Protein AF-A0A1H5W4A1-F1 (afdb_monomer)

Mean predicted aligned error: 7.15 Å

Organism: NCBI:txid310779

Secondary structure (DSSP, 8-state):
---------HHHHHHHHHHHTT---------S-------B--TTTT-HHHHHHHHHHHTT--HHHHHHHHHHTT-HHHHHHHHHHHHHHHTTSSHHHHHHHH-TT-HHHHHHHHHHHHHHHHHHHHHT-TTHHHHHHHHHHHHHHHHHH-TT-SHHHHHHHHHHTT-TT--SGGGSBPPSSTTSPPB-HHHHHHHHHH-TT-HHHHHHHHHHHHHSTT--HHHHHHHHHHHHHHS-TTS--GGGGHHHHHHHHHHHHHHHTT---SS-GGGGGSTTHHHHHHHIIIIIITTS-GGGS-HHHHHHHHHHHHHTT-HHHHHHHHHHHTTB--STTHHHHSSSTT-HHHHHHHHHHHHHHHHHHS-SPP--

Structure (mmCIF, N/CA/C/O backbone):
data_AF-A0A1H5W4A1-F1
#
_entry.id   AF-A0A1H5W4A1-F1
#
loop_
_atom_site.group_PDB
_atom_site.id
_atom_site.type_symbol
_atom_site.label_atom_id
_atom_site.label_alt_id
_atom_site.label_comp_id
_atom_site.label_asym_id
_atom_site.label_entity_id
_atom_site.label_seq_id
_atom_site.pdbx_PDB_ins_code
_atom_site.Cartn_x
_atom_site.Cartn_y
_atom_site.Cartn_z
_atom_site.occupancy
_atom_site.B_iso_or_equiv
_atom_site.auth_seq_id
_atom_site.auth_comp_id
_atom_site.auth_asym_id
_atom_site.auth_atom_id
_atom_site.pdbx_PDB_model_num
ATOM 1 N N . MET A 1 1 ? 12.496 32.555 -2.048 1.00 23.67 1 MET A N 1
ATOM 2 C CA . MET A 1 1 ? 11.156 32.497 -2.670 1.00 23.67 1 MET A CA 1
ATOM 3 C C . MET A 1 1 ? 11.082 31.214 -3.484 1.00 23.67 1 MET A C 1
ATOM 5 O O . MET A 1 1 ? 11.590 31.177 -4.594 1.00 23.67 1 MET A O 1
ATOM 9 N N . SER A 1 2 ? 10.577 30.138 -2.881 1.00 21.20 2 SER A N 1
ATOM 10 C CA . SER A 1 2 ? 10.557 28.799 -3.486 1.00 21.20 2 SER A CA 1
ATOM 11 C C . SER A 1 2 ? 9.220 28.561 -4.199 1.00 21.20 2 SER A C 1
ATOM 13 O O . SER A 1 2 ? 8.180 28.845 -3.599 1.00 21.20 2 SER A O 1
ATOM 15 N N . PRO A 1 3 ? 9.196 28.048 -5.442 1.00 22.11 3 PRO A N 1
ATOM 16 C CA . PRO A 1 3 ? 7.947 27.741 -6.119 1.00 22.11 3 PRO A CA 1
ATOM 17 C C . PRO A 1 3 ? 7.337 26.459 -5.538 1.00 22.11 3 PRO A C 1
ATOM 19 O O . PRO A 1 3 ? 7.984 25.417 -5.466 1.00 22.11 3 PRO A O 1
ATOM 22 N N . CYS A 1 4 ? 6.073 26.552 -5.122 1.00 22.69 4 CYS A N 1
ATOM 23 C CA . CYS A 1 4 ? 5.239 25.429 -4.705 1.00 22.69 4 CYS A CA 1
ATOM 24 C C . CYS A 1 4 ? 5.163 24.360 -5.808 1.00 22.69 4 CYS A C 1
ATOM 26 O O . CYS A 1 4 ? 4.532 24.574 -6.844 1.00 22.69 4 CYS A O 1
ATOM 28 N N . LEU A 1 5 ? 5.745 23.186 -5.558 1.00 26.06 5 LEU A N 1
ATOM 29 C CA . LEU A 1 5 ? 5.538 21.982 -6.360 1.00 26.06 5 LEU A CA 1
ATOM 30 C C . LEU A 1 5 ? 4.095 21.492 -6.160 1.00 26.06 5 LEU A C 1
ATOM 32 O O . LEU A 1 5 ? 3.759 20.842 -5.168 1.00 26.06 5 LEU A O 1
ATOM 36 N N . ARG A 1 6 ? 3.213 21.825 -7.110 1.00 25.06 6 ARG A N 1
ATOM 37 C CA . ARG A 1 6 ? 1.898 21.188 -7.246 1.00 25.06 6 ARG A CA 1
ATOM 38 C C . ARG A 1 6 ? 2.107 19.738 -7.675 1.00 25.06 6 ARG A C 1
ATOM 40 O O . ARG A 1 6 ? 2.226 19.446 -8.858 1.00 25.06 6 ARG A O 1
ATOM 47 N N . THR A 1 7 ? 2.098 18.830 -6.711 1.00 35.22 7 THR A N 1
ATOM 48 C CA . THR A 1 7 ? 1.952 17.398 -6.977 1.00 35.22 7 THR A CA 1
ATOM 49 C C . THR A 1 7 ? 0.559 17.145 -7.570 1.00 35.22 7 THR A C 1
ATOM 51 O O . THR A 1 7 ? -0.472 17.434 -6.953 1.00 35.22 7 THR A O 1
ATOM 54 N N . GLY A 1 8 ? 0.510 16.658 -8.812 1.00 31.34 8 GLY A N 1
ATOM 55 C CA . GLY A 1 8 ? -0.729 16.236 -9.464 1.00 31.34 8 GLY A CA 1
ATOM 56 C C . GLY A 1 8 ? -1.408 15.144 -8.635 1.00 31.34 8 GLY A C 1
ATOM 57 O O . GLY A 1 8 ? -0.805 14.122 -8.328 1.00 31.34 8 GLY A O 1
ATOM 58 N N . ARG A 1 9 ? -2.653 15.386 -8.206 1.00 38.03 9 ARG A N 1
ATOM 59 C CA . ARG A 1 9 ? -3.398 14.532 -7.262 1.00 38.03 9 ARG A CA 1
ATOM 60 C C . ARG A 1 9 ? -3.899 13.240 -7.943 1.00 38.03 9 ARG A C 1
ATOM 62 O O . ARG A 1 9 ? -4.857 13.330 -8.713 1.00 38.03 9 ARG A O 1
ATOM 69 N N . PRO A 1 10 ? -3.392 12.040 -7.598 1.00 37.59 10 PRO A N 1
ATOM 70 C CA . PRO A 1 10 ? -3.826 10.784 -8.224 1.00 37.59 10 PRO A CA 1
ATOM 71 C C . PRO A 1 10 ? -5.292 10.399 -7.927 1.00 37.59 10 PRO A C 1
ATOM 73 O O . PRO A 1 10 ? -5.950 9.788 -8.766 1.00 37.59 10 PRO A O 1
ATOM 76 N N . ASP A 1 11 ? -5.864 10.828 -6.796 1.00 38.34 11 ASP A N 1
ATOM 77 C CA . ASP A 1 11 ? -7.246 10.477 -6.405 1.00 38.34 11 ASP A CA 1
ATOM 78 C C . ASP A 1 11 ? -8.330 11.134 -7.288 1.00 38.34 11 ASP A C 1
ATOM 80 O O . ASP A 1 11 ? -9.428 10.589 -7.460 1.00 38.34 11 ASP A O 1
ATOM 84 N N . ARG A 1 12 ? -8.037 12.307 -7.877 1.00 39.53 12 ARG A N 1
ATOM 85 C CA . ARG A 1 12 ? -8.949 12.964 -8.834 1.00 39.53 12 ARG A CA 1
ATOM 86 C C . ARG A 1 12 ? -8.966 12.234 -10.181 1.00 39.53 12 ARG A C 1
ATOM 88 O O . ARG A 1 12 ? -10.027 12.152 -10.794 1.00 39.53 12 ARG A O 1
ATOM 95 N N . LEU A 1 13 ? -7.838 11.645 -10.581 1.00 42.72 13 LEU A N 1
ATOM 96 C CA . LEU A 1 13 ? -7.677 10.919 -11.846 1.00 42.72 13 LEU A CA 1
ATOM 97 C C . LEU A 1 13 ? -8.474 9.602 -11.842 1.00 42.72 13 LEU A C 1
ATOM 99 O O . LEU A 1 13 ? -9.199 9.320 -12.791 1.00 42.72 13 LEU A O 1
ATOM 103 N N . VAL A 1 14 ? -8.452 8.849 -10.732 1.00 43.31 14 VAL A N 1
ATOM 104 C CA . VAL A 1 14 ? -9.257 7.615 -10.573 1.00 43.31 14 VAL A CA 1
ATOM 105 C C . VAL A 1 14 ? -10.764 7.911 -10.610 1.00 43.31 14 VAL A C 1
ATOM 107 O O . VAL A 1 14 ? -11.542 7.155 -11.191 1.00 43.31 14 VAL A O 1
ATOM 110 N N . SER A 1 15 ? -11.188 9.036 -10.024 1.00 45.75 15 SER A N 1
ATOM 111 C CA . SER A 1 15 ? -12.594 9.465 -10.047 1.00 45.75 15 SER A CA 1
ATOM 112 C C . SER A 1 15 ? -13.051 9.912 -11.443 1.00 45.75 15 SER A C 1
ATOM 114 O O . SER A 1 15 ? -14.209 9.695 -11.797 1.00 45.75 15 SER A O 1
ATOM 116 N N . ALA A 1 16 ? -12.161 10.517 -12.236 1.00 41.53 16 ALA A N 1
ATOM 117 C CA . ALA A 1 16 ? -12.431 10.910 -13.619 1.00 41.53 16 ALA A CA 1
ATOM 118 C C . ALA A 1 16 ? -12.540 9.688 -14.551 1.00 41.53 16 ALA A C 1
ATOM 120 O O . ALA A 1 16 ? -13.496 9.597 -15.319 1.00 41.53 16 ALA A O 1
ATOM 121 N N . LEU A 1 17 ? -11.647 8.702 -14.4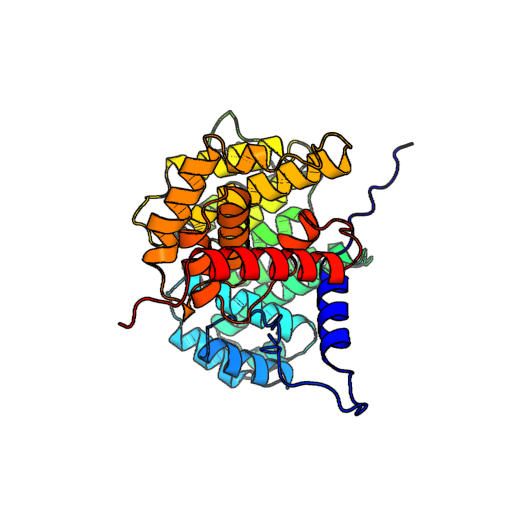04 1.00 46.88 17 LEU A N 1
ATOM 122 C CA . LEU A 1 17 ? -11.671 7.449 -15.175 1.00 46.88 17 LEU A CA 1
ATOM 123 C C . LEU A 1 17 ? -12.940 6.622 -14.916 1.00 46.88 17 LEU A C 1
ATOM 125 O O . LEU A 1 17 ? -13.553 6.117 -15.853 1.00 46.88 17 LEU A O 1
ATOM 129 N N . ARG A 1 18 ? -13.405 6.560 -13.659 1.00 48.72 18 ARG A N 1
ATOM 130 C CA . ARG A 1 18 ? -14.684 5.912 -13.310 1.00 48.72 18 ARG A CA 1
ATOM 131 C C . ARG A 1 18 ? -15.902 6.585 -13.949 1.00 48.72 18 ARG A C 1
ATOM 133 O O . ARG A 1 18 ? -16.877 5.902 -14.236 1.00 48.72 18 ARG A O 1
ATOM 140 N N . LYS A 1 19 ? -15.866 7.907 -14.156 1.00 40.50 19 LYS A N 1
ATOM 141 C CA . LYS A 1 19 ? -16.961 8.652 -14.799 1.00 40.50 19 LYS A CA 1
ATOM 142 C C . LYS A 1 19 ? -16.936 8.524 -16.326 1.00 40.50 19 LYS A C 1
ATOM 144 O O . LYS A 1 19 ? -18.002 8.412 -16.918 1.00 40.50 19 LYS A O 1
ATOM 149 N N . GLY A 1 20 ? -15.753 8.481 -16.946 1.00 34.88 20 GLY A N 1
ATOM 150 C CA . GLY A 1 20 ? -15.600 8.311 -18.398 1.00 34.88 20 GLY A CA 1
ATOM 151 C C . GLY A 1 20 ? -16.057 6.941 -18.916 1.00 34.88 20 GLY A C 1
ATOM 152 O O . GLY A 1 20 ? -16.648 6.860 -19.987 1.00 34.88 20 GLY A O 1
ATOM 153 N N . ALA A 1 21 ? -15.884 5.878 -18.122 1.00 41.06 21 ALA A N 1
ATOM 154 C CA . ALA A 1 21 ? -16.375 4.535 -18.458 1.00 41.06 21 ALA A CA 1
ATOM 155 C C . ALA A 1 21 ? -17.913 4.386 -18.361 1.00 41.06 21 ALA A C 1
ATOM 157 O O . ALA A 1 21 ? -18.463 3.385 -18.812 1.00 41.06 21 ALA A O 1
ATOM 158 N N . GLY A 1 22 ? -18.615 5.365 -17.771 1.00 32.16 22 GLY A N 1
ATOM 159 C CA . GLY A 1 22 ? -20.055 5.311 -17.495 1.00 32.16 22 GLY A CA 1
ATOM 160 C C . GLY A 1 22 ? -20.961 6.039 -18.494 1.00 32.16 22 GLY A C 1
ATOM 161 O O . GLY A 1 22 ? -22.175 6.020 -18.306 1.00 32.16 22 GLY A O 1
ATOM 162 N N . SER A 1 23 ? -20.433 6.687 -19.540 1.00 35.53 23 SER A N 1
ATOM 163 C CA . SER A 1 23 ? -21.274 7.376 -20.532 1.00 35.53 23 SER A CA 1
ATOM 164 C C . SER A 1 23 ? -20.811 7.147 -21.971 1.00 35.53 23 SER A C 1
ATOM 166 O O . SER A 1 23 ? -20.042 7.929 -22.525 1.00 35.53 23 SER A O 1
ATOM 168 N N . SER A 1 24 ? -21.339 6.113 -22.622 1.00 35.78 24 SER A N 1
ATOM 169 C CA . SER A 1 24 ? -21.442 6.104 -24.084 1.00 35.78 24 SER A CA 1
ATOM 170 C C . SER A 1 24 ? -22.645 5.276 -24.520 1.00 35.78 24 SER A C 1
ATOM 172 O O . SER A 1 24 ? -22.573 4.068 -24.719 1.00 35.78 24 SER A O 1
ATOM 174 N N . GLY A 1 25 ? -23.789 5.949 -24.623 1.00 33.72 25 GLY A N 1
ATOM 175 C CA . GLY A 1 25 ? -24.982 5.439 -25.280 1.00 33.72 25 GLY A CA 1
ATOM 176 C C . GLY A 1 25 ? -25.325 6.325 -26.470 1.00 33.72 25 GLY A C 1
ATOM 177 O O . GLY A 1 25 ? -26.084 7.279 -26.322 1.00 33.72 25 GLY A O 1
ATOM 178 N N . ARG A 1 26 ? -24.789 6.015 -27.657 1.00 31.95 26 ARG A N 1
ATOM 179 C CA . ARG A 1 26 ? -25.416 6.383 -28.937 1.00 31.95 26 ARG A CA 1
ATOM 180 C C . ARG A 1 26 ? -24.947 5.451 -30.056 1.00 31.95 26 ARG A C 1
ATOM 182 O O . ARG A 1 26 ? -23.760 5.346 -30.337 1.00 31.95 26 ARG A O 1
ATOM 189 N N . LYS A 1 27 ? -25.919 4.753 -30.653 1.00 38.06 27 LYS A N 1
ATOM 190 C CA . LYS A 1 27 ? -25.767 3.767 -31.730 1.00 38.06 27 LYS A CA 1
ATOM 191 C C . LYS A 1 27 ? -25.250 4.419 -33.018 1.00 38.06 27 LYS A C 1
ATOM 193 O O . LYS A 1 27 ? -25.854 5.370 -33.503 1.00 38.06 27 LYS A O 1
ATOM 198 N N . GLY A 1 28 ? -24.220 3.817 -33.607 1.00 28.62 28 GLY A N 1
ATOM 199 C CA . GLY A 1 28 ? -23.833 3.957 -35.009 1.00 28.62 28 GLY A CA 1
ATOM 200 C C . GLY A 1 28 ? -23.289 2.611 -35.484 1.00 28.62 28 GLY A C 1
ATOM 201 O O . GLY A 1 28 ? -22.392 2.059 -34.856 1.00 28.62 28 GLY A O 1
ATOM 202 N N . ALA A 1 29 ? -23.899 2.035 -36.519 1.00 37.78 29 ALA A N 1
ATOM 203 C CA . ALA A 1 29 ? -23.545 0.726 -37.058 1.00 37.78 29 ALA A CA 1
ATOM 204 C C . ALA A 1 29 ? -22.232 0.791 -37.861 1.00 37.78 29 ALA A C 1
ATOM 206 O O . ALA A 1 29 ? -22.101 1.638 -38.742 1.00 37.78 29 ALA A O 1
ATOM 207 N N . GLY A 1 30 ? -21.292 -0.122 -37.588 1.00 26.77 30 GLY A N 1
ATOM 208 C CA . GLY A 1 30 ? -20.063 -0.283 -38.371 1.00 26.77 30 GLY A CA 1
ATOM 209 C C . GLY A 1 30 ? -19.088 -1.326 -37.803 1.00 26.77 30 GLY A C 1
ATOM 210 O O . GLY A 1 30 ? -18.452 -1.070 -36.792 1.00 26.77 30 GLY A O 1
ATOM 211 N N . GLN A 1 31 ? -18.966 -2.450 -38.524 1.00 30.00 31 GLN A N 1
ATOM 212 C CA . GLN A 1 31 ? -17.912 -3.492 -38.531 1.00 30.00 31 GLN A CA 1
ATOM 213 C C . GLN A 1 31 ? -17.650 -4.357 -37.267 1.00 30.00 31 GLN A C 1
ATOM 215 O O . GLN A 1 31 ? -17.352 -3.837 -36.196 1.00 30.00 31 GLN A O 1
ATOM 220 N N . PRO A 1 32 ? -17.656 -5.707 -37.391 1.00 39.81 32 PRO A N 1
ATOM 221 C CA . PRO A 1 32 ? -17.271 -6.614 -36.313 1.00 39.81 32 PRO A CA 1
ATOM 222 C C . PRO A 1 32 ? -15.743 -6.789 -36.301 1.00 39.81 32 PRO A C 1
ATOM 224 O O . PRO A 1 32 ? -15.173 -7.352 -37.233 1.00 39.81 32 PRO A O 1
ATOM 227 N N . GLY A 1 33 ? -15.062 -6.298 -35.260 1.00 41.28 33 GLY A N 1
ATOM 228 C CA . GLY A 1 33 ? -13.603 -6.426 -35.179 1.00 41.28 33 GLY A CA 1
ATOM 229 C C . GLY A 1 33 ? -12.916 -5.616 -34.081 1.00 41.28 33 GLY A C 1
ATOM 230 O O . GLY A 1 33 ? -11.974 -4.882 -34.361 1.00 41.28 33 GLY A O 1
ATOM 231 N N . ARG A 1 34 ? -13.354 -5.740 -32.828 1.00 44.56 34 ARG A N 1
ATOM 232 C CA . ARG A 1 34 ? -12.576 -5.355 -31.642 1.00 44.56 34 ARG A CA 1
ATOM 233 C C . ARG A 1 34 ? -13.109 -6.177 -30.475 1.00 44.56 34 ARG A C 1
ATOM 235 O O . ARG A 1 34 ? -14.275 -6.066 -30.126 1.00 44.56 34 ARG A O 1
ATOM 242 N N . ASN A 1 35 ? -12.278 -7.041 -29.897 1.00 51.91 35 ASN A N 1
ATOM 243 C CA . ASN A 1 35 ? -12.549 -7.540 -28.552 1.00 51.91 35 ASN A CA 1
ATOM 244 C C . ASN A 1 35 ? -12.514 -6.304 -27.643 1.00 51.91 35 ASN A C 1
ATOM 246 O O . ASN A 1 35 ? -11.425 -5.822 -27.322 1.00 51.91 35 ASN A O 1
ATOM 250 N N . ASP A 1 36 ? -13.677 -5.738 -27.324 1.00 69.00 36 ASP A N 1
ATOM 251 C CA . ASP A 1 36 ? -13.787 -4.532 -26.507 1.00 69.00 36 ASP A CA 1
ATOM 252 C C . ASP A 1 36 ? -13.330 -4.860 -25.083 1.00 69.00 36 ASP A C 1
ATOM 254 O O . ASP A 1 36 ? -14.071 -5.359 -24.238 1.00 69.00 36 ASP A O 1
ATOM 258 N N . PHE A 1 37 ? -12.043 -4.635 -24.827 1.00 86.00 37 PHE A N 1
ATOM 259 C CA . PHE A 1 37 ? -11.474 -4.729 -23.495 1.00 86.00 37 PHE A CA 1
ATOM 260 C C . PHE A 1 37 ? -12.082 -3.628 -22.620 1.00 86.00 37 PHE A C 1
ATOM 262 O O . PHE A 1 37 ? -11.869 -2.445 -22.882 1.00 86.00 37 PHE A O 1
ATOM 269 N N . ASN A 1 38 ? -12.808 -4.020 -21.569 1.00 91.62 38 ASN A N 1
ATOM 270 C CA . ASN A 1 38 ? -13.410 -3.091 -20.616 1.00 91.62 38 ASN A CA 1
ATOM 271 C C . ASN A 1 38 ? -12.553 -2.986 -19.333 1.00 91.62 38 ASN A C 1
ATOM 273 O O . ASN A 1 38 ? -12.591 -3.911 -18.514 1.00 91.62 38 ASN A O 1
ATOM 277 N N . PRO A 1 39 ? -11.755 -1.915 -19.149 1.00 92.81 39 PRO A N 1
ATOM 278 C CA . PRO A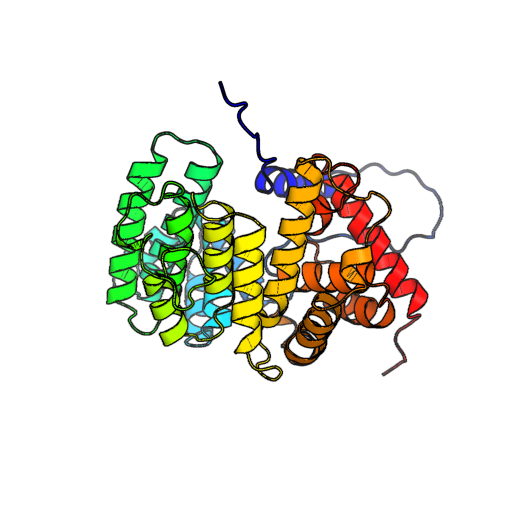 1 39 ? -10.903 -1.746 -17.973 1.00 92.81 39 PRO A CA 1
ATOM 279 C C . PRO A 1 39 ? -11.713 -1.567 -16.681 1.00 92.81 39 PRO A C 1
ATOM 281 O O . PRO A 1 39 ? -12.613 -0.735 -16.599 1.00 92.81 39 PRO A O 1
ATOM 284 N N . SER A 1 40 ? -11.323 -2.284 -15.626 1.00 94.31 40 SER A N 1
ATOM 285 C CA . SER A 1 40 ? -11.884 -2.162 -14.278 1.00 94.31 40 SER A CA 1
ATOM 286 C C . SER A 1 40 ? -10.890 -1.492 -13.328 1.00 94.31 40 SER A C 1
ATOM 288 O O . SER A 1 40 ? -9.797 -2.002 -13.102 1.00 94.31 40 SER A O 1
ATOM 290 N N . PHE A 1 41 ? -11.288 -0.374 -12.715 1.00 92.75 41 PHE A N 1
ATOM 291 C CA . PHE A 1 41 ? -10.526 0.328 -11.666 1.00 92.75 41 PHE A CA 1
ATOM 292 C C . PHE A 1 41 ? -11.019 -0.038 -10.253 1.00 92.75 41 PHE A C 1
ATOM 294 O O . PHE A 1 41 ? -11.080 0.809 -9.347 1.00 92.75 41 PHE A O 1
ATOM 301 N N . ASP A 1 42 ? -11.485 -1.274 -10.074 1.00 91.50 42 ASP A N 1
ATOM 302 C CA . ASP A 1 42 ? -11.957 -1.768 -8.783 1.00 91.50 42 ASP A CA 1
ATOM 303 C C . ASP A 1 42 ? -10.770 -2.173 -7.886 1.00 91.50 42 ASP A C 1
ATOM 305 O O . ASP A 1 42 ? -9.997 -3.058 -8.263 1.00 91.50 42 ASP A O 1
ATOM 309 N N . PRO A 1 43 ? -10.587 -1.549 -6.702 1.00 91.31 43 PRO A N 1
ATOM 310 C CA . PRO A 1 43 ? -9.473 -1.864 -5.809 1.00 91.31 43 PRO A CA 1
ATOM 311 C C . PRO A 1 43 ? -9.489 -3.288 -5.234 1.00 91.31 43 PRO A C 1
ATOM 313 O O . PRO A 1 43 ? -8.473 -3.693 -4.678 1.00 91.31 43 PRO A O 1
ATOM 316 N N . VAL A 1 44 ? -10.596 -4.035 -5.336 1.00 93.56 44 VAL A N 1
ATOM 317 C CA . VAL A 1 44 ? -10.691 -5.407 -4.790 1.00 93.56 44 VAL A CA 1
ATOM 318 C C . VAL A 1 44 ? -9.953 -6.451 -5.625 1.00 93.56 44 VAL A C 1
ATOM 320 O O . VAL A 1 44 ? -9.675 -7.539 -5.131 1.00 93.56 44 VAL A O 1
ATOM 323 N N . GLY A 1 45 ? -9.627 -6.142 -6.885 1.00 92.44 45 GLY A N 1
ATOM 324 C CA . GLY A 1 45 ? -8.952 -7.088 -7.770 1.00 92.44 45 GLY A CA 1
ATOM 325 C C . GLY A 1 45 ? -9.703 -8.409 -7.905 1.00 92.44 45 GLY A C 1
ATOM 326 O O . GLY A 1 45 ? -10.890 -8.435 -8.219 1.00 92.44 45 GLY A O 1
ATOM 327 N N . LEU A 1 46 ? -9.010 -9.518 -7.653 1.00 93.12 46 LEU A N 1
ATOM 328 C CA . LEU A 1 46 ? -9.566 -10.868 -7.761 1.00 93.12 46 LEU A CA 1
ATOM 329 C C . LEU A 1 46 ? -10.200 -11.383 -6.453 1.00 93.12 46 LEU A C 1
ATOM 331 O O . LEU A 1 46 ? -10.721 -12.496 -6.442 1.00 93.12 46 LEU A O 1
ATOM 335 N N . ASP A 1 47 ? -10.213 -10.590 -5.375 1.00 96.50 47 ASP A N 1
ATOM 336 C CA . ASP A 1 47 ? -10.793 -10.980 -4.084 1.00 96.50 47 ASP A CA 1
ATOM 337 C C . ASP A 1 47 ? -12.328 -10.853 -4.109 1.00 96.50 47 ASP A C 1
ATOM 339 O O . ASP A 1 47 ? -12.906 -9.770 -3.965 1.00 96.50 47 ASP A O 1
ATOM 343 N N . SER A 1 48 ? -13.005 -11.979 -4.339 1.00 95.56 48 SER A N 1
ATOM 344 C CA . SER A 1 48 ? -14.466 -12.050 -4.430 1.00 95.56 48 SER 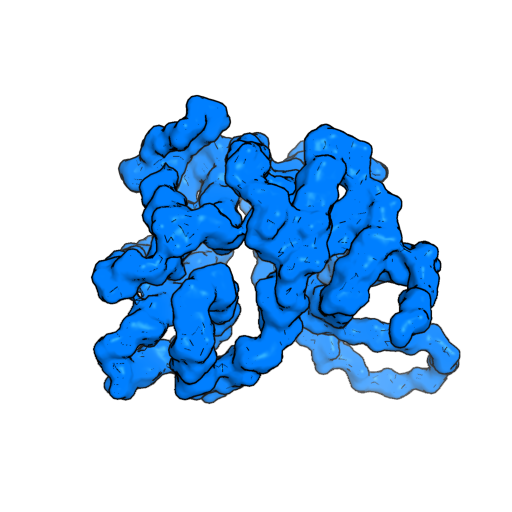A CA 1
ATOM 345 C C . SER A 1 48 ? -15.166 -11.815 -3.093 1.00 95.56 48 SER A C 1
ATOM 347 O O . SER A 1 48 ? -16.196 -11.142 -3.070 1.00 95.56 48 SER A O 1
ATOM 349 N N . GLU A 1 49 ? -14.604 -12.291 -1.979 1.00 96.75 49 GLU A N 1
ATOM 350 C CA . GLU A 1 49 ? -15.178 -12.035 -0.655 1.00 96.75 49 GLU A CA 1
ATOM 351 C C . GLU A 1 49 ? -15.067 -10.553 -0.275 1.00 96.75 49 GLU A C 1
ATOM 353 O O . GLU A 1 49 ? -16.021 -9.968 0.246 1.00 96.75 49 GLU A O 1
ATOM 358 N N . LEU A 1 50 ? -13.921 -9.922 -0.568 1.00 97.81 50 LEU A N 1
ATOM 359 C CA . LEU A 1 50 ? -13.738 -8.487 -0.355 1.00 97.81 50 LEU A CA 1
ATOM 360 C C . LEU A 1 50 ? -14.694 -7.663 -1.215 1.00 97.81 50 LEU A C 1
ATOM 362 O O . LEU A 1 50 ? -15.207 -6.657 -0.730 1.00 97.81 50 LEU A O 1
ATOM 366 N N . ARG A 1 51 ? -14.967 -8.082 -2.459 1.00 97.19 51 ARG A N 1
ATOM 367 C CA . ARG A 1 51 ? -15.952 -7.418 -3.326 1.00 97.19 51 ARG A CA 1
ATOM 368 C C . ARG A 1 51 ? -17.329 -7.350 -2.670 1.00 97.19 51 ARG A C 1
ATOM 370 O O . ARG A 1 51 ? -17.880 -6.257 -2.568 1.00 97.19 51 ARG A O 1
ATOM 377 N N . ILE A 1 52 ? -17.824 -8.479 -2.161 1.00 97.44 52 ILE A N 1
ATOM 378 C CA . ILE A 1 52 ? -19.131 -8.564 -1.489 1.00 97.44 52 ILE A CA 1
ATOM 379 C C . ILE A 1 52 ? -19.171 -7.630 -0.272 1.00 97.44 52 ILE A C 1
ATOM 381 O O . ILE A 1 52 ? -20.071 -6.802 -0.143 1.00 97.44 52 ILE A O 1
ATOM 385 N N . ALA A 1 53 ? -18.165 -7.699 0.605 1.00 98.06 53 ALA A N 1
ATOM 386 C CA . ALA A 1 53 ? -18.116 -6.830 1.781 1.00 98.06 53 ALA A CA 1
ATOM 387 C C . ALA A 1 53 ? -18.008 -5.341 1.411 1.00 98.06 53 ALA A C 1
ATOM 389 O O . ALA A 1 53 ? -18.597 -4.489 2.075 1.00 98.06 53 ALA A O 1
ATOM 390 N N . LEU A 1 54 ? -17.269 -5.010 0.347 1.00 97.44 54 LEU A N 1
ATOM 391 C CA . LEU A 1 54 ? -17.107 -3.636 -0.115 1.00 97.44 54 LEU A CA 1
ATOM 392 C C . LEU A 1 54 ? -18.417 -3.045 -0.651 1.00 97.44 54 LEU A C 1
ATOM 394 O O . LEU A 1 54 ? -18.668 -1.855 -0.450 1.00 97.44 54 LEU A O 1
ATOM 398 N N . GLU A 1 55 ? -19.233 -3.846 -1.335 1.00 96.94 55 GLU A N 1
ATOM 399 C CA . GLU A 1 55 ? -20.561 -3.450 -1.815 1.00 96.94 55 GLU A CA 1
ATOM 400 C C . GLU A 1 55 ? -21.507 -3.147 -0.648 1.00 96.94 55 GLU A C 1
ATOM 402 O O . GLU A 1 55 ? -22.078 -2.055 -0.603 1.00 96.94 55 GLU A O 1
ATOM 407 N N . GLU A 1 56 ? -21.571 -4.028 0.352 1.00 97.62 56 GLU A N 1
ATOM 408 C CA . GLU A 1 56 ? -22.390 -3.820 1.555 1.00 97.62 56 GLU A CA 1
ATOM 409 C C . GLU A 1 56 ? -21.933 -2.584 2.356 1.00 97.62 56 GLU A C 1
ATOM 411 O O . GLU A 1 56 ? -22.753 -1.756 2.761 1.00 97.62 56 GLU A O 1
ATOM 416 N N . VAL A 1 57 ? -20.619 -2.374 2.506 1.00 97.50 57 VAL A N 1
ATOM 417 C CA . VAL A 1 57 ? -20.071 -1.176 3.171 1.00 97.50 57 VAL A CA 1
ATOM 418 C C . VAL A 1 57 ? -20.454 0.109 2.433 1.00 97.50 57 VAL A C 1
ATOM 420 O O . VAL A 1 57 ? -20.743 1.120 3.076 1.00 97.50 57 VAL A O 1
ATOM 423 N N . ARG A 1 58 ? -20.484 0.102 1.092 1.00 95.12 58 ARG A N 1
ATOM 424 C CA . ARG A 1 58 ? -20.875 1.278 0.288 1.00 95.12 58 ARG A CA 1
ATOM 425 C C . ARG A 1 58 ? -22.334 1.678 0.495 1.00 95.12 58 ARG A C 1
ATOM 427 O O . ARG A 1 58 ? -22.637 2.860 0.347 1.00 95.12 58 ARG A O 1
ATOM 434 N N . ILE A 1 59 ? -23.200 0.733 0.855 1.00 95.56 59 ILE A N 1
ATOM 435 C CA . ILE A 1 59 ? -24.608 0.986 1.190 1.00 95.56 59 ILE A CA 1
ATOM 436 C C . ILE A 1 59 ? -24.858 1.087 2.705 1.00 95.56 59 ILE A C 1
ATOM 438 O O . ILE A 1 59 ? -26.007 1.106 3.134 1.00 95.56 59 ILE A O 1
ATOM 442 N N . GLY A 1 60 ? -23.797 1.186 3.517 1.00 94.69 60 GLY A N 1
ATOM 443 C CA . GLY A 1 60 ? -23.888 1.448 4.956 1.00 94.69 60 GLY A CA 1
ATOM 444 C C . GLY A 1 60 ? -24.064 0.213 5.841 1.00 94.69 60 GLY A C 1
ATOM 445 O O . GLY A 1 60 ? -24.381 0.360 7.013 1.00 94.69 60 GLY A O 1
ATOM 446 N N . ARG A 1 61 ? -23.843 -1.003 5.331 1.00 96.62 61 ARG A N 1
ATOM 447 C CA . ARG A 1 61 ? -23.984 -2.242 6.110 1.00 96.62 61 ARG A CA 1
ATOM 448 C C . ARG A 1 61 ? -22.628 -2.771 6.567 1.00 96.62 61 ARG A C 1
ATOM 450 O O . ARG A 1 61 ? -21.716 -2.960 5.765 1.00 96.62 61 ARG A O 1
ATOM 457 N N . TRP A 1 62 ? -22.490 -3.030 7.867 1.00 97.88 62 TRP A N 1
ATOM 458 C CA . TRP A 1 62 ? -21.220 -3.443 8.477 1.00 97.88 62 TRP A CA 1
ATOM 459 C C . TRP A 1 62 ? -21.064 -4.961 8.668 1.00 97.88 62 TRP A C 1
ATOM 461 O O . TRP A 1 62 ? -19.932 -5.429 8.775 1.00 97.88 62 TRP A O 1
ATOM 471 N N . LEU A 1 63 ? -22.153 -5.742 8.666 1.00 98.19 63 LEU A N 1
ATOM 472 C CA . LEU A 1 63 ? -22.124 -7.187 8.959 1.00 98.19 63 LEU A CA 1
ATOM 473 C C . LEU A 1 63 ? -21.179 -7.971 8.035 1.00 98.19 63 LEU A C 1
ATOM 475 O O . LEU A 1 63 ? -20.326 -8.712 8.513 1.00 98.19 63 LEU A O 1
ATOM 479 N N . ALA A 1 64 ? -21.252 -7.745 6.719 1.00 98.06 64 ALA A N 1
ATOM 480 C CA . ALA A 1 64 ? -20.377 -8.428 5.763 1.00 98.06 64 ALA A CA 1
ATOM 481 C C . ALA A 1 64 ? -18.891 -8.084 5.969 1.00 98.06 64 ALA A C 1
ATOM 483 O O . ALA A 1 64 ? -18.024 -8.938 5.788 1.00 98.06 64 ALA A O 1
ATOM 484 N N . MET A 1 65 ? -18.589 -6.850 6.388 1.00 98.44 65 MET A N 1
ATOM 485 C CA . MET A 1 65 ? -17.234 -6.435 6.753 1.00 98.44 65 MET A CA 1
ATOM 486 C C . MET A 1 65 ? -16.756 -7.123 8.036 1.00 98.44 65 MET A C 1
ATOM 488 O O . MET A 1 65 ? -15.624 -7.605 8.051 1.00 98.44 65 MET A O 1
ATOM 492 N N . ARG A 1 66 ? -17.596 -7.211 9.078 1.00 98.50 66 ARG A N 1
ATOM 493 C CA . ARG A 1 66 ? -17.285 -7.974 10.300 1.00 98.50 66 ARG A CA 1
ATOM 494 C C . ARG A 1 66 ? -16.958 -9.421 9.954 1.00 98.50 66 ARG A C 1
ATOM 496 O O . ARG A 1 66 ? -15.883 -9.904 10.294 1.00 98.50 66 ARG A O 1
ATOM 503 N N . ASP A 1 67 ? -17.866 -10.095 9.255 1.00 98.56 67 ASP A N 1
ATOM 504 C CA . ASP A 1 67 ? -17.743 -11.526 8.984 1.00 98.56 67 ASP A CA 1
ATOM 505 C C . ASP A 1 67 ? -16.521 -11.824 8.102 1.00 98.56 67 ASP A C 1
ATOM 507 O O . ASP A 1 67 ? -15.830 -12.824 8.304 1.00 98.56 67 ASP A O 1
ATOM 511 N N . LEU A 1 68 ? -16.209 -10.935 7.150 1.00 98.56 68 LEU A N 1
ATOM 512 C CA . LEU A 1 68 ? -15.000 -11.028 6.337 1.00 98.56 68 LEU A CA 1
ATOM 513 C C . LEU A 1 68 ? -13.724 -10.900 7.177 1.00 98.56 68 LEU A C 1
ATOM 515 O O . LEU A 1 68 ? -12.790 -11.680 6.987 1.00 98.56 68 LEU A O 1
ATOM 519 N N . LEU A 1 69 ? -13.653 -9.915 8.077 1.00 98.31 69 LEU A N 1
ATOM 520 C CA . LEU A 1 69 ? -12.475 -9.699 8.923 1.00 98.31 69 LEU A CA 1
ATOM 521 C C . LEU A 1 69 ? -12.281 -10.855 9.910 1.00 98.31 69 LEU A C 1
ATOM 523 O O . LEU A 1 69 ? -11.160 -11.355 10.024 1.00 98.31 69 LEU A O 1
ATOM 527 N N . ALA A 1 70 ? -13.370 -11.369 10.487 1.00 97.88 70 ALA A N 1
ATOM 528 C CA . ALA A 1 70 ? -13.354 -12.548 11.346 1.00 97.88 70 ALA A CA 1
ATOM 529 C C . ALA A 1 70 ? -12.839 -13.800 10.607 1.00 97.88 70 ALA A C 1
ATOM 531 O O . ALA A 1 70 ? -11.948 -14.483 11.106 1.00 97.88 70 ALA A O 1
ATOM 532 N N . ARG A 1 71 ? -13.317 -14.074 9.379 1.00 97.75 71 ARG A N 1
ATOM 533 C CA . ARG A 1 71 ? -12.803 -15.181 8.537 1.00 97.75 71 ARG A CA 1
ATOM 534 C C . ARG A 1 71 ? -11.377 -14.958 8.028 1.00 97.75 71 ARG A C 1
ATOM 536 O O . ARG A 1 71 ? -10.679 -15.907 7.664 1.00 97.75 71 ARG A O 1
ATOM 543 N N . THR A 1 72 ? -10.942 -13.705 7.924 1.00 97.31 72 THR A N 1
ATOM 544 C CA . THR A 1 72 ? -9.560 -13.389 7.546 1.00 97.31 72 THR A CA 1
ATOM 545 C C . THR A 1 72 ? -8.610 -13.747 8.686 1.00 97.31 72 THR A C 1
ATOM 547 O O . THR A 1 72 ? -7.561 -14.337 8.418 1.00 97.31 72 THR A O 1
ATOM 550 N N . GLY A 1 73 ? -9.013 -13.456 9.929 1.00 96.06 73 GLY A N 1
ATOM 551 C CA . GLY A 1 73 ? -8.271 -13.791 11.142 1.00 96.06 73 GLY A CA 1
ATOM 552 C C . GLY A 1 73 ? -6.849 -13.238 11.111 1.00 96.06 73 GLY A C 1
ATOM 553 O O . GLY A 1 73 ? -6.617 -12.109 10.668 1.00 96.06 73 GLY A O 1
ATOM 554 N N . ASP A 1 74 ? -5.897 -14.078 11.506 1.00 96.25 74 ASP A N 1
ATOM 555 C CA . ASP A 1 74 ? -4.483 -13.722 11.661 1.00 96.25 74 ASP A CA 1
ATOM 556 C C . ASP A 1 74 ? -3.674 -13.841 10.359 1.00 96.25 74 ASP A C 1
ATOM 558 O O . ASP A 1 74 ? -2.443 -13.809 10.371 1.00 96.25 74 ASP A O 1
ATOM 562 N N . ARG A 1 75 ? -4.337 -13.955 9.198 1.00 96.38 75 ARG A N 1
ATOM 563 C CA . ARG A 1 75 ? -3.677 -13.816 7.889 1.00 96.38 75 ARG A CA 1
ATOM 564 C C . ARG A 1 75 ? -3.284 -12.355 7.684 1.00 96.38 75 ARG A C 1
ATOM 566 O O . ARG A 1 75 ? -3.932 -11.630 6.932 1.00 96.38 75 ARG A O 1
ATOM 573 N N . TRP A 1 76 ? -2.246 -11.904 8.386 1.00 97.38 76 TRP A N 1
ATOM 574 C CA . TRP A 1 76 ? -1.928 -10.489 8.587 1.00 97.38 76 TRP A CA 1
ATOM 575 C C . TRP A 1 76 ? -1.754 -9.692 7.297 1.00 97.38 76 TRP A C 1
ATOM 577 O O . TRP A 1 76 ? -2.280 -8.580 7.201 1.00 97.38 76 TRP A O 1
ATOM 587 N N . GLY A 1 77 ? -1.104 -10.270 6.284 1.00 95.19 77 GLY A N 1
ATOM 588 C CA . GLY A 1 77 ? -0.985 -9.654 4.962 1.00 95.19 77 GLY A CA 1
ATOM 589 C C . GLY A 1 77 ? -2.353 -9.401 4.319 1.00 95.19 77 GLY A C 1
ATOM 590 O O . GLY A 1 77 ? -2.652 -8.278 3.905 1.00 95.19 77 GLY A O 1
ATOM 591 N N . LEU A 1 78 ? -3.228 -10.412 4.327 1.00 96.25 78 LEU A N 1
ATOM 592 C CA . LEU A 1 78 ? -4.582 -10.316 3.780 1.00 96.25 78 LEU A CA 1
ATOM 593 C C . LEU A 1 78 ? -5.482 -9.395 4.619 1.00 96.25 78 LEU A C 1
ATOM 595 O O . LEU A 1 78 ? -6.209 -8.573 4.064 1.00 96.25 78 LEU A O 1
ATOM 599 N N . ARG A 1 79 ? -5.397 -9.458 5.953 1.00 98.00 79 ARG A N 1
ATOM 600 C CA . ARG A 1 79 ? -6.113 -8.561 6.877 1.00 98.00 79 ARG A CA 1
ATOM 601 C C . ARG A 1 79 ? -5.719 -7.104 6.656 1.00 98.00 79 ARG A C 1
ATOM 603 O O . ARG A 1 79 ? -6.582 -6.226 6.588 1.00 98.00 79 ARG A O 1
ATOM 610 N N . THR A 1 80 ? -4.424 -6.842 6.494 1.00 98.19 80 THR A N 1
ATOM 611 C CA . THR A 1 80 ? -3.887 -5.513 6.175 1.00 98.19 80 THR A CA 1
ATOM 612 C C . THR A 1 80 ? -4.462 -5.013 4.849 1.00 98.19 80 THR A C 1
ATOM 614 O O . THR A 1 80 ? -5.021 -3.917 4.813 1.00 98.19 80 THR A O 1
ATOM 617 N N . ALA A 1 81 ? -4.419 -5.833 3.793 1.00 96.88 81 ALA A N 1
ATOM 618 C CA . ALA A 1 81 ? -4.926 -5.472 2.468 1.00 96.88 81 ALA A CA 1
ATOM 619 C C . ALA A 1 81 ? -6.450 -5.236 2.447 1.00 96.88 81 ALA A C 1
ATOM 621 O O . ALA A 1 81 ? -6.912 -4.189 1.986 1.00 96.88 81 ALA A O 1
ATOM 622 N N . ARG A 1 82 ? -7.243 -6.166 2.999 1.00 98.06 82 ARG A N 1
ATOM 623 C CA . ARG A 1 82 ? -8.712 -6.063 3.057 1.00 98.06 82 ARG A CA 1
ATOM 624 C C . ARG A 1 82 ? -9.156 -4.848 3.872 1.00 98.06 82 ARG A C 1
ATOM 626 O O . ARG A 1 82 ? -9.959 -4.049 3.388 1.00 98.06 82 ARG A O 1
ATOM 633 N N . SER A 1 83 ? -8.594 -4.652 5.071 1.00 98.56 83 SER A N 1
ATOM 634 C CA . SER A 1 83 ? -8.941 -3.506 5.931 1.00 98.56 83 SER A CA 1
ATOM 635 C C . SER A 1 83 ? -8.600 -2.159 5.286 1.00 98.56 83 SER A C 1
ATOM 637 O O . SER A 1 83 ? -9.359 -1.202 5.441 1.00 98.56 83 SER A O 1
ATOM 639 N N . GLN A 1 84 ? -7.517 -2.073 4.502 1.00 98.00 84 GLN A N 1
ATOM 640 C CA . GLN A 1 84 ? -7.162 -0.864 3.756 1.00 98.00 84 GLN A CA 1
ATOM 641 C C . GLN A 1 84 ? -8.242 -0.485 2.724 1.00 98.00 84 GLN A C 1
ATOM 643 O O . GLN A 1 84 ? -8.657 0.677 2.654 1.00 98.00 84 GLN A O 1
ATOM 648 N N . VAL A 1 85 ? -8.724 -1.453 1.936 1.00 97.75 85 VAL A N 1
ATOM 649 C CA . VAL A 1 85 ? -9.761 -1.220 0.914 1.00 97.75 85 VAL A CA 1
ATOM 650 C C . VAL A 1 85 ? -11.103 -0.866 1.560 1.00 97.75 85 VAL A C 1
ATOM 652 O O . VAL A 1 85 ? -11.740 0.115 1.163 1.00 97.75 85 VAL A O 1
ATOM 655 N N . LEU A 1 86 ? -11.499 -1.605 2.599 1.00 98.50 86 LEU A N 1
ATOM 656 C CA . LEU A 1 86 ? -12.734 -1.360 3.349 1.00 98.50 86 LEU A CA 1
ATOM 657 C C . LEU A 1 86 ? -12.733 0.027 4.001 1.00 98.50 86 LEU A C 1
ATOM 659 O O . LEU A 1 86 ? -13.717 0.760 3.900 1.00 98.50 86 LEU A O 1
ATOM 663 N N . ALA A 1 87 ? -11.612 0.444 4.596 1.00 98.31 87 ALA A N 1
ATOM 664 C CA . ALA A 1 87 ? -11.491 1.755 5.228 1.00 98.31 87 ALA A CA 1
ATOM 665 C C . ALA A 1 87 ? -11.631 2.902 4.222 1.00 98.31 87 ALA A C 1
ATOM 667 O O . ALA A 1 87 ? -12.268 3.915 4.517 1.00 98.31 87 ALA A O 1
ATOM 668 N N . SER A 1 88 ? -11.105 2.726 3.006 1.00 96.38 88 SER A N 1
ATOM 669 C CA . SER A 1 88 ? -11.268 3.689 1.915 1.00 96.38 88 SER A CA 1
ATOM 670 C C . SER A 1 88 ? -12.737 3.918 1.541 1.00 96.38 88 SER A C 1
ATOM 672 O O . SER A 1 88 ? -13.148 5.070 1.345 1.00 96.38 88 SER A O 1
ATOM 674 N N . ALA A 1 89 ? -13.549 2.858 1.492 1.00 96.38 89 ALA A N 1
ATOM 675 C CA . ALA A 1 89 ? -14.988 2.978 1.259 1.00 96.38 89 ALA A CA 1
ATOM 676 C C . ALA A 1 89 ? -15.728 3.549 2.477 1.00 96.38 89 ALA A C 1
ATOM 678 O O . ALA A 1 89 ? -16.513 4.488 2.337 1.00 96.38 89 ALA A O 1
ATOM 679 N N . ALA A 1 90 ? -15.417 3.060 3.678 1.00 97.69 90 ALA A N 1
ATOM 680 C CA . ALA A 1 90 ? -16.072 3.474 4.914 1.00 97.69 90 ALA A CA 1
ATOM 681 C C . ALA A 1 90 ? -15.759 4.928 5.320 1.00 97.69 90 ALA A C 1
ATOM 683 O O . ALA A 1 90 ? -16.547 5.549 6.036 1.00 97.69 90 ALA A O 1
ATOM 684 N N . ALA A 1 91 ? -14.659 5.517 4.833 1.00 95.56 91 ALA A N 1
ATOM 685 C CA . ALA A 1 91 ? -14.185 6.840 5.240 1.00 95.56 91 ALA A CA 1
ATOM 686 C C . ALA A 1 91 ? -15.191 7.989 5.064 1.00 95.56 91 ALA A C 1
ATOM 688 O O . ALA A 1 91 ? -15.071 8.990 5.770 1.00 95.56 91 ALA A O 1
ATOM 689 N N . ARG A 1 92 ? -16.199 7.861 4.192 1.00 91.62 92 ARG A N 1
ATOM 690 C CA . ARG A 1 92 ? -17.257 8.876 4.004 1.00 91.62 92 ARG A CA 1
ATOM 691 C C . ARG A 1 92 ? -18.597 8.528 4.663 1.00 91.62 92 ARG A C 1
ATOM 693 O O . ARG A 1 92 ? -19.580 9.207 4.407 1.00 91.62 92 ARG A O 1
ATOM 700 N N . SER A 1 93 ? -18.642 7.489 5.491 1.00 94.88 93 SER A N 1
ATOM 701 C CA . SER A 1 93 ? -19.879 6.976 6.093 1.00 94.88 93 SER A CA 1
ATOM 702 C C . SER A 1 93 ? -19.782 6.868 7.619 1.00 94.88 93 SER A C 1
ATOM 704 O O . SER A 1 93 ? -18.758 7.200 8.230 1.00 94.88 93 SER A O 1
ATOM 706 N N . HIS A 1 94 ? -20.857 6.400 8.248 1.00 95.69 94 HIS A N 1
ATOM 707 C CA . HIS A 1 94 ? -20.922 6.126 9.684 1.00 95.69 94 HIS A CA 1
ATOM 708 C C . HIS A 1 94 ? -20.920 4.631 10.022 1.00 95.69 94 HIS A C 1
ATOM 710 O O . HIS A 1 94 ? -20.927 4.295 11.199 1.00 95.69 94 HIS A O 1
ATOM 716 N N . VAL A 1 95 ? -20.751 3.764 9.019 1.00 98.06 95 VAL A N 1
ATOM 717 C CA . VAL A 1 95 ? -20.855 2.297 9.117 1.00 98.06 95 VAL A CA 1
ATOM 718 C C . VAL A 1 95 ? -20.013 1.671 10.239 1.00 98.06 95 VAL A C 1
ATOM 720 O O . VAL A 1 95 ? -20.471 0.783 10.943 1.00 98.06 95 VAL A O 1
ATOM 723 N N . VAL A 1 96 ? -18.791 2.166 10.478 1.00 98.25 96 VAL A N 1
ATOM 724 C CA . VAL A 1 96 ? -17.930 1.668 11.573 1.00 98.25 96 VAL A CA 1
ATOM 725 C C . VAL A 1 96 ? -18.376 2.189 12.944 1.00 98.25 96 VAL A C 1
ATOM 727 O O . VAL A 1 96 ? -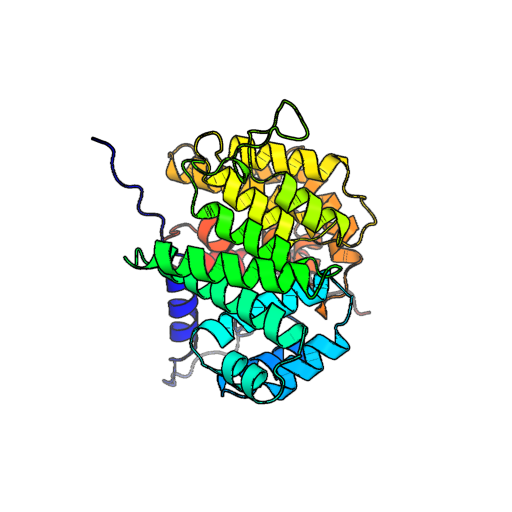18.177 1.516 13.949 1.00 98.25 96 VAL A O 1
ATOM 730 N N . ARG A 1 97 ? -18.980 3.384 13.008 1.00 97.31 97 ARG A N 1
ATOM 731 C CA . ARG A 1 97 ? -19.558 3.896 14.262 1.00 97.31 97 ARG A CA 1
ATOM 732 C C . ARG A 1 97 ? -20.800 3.103 14.649 1.00 97.31 97 ARG A C 1
ATOM 734 O O . ARG A 1 97 ? -20.943 2.793 15.819 1.00 97.31 97 ARG A O 1
ATOM 741 N N . GLU A 1 98 ? -21.636 2.766 13.671 1.00 98.06 98 GLU A N 1
ATOM 742 C CA . GLU A 1 98 ? -22.807 1.900 13.858 1.00 98.06 98 GLU A CA 1
ATOM 743 C C . GLU A 1 98 ? -22.390 0.492 14.292 1.00 98.06 98 GLU A C 1
ATOM 745 O O . GLU A 1 98 ? -22.947 -0.054 15.236 1.00 98.06 98 GLU A O 1
ATOM 750 N N . TRP A 1 99 ? -21.338 -0.071 13.692 1.00 98.44 99 TRP A N 1
ATOM 751 C CA . TRP A 1 99 ? -20.785 -1.335 14.179 1.00 98.44 99 TRP A CA 1
ATOM 752 C C . TRP A 1 99 ? -20.344 -1.236 15.647 1.00 98.44 99 TRP A C 1
ATOM 754 O O . TRP A 1 99 ? -20.703 -2.083 16.454 1.00 98.44 99 TRP A O 1
ATOM 764 N N . LEU A 1 100 ? -19.626 -0.177 16.031 1.00 98.25 100 LEU A N 1
ATOM 765 C CA . LEU A 1 100 ? -19.201 0.017 17.421 1.00 98.25 100 LEU A CA 1
ATOM 766 C C . LEU A 1 100 ? -20.349 0.306 18.399 1.00 98.25 100 LEU A C 1
ATOM 768 O O . LEU A 1 100 ? -20.169 0.060 19.588 1.00 98.25 100 LEU A O 1
ATOM 772 N N . SER A 1 101 ? -21.490 0.845 17.958 1.00 98.12 101 SER A N 1
ATOM 773 C CA . SER A 1 101 ? -22.647 1.013 18.848 1.00 98.12 101 SER A CA 1
ATOM 774 C C . SER A 1 101 ? -23.330 -0.317 19.152 1.00 98.12 101 SER A C 1
ATOM 776 O O . SER A 1 101 ? -23.777 -0.514 20.276 1.00 98.12 101 SER A O 1
ATOM 778 N N . GLU A 1 102 ? -23.367 -1.224 18.174 1.00 98.31 102 GLU A N 1
ATOM 779 C CA . GLU A 1 102 ? -23.942 -2.567 18.323 1.00 98.31 102 GLU A CA 1
ATOM 780 C C . GLU A 1 102 ? -22.966 -3.540 19.009 1.00 98.31 102 GLU A C 1
ATOM 782 O O . GLU A 1 102 ? -23.365 -4.359 19.833 1.00 98.31 102 GLU A O 1
ATOM 787 N N . GLU A 1 103 ? -21.663 -3.424 18.727 1.00 98.06 103 GLU A N 1
ATOM 788 C CA . GLU A 1 103 ? -20.605 -4.274 19.287 1.00 98.06 103 GLU A CA 1
ATOM 789 C C . GLU A 1 103 ? -19.451 -3.440 19.903 1.00 98.06 103 GLU A C 1
ATOM 791 O O . GLU A 1 103 ? -18.340 -3.409 19.357 1.00 98.06 103 GLU A O 1
ATOM 796 N N . PRO A 1 104 ? -19.642 -2.787 21.072 1.00 96.31 104 PRO A N 1
ATOM 797 C CA . PRO A 1 104 ? -18.644 -1.869 21.646 1.00 96.31 104 PRO A CA 1
ATOM 798 C C . PRO A 1 104 ? -17.292 -2.502 21.999 1.00 96.31 104 PRO A C 1
ATOM 800 O O . PRO A 1 104 ? -16.268 -1.819 22.007 1.00 96.31 104 PRO A O 1
ATOM 803 N N . GLY A 1 105 ? -17.278 -3.805 22.296 1.00 95.12 105 GLY A N 1
ATOM 804 C CA . GLY A 1 105 ? -16.070 -4.569 22.625 1.00 95.12 105 GLY A CA 1
ATOM 805 C C . GLY A 1 105 ? -15.350 -5.170 21.413 1.00 95.12 105 GLY A C 1
ATOM 806 O O . GLY A 1 105 ? -14.365 -5.886 21.591 1.00 95.12 105 GLY A O 1
ATOM 807 N N . SER A 1 106 ? -15.835 -4.931 20.190 1.00 97.81 106 SER A N 1
ATOM 808 C CA . SER A 1 106 ? -15.276 -5.551 18.988 1.00 97.81 106 SER A CA 1
ATOM 809 C C . SER A 1 106 ? -13.884 -5.004 18.662 1.00 97.81 106 SER A C 1
ATOM 811 O O . SER A 1 106 ? -13.699 -3.833 18.312 1.00 97.81 106 SER A O 1
ATOM 813 N N . VAL A 1 107 ? -12.888 -5.890 18.741 1.00 97.69 107 VAL A N 1
ATOM 814 C CA . VAL A 1 107 ? -11.489 -5.597 18.396 1.00 97.69 107 VAL A CA 1
ATOM 815 C C . VAL A 1 107 ? -11.363 -5.203 16.921 1.00 97.69 107 VAL A C 1
ATOM 817 O O . VAL A 1 107 ? -10.671 -4.236 16.593 1.00 97.69 107 VAL A O 1
ATOM 820 N N . ASP A 1 108 ? -12.083 -5.896 16.036 1.00 98.31 108 ASP A N 1
ATOM 821 C CA . ASP A 1 108 ? -12.095 -5.602 14.602 1.00 98.31 108 ASP A CA 1
ATOM 822 C C . ASP A 1 108 ? -12.750 -4.251 14.302 1.00 98.31 108 ASP A C 1
ATOM 824 O O . ASP A 1 108 ? -12.235 -3.488 13.479 1.00 98.31 108 ASP A O 1
ATOM 828 N N . ALA A 1 109 ? -13.832 -3.904 15.005 1.00 98.44 109 ALA A N 1
ATOM 829 C CA . ALA A 1 109 ? -14.480 -2.607 14.849 1.00 98.44 109 ALA A CA 1
ATOM 830 C C . ALA A 1 109 ? -13.568 -1.459 15.316 1.00 98.44 109 ALA A C 1
ATOM 832 O O . ALA A 1 109 ? -13.476 -0.424 14.649 1.00 98.44 109 ALA A O 1
ATOM 833 N N . MET A 1 110 ? -12.831 -1.652 16.417 1.00 98.50 110 MET A N 1
ATOM 834 C CA . MET A 1 110 ? -11.842 -0.682 16.899 1.00 98.50 110 MET A CA 1
ATOM 835 C C . MET A 1 110 ? -10.669 -0.520 15.918 1.00 98.50 110 MET A C 1
ATOM 837 O O . MET A 1 110 ? -10.279 0.607 15.597 1.00 98.50 110 MET A O 1
ATOM 841 N N . MET A 1 111 ? -10.147 -1.623 15.371 1.00 98.50 111 MET A N 1
ATOM 842 C CA . MET A 1 111 ? -9.131 -1.595 14.312 1.00 98.50 111 MET A CA 1
ATOM 843 C C . MET A 1 111 ? -9.644 -0.845 13.073 1.00 98.50 111 MET A C 1
ATOM 845 O O . MET A 1 111 ? -8.957 0.037 12.546 1.00 98.50 111 MET A O 1
ATOM 849 N N . MET A 1 112 ? -10.881 -1.114 12.643 1.00 98.75 112 MET A N 1
ATOM 850 C CA . MET A 1 112 ? -11.491 -0.419 11.510 1.00 98.75 112 MET A CA 1
ATOM 851 C C . MET A 1 112 ? -11.738 1.063 11.792 1.00 98.75 112 MET A C 1
ATOM 853 O O . MET A 1 112 ? -11.584 1.886 10.887 1.00 98.75 112 MET A O 1
ATOM 857 N N . ARG A 1 113 ? -12.054 1.447 13.036 1.00 98.62 113 ARG A N 1
ATOM 858 C CA . ARG A 1 113 ? -12.171 2.857 13.443 1.00 98.62 113 ARG A CA 1
ATOM 859 C C . ARG A 1 113 ? -10.831 3.570 13.301 1.00 98.62 113 ARG A C 1
ATOM 861 O O . ARG A 1 113 ? -10.792 4.659 12.724 1.00 98.62 113 ARG A O 1
ATOM 868 N N . ALA A 1 114 ? -9.747 2.946 13.761 1.00 98.50 114 ALA A N 1
ATOM 869 C CA . ALA A 1 114 ? -8.389 3.452 13.584 1.00 98.50 114 ALA A CA 1
ATOM 870 C C . ALA A 1 114 ? -8.040 3.608 12.090 1.00 98.50 114 ALA A C 1
ATOM 872 O O . ALA A 1 114 ? -7.666 4.697 11.655 1.00 98.50 114 ALA A O 1
ATOM 873 N N . ARG A 1 115 ? -8.263 2.567 11.276 1.00 98.25 115 ARG A N 1
ATOM 874 C CA . ARG A 1 115 ? -8.051 2.581 9.815 1.00 98.25 115 ARG A CA 1
ATOM 875 C C . ARG A 1 115 ? -8.831 3.682 9.093 1.00 98.25 115 ARG A C 1
ATOM 877 O O . ARG A 1 115 ? -8.265 4.408 8.276 1.00 98.25 115 ARG A O 1
ATOM 884 N N . VAL A 1 116 ? -10.124 3.820 9.389 1.00 98.56 116 VAL A N 1
ATOM 885 C CA . VAL A 1 116 ? -10.993 4.850 8.798 1.00 98.56 116 VAL A CA 1
ATOM 886 C C . VAL A 1 116 ? -10.556 6.251 9.220 1.00 98.56 116 VAL A C 1
ATOM 888 O O . VAL A 1 116 ? -10.519 7.153 8.381 1.00 98.56 116 VAL A O 1
ATOM 891 N N . GLY A 1 117 ? -10.199 6.440 10.493 1.00 98.31 117 GLY A N 1
ATOM 892 C CA . GLY A 1 117 ? -9.643 7.695 10.997 1.00 98.31 117 GLY A CA 1
ATOM 893 C C . GLY A 1 117 ? -8.372 8.090 10.248 1.00 98.31 117 GLY A C 1
ATOM 894 O O . GLY A 1 117 ? -8.288 9.200 9.723 1.00 98.31 117 GLY A O 1
ATOM 895 N N . THR A 1 118 ? -7.429 7.157 10.097 1.00 98.50 118 THR A N 1
ATOM 896 C CA . THR A 1 118 ? -6.205 7.365 9.314 1.00 98.50 118 THR A CA 1
ATOM 897 C C . THR A 1 118 ? -6.508 7.748 7.866 1.00 98.50 118 THR A C 1
ATOM 899 O O . THR A 1 118 ? -5.958 8.729 7.370 1.00 98.50 118 THR A O 1
ATOM 902 N N . GLU A 1 119 ? -7.419 7.052 7.182 1.00 98.00 119 GLU A N 1
ATOM 903 C CA . GLU A 1 119 ? -7.778 7.393 5.799 1.00 98.00 119 GLU A CA 1
ATOM 904 C C . GLU A 1 119 ? -8.404 8.793 5.680 1.00 98.00 119 GLU A C 1
ATOM 906 O O . GLU A 1 119 ? -8.087 9.540 4.750 1.00 98.00 119 GLU A O 1
ATOM 911 N N . ARG A 1 120 ? -9.258 9.190 6.633 1.00 97.25 120 ARG A N 1
ATOM 912 C CA . ARG A 1 120 ? -9.829 10.546 6.682 1.00 97.25 120 ARG A CA 1
ATOM 913 C C . ARG A 1 120 ? -8.747 11.608 6.828 1.00 97.25 120 ARG A C 1
ATOM 915 O O . ARG A 1 120 ? -8.759 12.577 6.072 1.00 97.25 120 ARG A O 1
ATOM 922 N N . VAL A 1 121 ? -7.793 11.396 7.732 1.00 97.88 121 VAL A N 1
ATOM 923 C CA . VAL A 1 121 ? -6.653 12.300 7.939 1.00 97.88 121 VAL A CA 1
ATOM 924 C C . VAL A 1 121 ? -5.812 12.419 6.673 1.00 97.88 121 VAL A C 1
ATOM 926 O O . VAL A 1 121 ? -5.512 13.525 6.228 1.00 97.88 121 VAL A O 1
ATOM 929 N N . LEU A 1 122 ? -5.481 11.294 6.036 1.00 95.81 122 LEU A N 1
ATOM 930 C CA . LEU A 1 122 ? -4.689 11.296 4.809 1.00 95.81 122 LEU A CA 1
ATOM 931 C C . LEU A 1 122 ? -5.401 12.021 3.660 1.00 95.81 122 LEU A C 1
ATOM 933 O O . LEU A 1 122 ? -4.749 12.728 2.889 1.00 95.81 122 LEU A O 1
ATOM 937 N N . ARG A 1 123 ? -6.728 11.882 3.540 1.00 94.69 123 ARG A N 1
ATOM 938 C CA . ARG A 1 123 ? -7.532 12.639 2.567 1.00 94.69 123 ARG A CA 1
ATOM 939 C C . ARG A 1 123 ? -7.538 14.132 2.878 1.00 94.69 123 ARG A C 1
ATOM 941 O O . ARG A 1 123 ? -7.258 14.915 1.973 1.00 94.69 123 ARG A O 1
ATOM 948 N N . ALA A 1 124 ? -7.801 14.504 4.132 1.00 94.75 124 ALA A N 1
ATOM 949 C CA . ALA A 1 124 ? -7.819 15.891 4.595 1.00 94.75 124 ALA A CA 1
ATOM 950 C C . ALA A 1 124 ? -6.473 16.586 4.329 1.00 94.75 124 ALA A C 1
ATOM 952 O O . ALA A 1 124 ? -6.433 17.664 3.729 1.00 94.75 124 ALA A O 1
ATOM 953 N N . HIS A 1 125 ? -5.368 15.911 4.659 1.00 92.75 125 HIS A N 1
ATOM 954 C CA . HIS A 1 125 ? -4.013 16.384 4.397 1.00 92.75 125 HIS A CA 1
ATOM 955 C C . HIS A 1 125 ? -3.743 16.560 2.892 1.00 92.75 125 HIS A C 1
ATOM 957 O O . HIS A 1 125 ? -3.291 17.622 2.471 1.00 92.75 125 HIS A O 1
ATOM 963 N N . ARG A 1 126 ? -4.102 15.582 2.039 1.00 90.88 126 ARG A N 1
ATOM 964 C CA . ARG A 1 126 ? -3.962 15.716 0.570 1.00 90.88 126 ARG A CA 1
ATOM 965 C C . ARG A 1 126 ? -4.799 16.860 -0.012 1.00 90.88 126 ARG A C 1
ATOM 967 O O . ARG A 1 126 ? -4.409 17.452 -1.023 1.00 90.88 126 ARG A O 1
ATOM 974 N N . SER A 1 127 ? -5.957 17.159 0.580 1.00 91.62 127 SER A N 1
ATOM 975 C CA . SER A 1 127 ? -6.799 18.278 0.150 1.00 91.62 127 SER A CA 1
ATOM 976 C C . SER A 1 127 ? -6.323 19.645 0.641 1.00 91.62 127 SER A C 1
ATOM 978 O O . SER A 1 127 ? -6.728 20.629 0.026 1.00 91.62 127 SER A O 1
ATOM 980 N N . GLY A 1 128 ? -5.445 19.704 1.650 1.00 89.19 128 GLY A N 1
ATOM 981 C CA . GLY A 1 128 ? -5.038 20.947 2.313 1.00 89.19 128 GLY A CA 1
ATOM 982 C C . GLY A 1 128 ? -6.100 21.482 3.277 1.00 89.19 128 GLY A C 1
ATOM 983 O O . GLY A 1 128 ? -6.286 22.687 3.360 1.00 89.19 128 GLY A O 1
ATOM 984 N N . HIS A 1 129 ? -6.851 20.593 3.933 1.00 89.38 129 HIS A N 1
ATOM 985 C CA . HIS A 1 129 ? -7.897 20.981 4.880 1.00 89.38 129 HIS A CA 1
ATOM 986 C C . HIS A 1 129 ? -7.276 21.521 6.177 1.00 89.38 129 HIS A C 1
ATOM 988 O O . HIS A 1 129 ? -6.340 20.911 6.693 1.00 89.38 129 HIS A O 1
ATOM 994 N N . GLU A 1 130 ? -7.819 22.611 6.718 1.00 83.31 130 GLU A N 1
ATOM 995 C CA . GLU A 1 130 ? -7.266 23.316 7.888 1.00 83.31 130 GLU A CA 1
ATOM 996 C C . GLU A 1 130 ? -7.223 22.415 9.137 1.00 83.31 130 GLU A C 1
ATOM 998 O O . GLU A 1 130 ? -6.182 22.276 9.775 1.00 83.31 130 GLU A O 1
ATOM 1003 N N . ASP A 1 131 ? -8.299 21.665 9.391 1.00 86.38 131 ASP A N 1
ATOM 1004 C CA . ASP A 1 131 ? -8.402 20.747 10.540 1.00 86.38 131 ASP A CA 1
ATOM 1005 C C . ASP A 1 131 ? -7.561 19.458 10.441 1.00 86.38 131 ASP A C 1
ATOM 1007 O O . ASP A 1 131 ? -7.651 18.583 11.307 1.00 86.38 131 ASP A O 1
ATOM 1011 N N . ALA A 1 132 ? -6.746 19.279 9.393 1.00 88.06 132 ALA A N 1
ATOM 1012 C CA . ALA A 1 132 ? -6.006 18.032 9.183 1.00 88.06 132 ALA A CA 1
ATOM 1013 C C . ALA A 1 132 ? -5.090 17.673 10.369 1.00 88.06 132 ALA A C 1
ATOM 1015 O O . ALA A 1 132 ? -4.928 16.491 10.673 1.00 88.06 132 ALA A O 1
ATOM 1016 N N . ALA A 1 133 ? -4.524 18.672 11.055 1.00 87.56 133 ALA A N 1
ATOM 1017 C CA . ALA A 1 133 ? -3.674 18.466 12.226 1.00 87.56 133 ALA A CA 1
ATOM 1018 C C . ALA A 1 133 ? -4.462 17.941 13.440 1.00 87.56 133 ALA A C 1
ATOM 1020 O O . ALA A 1 133 ? -4.057 16.950 14.050 1.00 87.56 133 ALA A O 1
ATOM 1021 N N . GLN A 1 134 ? -5.615 18.545 13.744 1.00 90.56 134 GLN A N 1
ATOM 1022 C CA . GLN A 1 134 ? -6.473 18.118 14.853 1.00 90.56 134 GLN A CA 1
ATOM 1023 C C . GLN A 1 134 ? -7.039 16.712 14.609 1.00 90.56 134 GLN A C 1
ATOM 1025 O O . GLN A 1 134 ? -7.010 15.853 15.494 1.00 90.56 134 GLN A O 1
ATOM 1030 N N . LEU A 1 135 ? -7.491 16.439 13.380 1.00 93.31 135 LEU A N 1
ATOM 1031 C CA . LEU A 1 135 ? -7.934 15.103 12.980 1.00 93.31 135 LEU A CA 1
ATOM 1032 C C . LEU A 1 135 ? -6.808 14.070 13.129 1.00 93.31 135 LEU A C 1
ATOM 1034 O O . LEU A 1 135 ? -7.066 12.932 13.524 1.00 93.31 135 LEU A O 1
ATOM 1038 N N . ALA A 1 136 ? -5.560 14.452 12.830 1.00 95.06 136 ALA A N 1
ATOM 1039 C CA . ALA A 1 136 ? -4.407 13.568 12.966 1.00 95.06 136 ALA A CA 1
ATOM 1040 C C . ALA A 1 136 ? -4.138 13.184 14.423 1.00 95.06 136 ALA A C 1
ATOM 1042 O O . ALA A 1 136 ? -3.849 12.020 14.690 1.00 95.06 136 ALA A O 1
ATOM 1043 N N . GLU A 1 137 ? -4.252 14.118 15.366 1.00 94.69 137 GLU A N 1
ATOM 1044 C CA . GLU A 1 137 ? -4.083 13.834 16.796 1.00 94.69 137 GLU A CA 1
ATOM 1045 C C . GLU A 1 137 ? -5.142 12.847 17.315 1.00 94.69 137 GLU A C 1
ATOM 1047 O O . GLU A 1 137 ? -4.800 11.816 17.901 1.00 94.69 137 GLU A O 1
ATOM 1052 N N . GLN A 1 138 ? -6.417 13.087 16.998 1.00 96.00 138 GLN A N 1
ATOM 1053 C CA . GLN A 1 138 ? -7.520 12.189 17.367 1.00 96.00 138 GLN A CA 1
ATOM 1054 C C . GLN A 1 138 ? -7.361 10.791 16.748 1.00 96.00 138 GLN A C 1
ATOM 1056 O O . GLN A 1 138 ? -7.592 9.770 17.407 1.00 96.00 138 GLN A O 1
ATOM 1061 N N . ALA A 1 139 ? -6.936 10.730 15.481 1.00 97.81 139 ALA A N 1
ATOM 1062 C CA . ALA A 1 139 ? -6.660 9.468 14.810 1.00 97.81 139 ALA A CA 1
ATOM 1063 C C . ALA A 1 139 ? -5.491 8.729 15.473 1.00 97.81 139 ALA A C 1
ATOM 1065 O O . ALA A 1 139 ? -5.626 7.539 15.736 1.00 97.81 139 ALA A O 1
ATOM 1066 N N . ARG A 1 140 ? -4.382 9.408 15.809 1.00 98.06 140 ARG A N 1
ATOM 1067 C CA . ARG A 1 140 ? -3.249 8.786 16.522 1.00 98.06 140 ARG A CA 1
ATOM 1068 C C . ARG A 1 140 ? -3.682 8.191 17.858 1.00 98.06 140 ARG A C 1
ATOM 1070 O O . ARG A 1 140 ? -3.333 7.049 18.134 1.00 98.06 140 ARG A O 1
ATOM 1077 N N . SER A 1 141 ? -4.470 8.918 18.650 1.00 98.00 141 SER A N 1
ATOM 1078 C CA . SER A 1 141 ? -5.014 8.410 19.918 1.00 98.00 141 SER A CA 1
ATOM 1079 C C . SER A 1 141 ? -5.827 7.125 19.709 1.00 98.00 141 SER A C 1
ATOM 1081 O O . SER A 1 141 ? -5.522 6.103 20.321 1.00 98.00 141 SER A O 1
ATOM 1083 N N . THR A 1 142 ? -6.755 7.133 18.745 1.00 98.38 142 THR A N 1
ATOM 1084 C CA . THR A 1 142 ? -7.568 5.952 18.398 1.00 98.38 142 THR A CA 1
ATOM 1085 C C . THR A 1 142 ? -6.707 4.777 17.919 1.00 98.38 142 THR A C 1
ATOM 1087 O O . THR A 1 142 ? -6.967 3.622 18.249 1.00 98.38 142 THR A O 1
ATOM 1090 N N . VAL A 1 143 ? -5.671 5.051 17.125 1.00 98.69 143 VAL A N 1
ATOM 1091 C CA . VAL A 1 143 ? -4.753 4.022 16.626 1.00 98.69 143 VAL A CA 1
ATOM 1092 C C . VAL A 1 143 ? -3.946 3.409 17.774 1.00 98.69 143 VAL A C 1
ATOM 1094 O O . VAL A 1 143 ? -3.771 2.193 17.810 1.00 98.69 143 VAL A O 1
ATOM 1097 N N . TRP A 1 144 ? -3.505 4.212 18.745 1.00 98.44 144 TRP A N 1
ATOM 1098 C CA . TRP A 1 144 ? -2.838 3.709 19.945 1.00 98.44 144 TRP A CA 1
ATOM 1099 C C . TRP A 1 144 ? -3.761 2.858 20.826 1.00 98.44 144 TRP A C 1
ATOM 1101 O O . TRP A 1 144 ? -3.312 1.838 21.351 1.00 98.44 144 TRP A O 1
ATOM 1111 N N . ASP A 1 145 ? -5.038 3.226 20.959 1.00 98.06 145 ASP A N 1
ATOM 1112 C CA . ASP A 1 145 ? -6.038 2.390 21.637 1.00 98.06 145 ASP A CA 1
ATOM 1113 C C . ASP A 1 145 ? -6.200 1.038 20.934 1.00 98.06 145 ASP A C 1
ATOM 1115 O O . ASP A 1 145 ? -6.120 -0.011 21.576 1.00 98.06 145 ASP A O 1
ATOM 1119 N N . ALA A 1 146 ? -6.329 1.047 19.603 1.00 98.19 146 ALA A N 1
ATOM 1120 C CA . ALA A 1 146 ? -6.404 -0.176 18.810 1.00 98.19 146 ALA A CA 1
ATOM 1121 C C . ALA A 1 146 ? -5.138 -1.043 18.954 1.00 98.19 146 ALA A C 1
ATOM 1123 O O . ALA A 1 146 ? -5.247 -2.259 19.092 1.00 98.19 146 ALA A O 1
ATOM 1124 N N . ALA A 1 147 ? -3.945 -0.438 18.988 1.00 98.06 147 ALA A N 1
ATOM 1125 C CA . ALA A 1 147 ? -2.678 -1.153 19.180 1.00 98.06 147 ALA A CA 1
ATOM 1126 C C . ALA A 1 147 ? -2.570 -1.821 20.563 1.00 98.06 147 ALA A C 1
ATOM 1128 O O . ALA A 1 147 ? -1.985 -2.900 20.688 1.00 98.06 147 ALA A O 1
ATOM 1129 N N . ARG A 1 148 ? -3.128 -1.189 21.607 1.00 97.75 148 ARG A N 1
ATOM 1130 C CA . ARG A 1 148 ? -3.201 -1.763 22.961 1.00 97.75 148 ARG A CA 1
ATOM 1131 C C . ARG A 1 148 ? -4.192 -2.919 23.038 1.00 97.75 148 ARG A C 1
ATOM 1133 O O . ARG A 1 148 ? -3.889 -3.918 23.685 1.00 97.75 148 ARG A O 1
ATOM 1140 N N . LEU A 1 149 ? -5.340 -2.781 22.377 1.00 97.06 149 LEU A N 1
ATOM 1141 C CA . LEU A 1 149 ? -6.398 -3.789 22.371 1.00 97.06 149 LEU A CA 1
ATOM 1142 C C . LEU A 1 149 ? -6.003 -5.030 21.552 1.00 97.06 149 LEU A C 1
ATOM 1144 O O . LEU A 1 149 ? -6.149 -6.155 22.018 1.00 97.06 149 LEU A O 1
ATOM 1148 N N . ALA A 1 150 ? -5.452 -4.827 20.354 1.00 95.25 150 ALA A N 1
ATOM 1149 C CA . ALA A 1 150 ? -5.090 -5.879 19.407 1.00 95.25 150 ALA A CA 1
ATOM 1150 C C . ALA A 1 150 ? -3.565 -6.039 19.314 1.00 95.25 150 ALA A C 1
ATOM 1152 O O . ALA A 1 150 ? -2.949 -5.741 18.292 1.00 95.25 150 ALA A O 1
ATOM 1153 N N . ARG A 1 151 ? -2.922 -6.502 20.394 1.00 97.19 151 ARG A N 1
ATOM 1154 C CA . ARG A 1 151 ? -1.447 -6.499 20.495 1.00 97.19 151 ARG A CA 1
ATOM 1155 C C . ARG A 1 151 ? -0.731 -7.291 19.403 1.00 97.19 151 ARG A C 1
ATOM 1157 O O . ARG A 1 151 ? 0.416 -6.952 19.125 1.00 97.19 151 ARG A O 1
ATOM 1164 N N . ALA A 1 152 ? -1.358 -8.316 18.828 1.00 97.56 152 ALA A N 1
ATOM 1165 C CA . ALA A 1 152 ? -0.797 -9.122 17.742 1.00 97.56 152 ALA A CA 1
ATOM 1166 C C . ALA A 1 152 ? -1.053 -8.527 16.344 1.00 97.56 152 ALA A C 1
ATOM 1168 O O . ALA A 1 152 ? -0.326 -8.848 15.411 1.00 97.56 152 ALA A O 1
ATOM 1169 N N . ASP A 1 153 ? -2.031 -7.628 16.203 1.00 98.25 153 ASP A N 1
ATOM 1170 C CA . ASP A 1 153 ? -2.439 -7.077 14.912 1.00 98.25 153 ASP A CA 1
ATOM 1171 C C . ASP A 1 153 ? -1.427 -6.013 14.431 1.00 98.25 153 ASP A C 1
ATOM 1173 O O . ASP A 1 153 ? -1.158 -5.044 15.155 1.00 98.25 153 ASP A O 1
ATOM 1177 N N . PRO A 1 154 ? -0.822 -6.150 13.234 1.00 98.56 154 PRO A N 1
ATOM 1178 C CA . PRO A 1 154 ? 0.086 -5.141 12.693 1.00 98.56 154 PRO A CA 1
ATOM 1179 C C . PRO A 1 154 ? -0.637 -3.879 12.214 1.00 98.56 154 PRO A C 1
ATOM 1181 O O . PRO A 1 154 ? 0.001 -2.831 12.093 1.00 98.56 154 PRO A O 1
ATOM 1184 N N . VAL A 1 155 ? -1.944 -3.936 11.939 1.00 98.75 155 VAL A N 1
ATOM 1185 C CA . VAL A 1 155 ? -2.692 -2.848 11.297 1.00 98.75 155 VAL A CA 1
ATOM 1186 C C . VAL A 1 155 ? -2.571 -1.506 12.036 1.00 98.75 155 VAL A C 1
ATOM 1188 O O . VAL A 1 155 ? -2.285 -0.506 11.370 1.00 98.75 155 VAL A O 1
ATOM 1191 N N . PRO A 1 156 ? -2.720 -1.420 13.372 1.00 98.75 156 PRO A N 1
ATOM 1192 C CA . PRO A 1 156 ? -2.519 -0.158 14.080 1.00 98.75 156 PRO A CA 1
ATOM 1193 C C . PRO A 1 156 ? -1.129 0.459 13.845 1.00 98.75 156 PRO A C 1
ATOM 1195 O O . PRO A 1 156 ? -1.012 1.662 13.625 1.00 98.75 156 PRO A O 1
ATOM 1198 N N . TRP A 1 157 ? -0.072 -0.351 13.779 1.00 98.75 157 TRP A N 1
ATOM 1199 C CA . TRP A 1 157 ? 1.287 0.127 13.493 1.00 98.75 157 TRP A CA 1
ATOM 1200 C C . TRP A 1 157 ? 1.444 0.612 12.051 1.00 98.75 157 TRP A C 1
ATOM 1202 O O . TRP A 1 157 ? 2.078 1.640 11.807 1.00 98.75 157 TRP A O 1
ATOM 1212 N N . VAL A 1 158 ? 0.795 -0.065 11.098 1.00 98.81 158 VAL A N 1
ATOM 1213 C CA . VAL A 1 158 ? 0.693 0.405 9.709 1.00 98.81 158 VAL A CA 1
ATOM 1214 C C . VAL A 1 158 ? -0.023 1.758 9.635 1.00 98.81 158 VAL A C 1
ATOM 1216 O O . VAL A 1 158 ? 0.402 2.637 8.884 1.00 98.81 158 VAL A O 1
ATOM 1219 N N . CYS A 1 159 ? -1.075 1.966 10.432 1.00 98.81 159 CYS A N 1
ATOM 1220 C CA . CYS A 1 159 ? -1.772 3.248 10.526 1.00 98.81 159 CYS A CA 1
ATOM 1221 C C . CYS A 1 159 ? -0.875 4.359 11.091 1.00 98.81 159 CYS A C 1
ATOM 1223 O O . CYS A 1 159 ? -0.869 5.456 10.532 1.00 98.81 159 CYS A O 1
ATOM 1225 N N . LEU A 1 160 ? -0.087 4.091 12.141 1.00 98.62 160 LEU A N 1
ATOM 1226 C CA . LEU A 1 160 ? 0.882 5.062 12.675 1.00 98.62 160 LEU A CA 1
ATOM 1227 C C . LEU A 1 160 ? 1.944 5.424 11.626 1.00 98.62 160 LEU A C 1
ATOM 1229 O O . LEU A 1 160 ? 2.186 6.606 11.391 1.00 98.62 160 LEU A O 1
ATOM 1233 N N . LEU A 1 161 ? 2.506 4.433 10.921 1.00 98.25 161 LEU A N 1
ATOM 1234 C CA . LEU A 1 161 ? 3.431 4.671 9.804 1.00 98.25 161 LEU A CA 1
ATOM 1235 C C . LEU A 1 161 ? 2.795 5.507 8.691 1.00 98.25 161 LEU A C 1
ATOM 1237 O O . LEU A 1 161 ? 3.433 6.399 8.137 1.00 98.25 161 LEU A O 1
ATOM 1241 N N . ALA A 1 162 ? 1.533 5.240 8.352 1.00 98.31 162 ALA A N 1
ATOM 1242 C CA . ALA A 1 162 ? 0.823 6.021 7.349 1.00 98.31 162 ALA A CA 1
ATOM 1243 C C . ALA A 1 162 ? 0.652 7.487 7.788 1.00 98.31 162 ALA A C 1
ATOM 1245 O O . ALA A 1 162 ? 0.784 8.389 6.961 1.00 98.31 162 ALA A O 1
ATOM 1246 N N . LEU A 1 163 ? 0.407 7.731 9.080 1.00 98.06 163 LEU A N 1
ATOM 1247 C CA . LEU A 1 163 ? 0.306 9.074 9.658 1.00 98.06 163 LEU A CA 1
ATOM 1248 C C . LEU A 1 163 ? 1.664 9.784 9.805 1.00 98.06 163 LEU A C 1
ATOM 1250 O O . LEU A 1 163 ? 1.691 11.013 9.883 1.00 98.06 163 LEU A O 1
ATOM 1254 N N . ALA A 1 164 ? 2.788 9.062 9.800 1.00 97.00 164 ALA A N 1
ATOM 1255 C CA . ALA A 1 164 ? 4.121 9.662 9.898 1.00 97.00 164 ALA A CA 1
ATOM 1256 C C . ALA A 1 164 ? 4.430 10.611 8.725 1.00 97.00 164 ALA A C 1
ATOM 1258 O O . ALA A 1 164 ? 5.137 11.598 8.893 1.00 97.00 164 ALA A O 1
ATOM 1259 N N . VAL A 1 165 ? 3.832 10.378 7.548 1.00 93.88 165 VAL A N 1
ATOM 1260 C CA . VAL A 1 165 ? 3.956 11.252 6.363 1.00 93.88 165 VAL A CA 1
ATOM 1261 C C . VAL A 1 165 ? 3.514 12.699 6.623 1.00 93.88 165 VAL A C 1
ATOM 1263 O O . VAL A 1 165 ? 3.945 13.595 5.901 1.00 93.88 165 VAL A O 1
ATOM 1266 N N . LEU A 1 166 ? 2.660 12.942 7.622 1.00 94.38 166 LEU A N 1
ATOM 1267 C CA . LEU A 1 166 ? 2.228 14.296 7.977 1.00 94.38 166 LEU A CA 1
ATOM 1268 C C . LEU A 1 166 ? 3.336 15.110 8.662 1.00 94.38 166 LEU A C 1
ATOM 1270 O O . LEU A 1 166 ? 3.240 16.331 8.710 1.00 94.38 166 LEU A O 1
ATOM 1274 N N . ASP A 1 167 ? 4.373 14.452 9.178 1.00 94.12 167 ASP A N 1
ATOM 1275 C CA . ASP A 1 167 ? 5.514 15.074 9.847 1.00 94.12 167 ASP A CA 1
ATOM 1276 C C . ASP A 1 167 ? 6.745 15.082 8.926 1.00 94.12 167 ASP A C 1
ATOM 1278 O O . ASP A 1 167 ? 7.801 14.537 9.245 1.00 94.12 167 ASP A O 1
ATOM 1282 N N . ALA A 1 168 ? 6.592 15.669 7.735 1.00 88.81 168 ALA A N 1
ATOM 1283 C CA . ALA A 1 168 ? 7.654 15.723 6.724 1.00 88.81 168 ALA A CA 1
ATOM 1284 C C . ALA A 1 168 ? 8.916 16.453 7.225 1.00 88.81 168 ALA A C 1
ATOM 1286 O O . ALA A 1 168 ? 10.034 16.058 6.896 1.00 88.81 168 ALA A O 1
ATOM 1287 N N . GLU A 1 169 ? 8.738 17.464 8.081 1.00 93.06 169 GLU A N 1
ATOM 1288 C CA . GLU A 1 169 ? 9.826 18.202 8.737 1.00 93.06 169 GLU A CA 1
ATOM 1289 C C . GLU A 1 169 ? 10.483 17.427 9.891 1.00 93.06 169 GLU A C 1
ATOM 1291 O O . GLU A 1 169 ? 11.481 17.885 10.450 1.00 93.06 169 GLU A O 1
ATOM 1296 N N . GLN A 1 170 ? 9.950 16.247 10.227 1.00 93.19 170 GLN A N 1
ATOM 1297 C CA . GLN A 1 170 ? 10.435 15.359 11.282 1.00 93.19 170 GLN A CA 1
ATOM 1298 C C . GLN A 1 170 ? 10.540 16.069 12.638 1.00 93.19 170 GLN A C 1
ATOM 1300 O O . GLN A 1 170 ? 11.549 15.978 13.336 1.00 93.19 170 GLN A O 1
ATOM 1305 N N . LEU A 1 171 ? 9.505 16.809 13.027 1.00 94.19 171 LEU A N 1
ATOM 1306 C CA . LEU A 1 171 ? 9.471 17.515 14.305 1.00 94.19 171 LEU A CA 1
ATOM 1307 C C . LEU A 1 171 ? 9.282 16.537 15.473 1.00 94.19 171 LEU A C 1
ATOM 1309 O O . LEU A 1 171 ? 9.807 16.763 16.569 1.00 94.19 171 LEU A O 1
ATOM 1313 N N . MET A 1 172 ? 8.602 15.410 15.249 1.00 94.19 172 MET A N 1
ATOM 1314 C CA . MET A 1 172 ? 8.357 14.414 16.290 1.00 94.19 172 MET A CA 1
ATOM 1315 C C . MET A 1 172 ? 9.622 13.581 16.569 1.00 94.19 172 MET A C 1
ATOM 1317 O O . MET A 1 172 ? 10.244 13.069 15.634 1.00 94.19 172 MET A O 1
ATOM 1321 N N . PRO A 1 173 ? 10.031 13.398 17.843 1.00 94.62 173 PRO A N 1
ATOM 1322 C CA . PRO A 1 173 ? 11.193 12.570 18.186 1.00 94.62 173 PRO A CA 1
ATOM 1323 C C . PRO A 1 173 ? 11.085 11.125 17.676 1.00 94.62 173 PRO A C 1
ATOM 1325 O O . PRO A 1 173 ? 12.062 10.561 17.192 1.00 94.62 173 PRO A O 1
ATOM 1328 N N . GLU A 1 174 ? 9.882 10.547 17.708 1.00 94.00 174 GLU A N 1
ATOM 1329 C CA . GLU A 1 174 ? 9.606 9.193 17.212 1.00 94.00 174 GLU A CA 1
ATOM 1330 C C . GLU A 1 174 ? 9.817 9.026 15.698 1.00 94.00 174 GLU A C 1
ATOM 1332 O O . GLU A 1 174 ? 10.022 7.906 15.237 1.00 94.00 174 GLU A O 1
ATOM 1337 N N . HIS A 1 175 ? 9.843 10.121 14.930 1.00 96.38 175 HIS A N 1
ATOM 1338 C CA . HIS A 1 175 ? 10.131 10.130 13.491 1.00 96.38 175 HIS A CA 1
ATOM 1339 C C . HIS A 1 175 ? 11.579 10.525 13.162 1.00 96.38 175 HIS A C 1
ATOM 1341 O O . HIS A 1 175 ? 11.921 10.698 11.992 1.00 96.38 175 HIS A O 1
ATOM 1347 N N . ARG A 1 176 ? 12.435 10.674 14.179 1.00 95.62 176 ARG A N 1
ATOM 1348 C CA . ARG A 1 176 ? 13.868 10.995 14.057 1.00 95.62 176 ARG A CA 1
ATOM 1349 C C . ARG A 1 176 ? 14.766 9.915 14.649 1.00 95.62 176 ARG A C 1
ATOM 1351 O O . ARG A 1 176 ? 15.923 10.175 14.969 1.00 95.62 176 ARG A O 1
ATOM 1358 N N . MET A 1 177 ? 14.240 8.708 14.828 1.00 96.69 177 MET A N 1
ATOM 1359 C CA . MET A 1 177 ? 15.039 7.615 15.365 1.00 96.69 177 MET A CA 1
ATOM 1360 C C . MET A 1 177 ? 16.189 7.283 14.418 1.00 96.69 177 MET A C 1
ATOM 1362 O O . MET A 1 177 ? 16.036 7.394 13.200 1.00 96.69 177 MET A O 1
ATOM 1366 N N . ALA A 1 178 ? 17.319 6.858 14.983 1.00 96.25 178 ALA A N 1
ATOM 1367 C CA . ALA A 1 178 ? 18.418 6.311 14.202 1.00 96.25 178 ALA A CA 1
ATOM 1368 C C . ALA A 1 178 ? 17.929 5.110 13.381 1.00 96.25 178 ALA A C 1
ATOM 1370 O O . ALA A 1 178 ? 17.100 4.319 13.847 1.00 96.25 178 ALA A O 1
ATOM 1371 N N . ALA A 1 179 ? 18.411 5.021 12.146 1.00 96.00 179 ALA A N 1
ATOM 1372 C CA . ALA A 1 179 ? 18.096 3.918 11.260 1.00 96.00 179 ALA A CA 1
ATOM 1373 C C . ALA A 1 179 ? 18.817 2.632 11.693 1.00 96.00 179 ALA A C 1
ATOM 1375 O O . ALA A 1 179 ? 19.828 2.706 12.389 1.00 96.00 179 ALA A O 1
ATOM 1376 N N . PRO A 1 180 ? 18.317 1.450 11.289 1.00 93.94 180 PRO A N 1
ATOM 1377 C CA . PRO A 1 180 ? 19.009 0.187 11.533 1.00 93.94 180 PRO A CA 1
ATOM 1378 C C . PRO A 1 180 ? 20.311 0.038 10.728 1.00 93.94 180 PRO A C 1
ATOM 1380 O O . PRO A 1 180 ? 21.094 -0.845 11.045 1.00 93.94 180 PRO A O 1
ATOM 1383 N N . GLU A 1 181 ? 20.532 0.876 9.711 1.00 93.81 181 GLU A N 1
ATOM 1384 C CA . GLU A 1 181 ? 21.740 0.901 8.880 1.00 93.81 181 GLU A CA 1
ATOM 1385 C C . GLU A 1 181 ? 22.211 2.338 8.672 1.00 93.81 181 GLU A C 1
ATOM 1387 O O . GLU A 1 181 ? 21.389 3.224 8.426 1.00 93.81 181 GLU A O 1
ATOM 1392 N N . ASP A 1 182 ? 23.527 2.546 8.648 1.00 90.00 182 ASP A N 1
ATOM 1393 C CA . ASP A 1 182 ? 24.141 3.877 8.537 1.00 90.00 182 ASP A CA 1
ATOM 1394 C C . ASP A 1 182 ? 23.784 4.617 7.236 1.00 90.00 182 ASP A C 1
ATOM 1396 O O . ASP A 1 182 ? 23.715 5.845 7.204 1.00 90.00 182 ASP A O 1
ATOM 1400 N N . MET A 1 183 ? 23.531 3.884 6.148 1.00 90.19 183 MET A N 1
ATOM 1401 C CA . MET A 1 183 ? 23.187 4.468 4.844 1.00 90.19 183 MET A CA 1
ATOM 1402 C C . MET A 1 183 ? 21.736 4.967 4.740 1.00 90.19 183 MET A C 1
ATOM 1404 O O . MET A 1 183 ? 21.371 5.570 3.729 1.00 90.19 183 MET A O 1
ATOM 1408 N N . LEU A 1 184 ? 20.892 4.681 5.736 1.00 96.31 184 LEU A N 1
ATOM 1409 C CA . LEU A 1 184 ? 19.476 5.038 5.741 1.00 96.31 184 LEU A CA 1
ATOM 1410 C C . LEU A 1 184 ? 19.239 6.274 6.625 1.00 96.31 184 LEU A C 1
ATOM 1412 O O . LEU A 1 184 ? 19.828 6.396 7.698 1.00 96.31 184 LEU A O 1
ATOM 1416 N N . PRO A 1 185 ? 18.359 7.207 6.221 1.00 95.69 185 PRO A N 1
ATOM 1417 C CA . PRO A 1 185 ? 18.110 8.413 7.004 1.00 95.69 185 PRO A CA 1
ATOM 1418 C C . PRO A 1 185 ? 17.285 8.107 8.269 1.00 95.69 185 PRO A C 1
ATOM 1420 O O . PRO A 1 185 ? 16.577 7.095 8.336 1.00 95.69 185 PRO A O 1
ATOM 1423 N N . PRO A 1 186 ? 17.306 8.997 9.277 1.00 96.25 186 PRO A N 1
ATOM 1424 C CA . PRO A 1 186 ? 16.461 8.850 10.454 1.00 96.25 186 PRO A CA 1
ATOM 1425 C C . PRO A 1 186 ? 14.972 8.889 10.085 1.00 96.25 186 PRO A C 1
ATOM 1427 O O . PRO A 1 186 ? 14.565 9.543 9.122 1.00 96.25 186 PRO A O 1
ATOM 1430 N N . GLY A 1 187 ? 14.144 8.197 10.863 1.00 97.38 187 GLY A N 1
ATOM 1431 C CA . GLY A 1 187 ? 12.739 7.982 10.517 1.00 97.38 187 GLY A CA 1
ATOM 1432 C C . GLY A 1 187 ? 11.931 7.281 11.611 1.00 97.38 187 GLY A C 1
ATOM 1433 O O . GLY A 1 187 ? 12.439 7.072 12.715 1.00 97.38 187 GLY A O 1
ATOM 1434 N N . PRO A 1 188 ? 10.677 6.885 11.321 1.00 97.81 188 PRO A N 1
ATOM 1435 C CA . PRO A 1 188 ? 9.787 6.170 12.236 1.00 97.81 188 PRO A CA 1
ATOM 1436 C C . PRO A 1 188 ? 10.169 4.686 12.402 1.00 97.81 188 PRO A C 1
ATOM 1438 O O . PRO A 1 188 ? 9.323 3.792 12.329 1.00 97.81 188 PRO A O 1
ATOM 1441 N N . TRP A 1 189 ? 11.453 4.392 12.613 1.00 98.12 189 TRP A N 1
ATOM 1442 C CA . TRP A 1 189 ? 11.990 3.028 12.575 1.00 98.12 189 TRP A CA 1
ATOM 1443 C C . TRP A 1 189 ? 11.372 2.101 13.621 1.00 98.12 189 TRP A C 1
ATOM 1445 O O . TRP A 1 189 ? 11.118 0.939 13.312 1.00 98.12 189 TRP A O 1
ATOM 1455 N N . ARG A 1 190 ? 11.030 2.607 14.815 1.00 97.88 190 ARG A N 1
ATOM 1456 C CA . ARG A 1 190 ? 10.307 1.817 15.829 1.00 97.88 190 ARG A CA 1
ATOM 1457 C C . ARG A 1 190 ? 8.908 1.418 15.369 1.00 97.88 190 ARG A C 1
ATOM 1459 O O . ARG A 1 190 ? 8.484 0.306 15.658 1.00 97.88 190 ARG A O 1
ATOM 1466 N N . LEU A 1 191 ? 8.202 2.276 14.630 1.00 98.19 191 LEU A N 1
ATOM 1467 C CA . LEU A 1 191 ? 6.877 1.932 14.105 1.00 98.19 191 LEU A CA 1
ATOM 1468 C C . LEU A 1 191 ? 6.978 0.802 13.069 1.00 98.19 191 LEU A C 1
ATOM 1470 O O . LEU A 1 191 ? 6.190 -0.142 13.103 1.00 98.19 191 LEU A O 1
ATOM 1474 N N . LEU A 1 192 ? 7.991 0.853 12.192 1.00 98.56 192 LEU A N 1
ATOM 1475 C CA . LEU A 1 192 ? 8.274 -0.239 11.257 1.00 98.56 192 LEU A CA 1
ATOM 1476 C C . LEU A 1 192 ? 8.713 -1.516 11.980 1.00 98.56 192 LEU A C 1
ATOM 1478 O O . LEU A 1 192 ? 8.264 -2.598 11.614 1.00 98.56 192 LEU A O 1
ATOM 1482 N N . GLN A 1 193 ? 9.545 -1.405 13.014 1.00 98.19 193 GLN A N 1
ATOM 1483 C CA . GLN A 1 193 ? 9.974 -2.543 13.826 1.00 98.19 193 GLN A CA 1
ATOM 1484 C C . GLN A 1 193 ? 8.783 -3.246 14.489 1.00 98.19 193 GLN A C 1
ATOM 1486 O O . GLN A 1 193 ? 8.701 -4.471 14.453 1.00 98.19 193 GLN A O 1
ATOM 1491 N N . GLU A 1 194 ? 7.837 -2.492 15.047 1.00 98.31 194 GLU A N 1
ATOM 1492 C CA . GLU A 1 194 ? 6.645 -3.058 15.679 1.00 98.31 194 GLU A CA 1
ATOM 1493 C C . GLU A 1 194 ? 5.703 -3.722 14.664 1.00 98.31 194 GLU A C 1
ATOM 1495 O O . GLU A 1 194 ? 5.159 -4.791 14.952 1.00 98.31 194 GLU A O 1
ATOM 1500 N N . ALA A 1 195 ? 5.558 -3.161 13.458 1.00 98.25 195 ALA A N 1
ATOM 1501 C CA . ALA A 1 195 ? 4.838 -3.827 12.373 1.00 98.25 195 ALA A CA 1
ATOM 1502 C C . ALA A 1 195 ? 5.537 -5.135 11.955 1.00 98.25 195 ALA A C 1
ATOM 1504 O O . ALA A 1 195 ? 4.897 -6.184 11.910 1.00 98.25 195 ALA A O 1
ATOM 1505 N N . ARG A 1 196 ? 6.862 -5.102 11.741 1.00 97.56 196 ARG A N 1
ATOM 1506 C CA . ARG A 1 196 ? 7.672 -6.276 11.356 1.00 97.56 196 ARG A CA 1
ATOM 1507 C C . ARG A 1 196 ? 7.687 -7.370 12.418 1.00 97.56 196 ARG A C 1
ATOM 1509 O O . ARG A 1 196 ? 7.734 -8.543 12.078 1.00 97.56 196 ARG A O 1
ATOM 1516 N N . ARG A 1 197 ? 7.624 -7.013 13.702 1.00 97.94 197 ARG A N 1
ATOM 1517 C CA . ARG A 1 197 ? 7.543 -7.990 14.798 1.00 97.94 197 ARG A CA 1
ATOM 1518 C C . ARG A 1 197 ? 6.280 -8.858 14.716 1.00 97.94 197 ARG A C 1
ATOM 1520 O O . ARG A 1 197 ? 6.288 -9.975 15.219 1.00 97.94 197 ARG A O 1
ATOM 1527 N N . ARG A 1 198 ? 5.204 -8.330 14.128 1.00 98.06 198 ARG A N 1
ATOM 1528 C CA . ARG A 1 198 ? 3.898 -8.997 13.997 1.00 98.06 198 ARG A CA 1
ATOM 1529 C C . ARG A 1 198 ? 3.726 -9.661 12.637 1.00 98.06 198 ARG A C 1
ATOM 1531 O O . ARG A 1 198 ? 3.219 -10.770 12.554 1.00 98.06 198 ARG A O 1
ATOM 1538 N N . ASP A 1 199 ? 4.177 -8.979 11.591 1.00 97.56 199 ASP A N 1
ATOM 1539 C CA . ASP A 1 199 ? 4.150 -9.443 10.208 1.00 97.56 199 ASP A CA 1
ATOM 1540 C C . ASP A 1 199 ? 5.448 -8.985 9.506 1.00 97.56 199 ASP A C 1
ATOM 1542 O O . ASP A 1 199 ? 5.526 -7.850 9.014 1.00 97.56 199 ASP A O 1
ATOM 1546 N N . PRO A 1 200 ? 6.503 -9.829 9.497 1.00 96.50 200 PRO A N 1
ATOM 1547 C CA . PRO A 1 200 ? 7.836 -9.461 9.009 1.00 96.50 200 PRO A CA 1
ATOM 1548 C C . PRO A 1 200 ? 7.860 -8.939 7.575 1.00 96.50 200 PRO A C 1
ATOM 1550 O O . PRO A 1 200 ? 8.670 -8.065 7.254 1.00 96.50 200 PRO A O 1
ATOM 1553 N N . TYR A 1 201 ? 6.953 -9.437 6.731 1.00 96.94 201 TYR A N 1
ATOM 1554 C CA . TYR A 1 201 ? 6.848 -9.066 5.325 1.00 96.94 201 TYR A CA 1
ATOM 1555 C C . TYR A 1 201 ? 5.620 -8.198 5.029 1.00 96.94 201 TYR A C 1
ATOM 1557 O O . TYR A 1 201 ? 5.172 -8.153 3.881 1.00 96.94 201 TYR A O 1
ATOM 1565 N N . ASN A 1 202 ? 5.097 -7.471 6.030 1.00 97.88 202 ASN A N 1
ATOM 1566 C CA . ASN A 1 202 ? 3.918 -6.623 5.863 1.00 97.88 202 ASN A CA 1
ATOM 1567 C C . ASN A 1 202 ? 4.118 -5.600 4.738 1.00 97.88 202 ASN A C 1
ATOM 1569 O O . ASN A 1 202 ? 4.833 -4.601 4.880 1.00 97.88 202 ASN A O 1
ATOM 1573 N N . ARG A 1 203 ? 3.462 -5.839 3.604 1.00 96.75 203 ARG A N 1
ATOM 1574 C CA . ARG A 1 203 ? 3.637 -5.034 2.395 1.00 96.75 203 ARG A CA 1
ATOM 1575 C C . ARG A 1 203 ? 3.191 -3.589 2.587 1.00 96.75 203 ARG A C 1
ATOM 1577 O O . ARG A 1 203 ? 3.851 -2.678 2.098 1.00 96.75 203 ARG A O 1
ATOM 1584 N N . GLU A 1 204 ? 2.098 -3.323 3.299 1.00 98.38 204 GLU A N 1
ATOM 1585 C CA . GLU A 1 204 ? 1.668 -1.935 3.495 1.00 98.38 204 GLU A CA 1
ATOM 1586 C C . GLU A 1 204 ? 2.659 -1.162 4.379 1.00 98.38 204 GLU A C 1
ATOM 1588 O O . GLU A 1 204 ? 3.042 -0.057 3.999 1.00 98.38 204 GLU A O 1
ATOM 1593 N N . ALA A 1 205 ? 3.145 -1.744 5.483 1.00 98.69 205 ALA A N 1
ATOM 1594 C CA . ALA A 1 205 ? 4.101 -1.107 6.396 1.00 98.69 205 ALA A CA 1
ATOM 1595 C C . ALA A 1 205 ? 5.347 -0.585 5.665 1.00 98.69 205 ALA A C 1
ATOM 1597 O O . ALA A 1 205 ? 5.700 0.591 5.779 1.00 98.69 205 ALA A O 1
ATOM 1598 N N . HIS A 1 206 ? 5.978 -1.437 4.854 1.00 98.62 206 HIS A N 1
ATOM 1599 C CA . HIS A 1 206 ? 7.181 -1.070 4.109 1.00 98.62 206 HIS A CA 1
ATOM 1600 C C . HIS A 1 206 ? 6.894 -0.005 3.048 1.00 98.62 206 HIS A C 1
ATOM 1602 O O . HIS A 1 206 ? 7.685 0.917 2.866 1.00 98.62 206 HIS A O 1
ATOM 1608 N N . HIS A 1 207 ? 5.727 -0.049 2.403 1.00 98.44 207 HIS A N 1
ATOM 1609 C CA . HIS A 1 207 ? 5.322 1.016 1.487 1.00 98.44 207 HIS A CA 1
ATOM 1610 C C . HIS A 1 207 ? 5.005 2.337 2.198 1.00 98.44 207 HIS A C 1
ATOM 1612 O O . HIS A 1 207 ? 5.248 3.397 1.623 1.00 98.44 207 HIS A O 1
ATOM 1618 N N . ARG A 1 208 ? 4.482 2.315 3.432 1.00 98.44 208 ARG A N 1
ATOM 1619 C CA . ARG A 1 208 ? 4.313 3.536 4.237 1.00 98.44 208 ARG A CA 1
ATOM 1620 C C . ARG A 1 208 ? 5.660 4.120 4.641 1.00 98.44 208 ARG A C 1
ATOM 1622 O O . ARG A 1 208 ? 5.829 5.330 4.529 1.00 98.44 208 ARG A O 1
ATOM 1629 N N . MET A 1 209 ? 6.628 3.277 5.000 1.00 98.62 209 MET A N 1
ATOM 1630 C CA . MET A 1 209 ? 7.998 3.729 5.241 1.00 98.62 209 MET A CA 1
ATOM 1631 C C . MET A 1 209 ? 8.621 4.337 3.978 1.00 98.62 209 MET A C 1
ATOM 1633 O O . MET A 1 209 ? 9.145 5.445 4.032 1.00 98.62 209 MET A O 1
ATOM 1637 N N . LEU A 1 210 ? 8.478 3.684 2.819 1.00 98.44 210 LEU A N 1
ATOM 1638 C CA . LEU A 1 210 ? 8.921 4.233 1.534 1.00 98.44 210 LEU A CA 1
ATOM 1639 C C . LEU A 1 210 ? 8.290 5.613 1.264 1.00 98.44 210 LEU A C 1
ATOM 1641 O O . LEU A 1 210 ? 8.988 6.552 0.897 1.00 98.44 210 LEU A O 1
ATOM 1645 N N . GLN A 1 211 ? 6.977 5.762 1.484 1.00 97.50 211 GLN A N 1
ATOM 1646 C CA . GLN A 1 211 ? 6.261 7.037 1.319 1.00 97.50 211 GLN A CA 1
ATOM 1647 C C . GLN A 1 211 ? 6.741 8.126 2.283 1.00 97.50 211 GLN A C 1
ATOM 1649 O O . GLN A 1 211 ? 6.807 9.289 1.885 1.00 97.50 211 GLN A O 1
ATOM 1654 N N . PHE A 1 212 ? 7.059 7.765 3.528 1.00 97.88 212 PHE A N 1
ATOM 1655 C CA . PHE A 1 212 ? 7.666 8.677 4.491 1.00 97.88 212 PHE A CA 1
ATOM 1656 C C . PHE A 1 212 ? 9.038 9.139 3.993 1.00 97.88 212 PHE A C 1
ATOM 1658 O O . PHE A 1 212 ? 9.263 10.337 3.856 1.00 97.88 212 PHE A O 1
ATOM 1665 N N . LEU A 1 213 ? 9.916 8.204 3.624 1.00 97.56 213 LEU A N 1
ATOM 1666 C CA . LEU A 1 213 ? 11.268 8.504 3.151 1.00 97.56 213 LEU A CA 1
ATOM 1667 C C . LEU A 1 213 ? 11.285 9.340 1.871 1.00 97.56 213 LEU A C 1
ATOM 16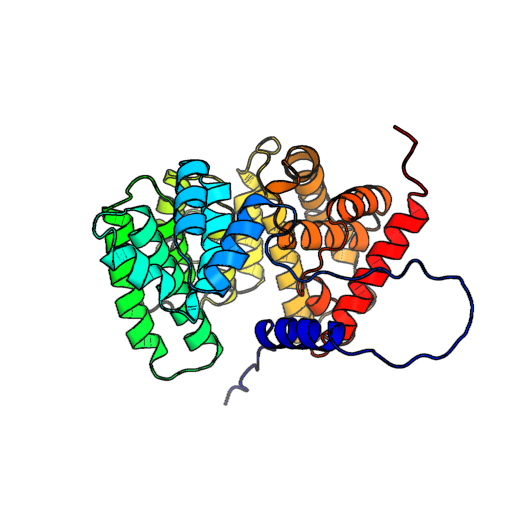69 O O . LEU A 1 213 ? 12.172 10.164 1.703 1.00 97.56 213 LEU A O 1
ATOM 1673 N N . LEU A 1 214 ? 10.300 9.189 0.985 1.00 96.44 214 LEU A N 1
ATOM 1674 C CA . LEU A 1 214 ? 10.170 10.042 -0.202 1.00 96.44 214 LEU A CA 1
ATOM 1675 C C . LEU A 1 214 ? 9.896 11.517 0.136 1.00 96.44 214 LEU A C 1
ATOM 1677 O O . LEU A 1 214 ? 10.193 12.380 -0.685 1.00 96.44 214 LEU A O 1
ATOM 1681 N N . LYS A 1 215 ? 9.309 11.803 1.304 1.00 94.81 215 LYS A N 1
ATOM 1682 C CA . LYS A 1 215 ? 8.831 13.139 1.701 1.00 94.81 215 LYS A CA 1
ATOM 1683 C C . LYS A 1 215 ? 9.602 13.768 2.855 1.00 94.81 215 LYS A C 1
ATOM 1685 O O . LYS A 1 215 ? 9.515 14.977 3.034 1.00 94.81 215 LYS A O 1
ATOM 1690 N N . ALA A 1 216 ? 10.282 12.957 3.657 1.00 94.62 216 ALA A N 1
ATOM 1691 C CA . ALA A 1 216 ? 11.012 13.403 4.830 1.00 94.62 216 ALA A CA 1
ATOM 1692 C C . ALA A 1 216 ? 12.107 14.411 4.456 1.00 94.62 216 ALA A C 1
ATOM 1694 O O . ALA A 1 216 ? 12.732 14.300 3.400 1.00 94.62 216 ALA A O 1
ATOM 1695 N N . ARG A 1 217 ? 12.379 15.355 5.359 1.00 92.12 217 ARG A N 1
ATOM 1696 C CA . ARG A 1 217 ? 13.383 16.415 5.194 1.00 92.12 217 ARG A CA 1
ATOM 1697 C C . ARG A 1 217 ? 14.769 15.905 4.786 1.00 92.12 217 ARG A C 1
ATOM 1699 O O . ARG A 1 217 ? 15.421 16.529 3.955 1.00 92.12 217 ARG A O 1
ATOM 1706 N N . LEU A 1 218 ? 15.227 14.798 5.374 1.00 90.06 218 LEU A N 1
ATOM 1707 C CA . LEU A 1 218 ? 16.512 14.157 5.041 1.00 90.06 218 LEU A CA 1
ATOM 1708 C C . LEU A 1 218 ? 16.362 12.985 4.054 1.00 90.06 218 LEU A C 1
ATOM 1710 O O . LEU A 1 218 ? 17.279 12.185 3.880 1.00 90.06 218 LEU A O 1
ATOM 1714 N N . GLY A 1 219 ? 15.186 12.853 3.448 1.00 93.00 219 GLY A N 1
ATOM 1715 C CA . GLY A 1 219 ? 14.829 11.777 2.542 1.00 93.00 219 GLY A CA 1
ATOM 1716 C C . GLY A 1 219 ? 14.981 12.145 1.066 1.00 93.00 219 GLY A C 1
ATOM 1717 O O . GLY A 1 219 ? 15.865 12.894 0.656 1.00 93.00 219 GLY A O 1
ATOM 1718 N N . GLY A 1 220 ? 14.105 11.567 0.249 1.00 94.50 220 GLY A N 1
ATOM 1719 C CA . GLY A 1 220 ? 14.025 11.759 -1.193 1.00 94.50 220 GLY A CA 1
ATOM 1720 C C . GLY A 1 220 ? 14.126 10.446 -1.978 1.00 94.50 220 GLY A C 1
ATOM 1721 O O . GLY A 1 220 ? 14.328 9.377 -1.396 1.00 94.50 220 GLY A O 1
ATOM 1722 N N . PRO A 1 221 ? 14.006 10.502 -3.317 1.00 93.81 221 PRO A N 1
ATOM 1723 C CA . PRO A 1 221 ? 13.969 9.312 -4.172 1.00 93.81 221 PRO A CA 1
ATOM 1724 C C . PRO A 1 221 ? 15.182 8.387 -4.026 1.00 93.81 221 PRO A C 1
ATOM 1726 O O . PRO A 1 221 ? 15.018 7.172 -4.005 1.00 93.81 221 PRO A O 1
ATOM 1729 N N . ALA A 1 222 ? 16.385 8.946 -3.856 1.00 93.25 222 ALA A N 1
ATOM 1730 C CA . ALA A 1 222 ? 17.597 8.156 -3.640 1.00 93.25 222 ALA A CA 1
ATOM 1731 C C . ALA A 1 222 ? 17.561 7.389 -2.307 1.00 93.25 222 ALA A C 1
ATOM 1733 O O . ALA A 1 222 ? 17.869 6.203 -2.276 1.00 93.25 222 ALA A O 1
ATOM 1734 N N . GLN A 1 223 ? 17.116 8.030 -1.221 1.00 95.81 223 GLN A N 1
ATOM 1735 C CA . GLN A 1 223 ? 17.012 7.377 0.089 1.00 95.81 223 GLN A CA 1
ATOM 1736 C C . GLN A 1 223 ? 15.893 6.334 0.129 1.00 95.81 223 GLN A C 1
ATOM 1738 O O . GLN A 1 223 ? 16.045 5.267 0.719 1.00 95.81 223 GLN A O 1
ATOM 1743 N N . ALA A 1 224 ? 14.780 6.611 -0.549 1.00 96.69 224 ALA A N 1
ATOM 1744 C CA . ALA A 1 224 ? 13.709 5.644 -0.745 1.00 96.69 224 ALA A CA 1
ATOM 1745 C C . ALA A 1 224 ? 14.188 4.408 -1.533 1.00 96.69 224 ALA A C 1
ATOM 1747 O O . ALA A 1 224 ? 13.802 3.285 -1.208 1.00 96.69 224 ALA A O 1
ATOM 1748 N N . LEU A 1 225 ? 15.061 4.600 -2.529 1.00 95.69 225 LEU A N 1
ATOM 1749 C CA . LEU A 1 225 ? 15.686 3.507 -3.271 1.00 95.69 225 LEU A CA 1
ATOM 1750 C C . LEU A 1 225 ? 16.660 2.699 -2.401 1.00 95.69 225 LEU A C 1
ATOM 1752 O O . LEU A 1 225 ? 16.533 1.478 -2.362 1.00 95.69 225 LEU A O 1
ATOM 1756 N N . ASN A 1 226 ? 17.536 3.360 -1.634 1.00 96.44 226 ASN A N 1
ATOM 1757 C CA . ASN A 1 226 ? 18.431 2.694 -0.676 1.00 96.44 226 ASN A CA 1
ATOM 1758 C C . ASN A 1 226 ? 17.646 1.839 0.331 1.00 96.44 226 ASN A C 1
ATOM 1760 O O . ASN A 1 226 ? 18.021 0.704 0.613 1.00 96.44 226 ASN A O 1
ATOM 1764 N N . PHE A 1 227 ? 16.520 2.354 0.837 1.00 98.25 227 PHE A N 1
ATOM 1765 C CA . PHE A 1 227 ? 15.626 1.596 1.712 1.00 98.25 227 PHE A CA 1
ATOM 1766 C C . PHE A 1 227 ? 15.056 0.354 1.025 1.00 98.25 227 PHE A C 1
ATOM 1768 O O . PHE A 1 227 ? 15.056 -0.720 1.622 1.00 98.25 227 PHE A O 1
ATOM 1775 N N . ALA A 1 228 ? 14.591 0.467 -0.220 1.00 97.94 228 ALA A N 1
ATOM 1776 C CA . ALA A 1 228 ? 14.060 -0.682 -0.945 1.00 97.94 228 ALA A CA 1
ATOM 1777 C C . ALA A 1 228 ? 15.138 -1.742 -1.233 1.00 97.94 228 ALA A C 1
ATOM 1779 O O . ALA A 1 228 ? 14.860 -2.933 -1.101 1.00 97.94 228 ALA A O 1
ATOM 1780 N N . HIS A 1 229 ? 16.368 -1.325 -1.554 1.00 95.81 229 HIS A N 1
ATOM 1781 C CA . HIS A 1 229 ? 17.507 -2.236 -1.701 1.00 95.81 229 HIS A CA 1
ATOM 1782 C C . HIS A 1 229 ? 17.855 -2.927 -0.388 1.00 95.81 229 HIS A C 1
ATOM 1784 O O . HIS A 1 229 ? 18.011 -4.144 -0.381 1.00 95.81 229 HIS A O 1
ATOM 1790 N N . TRP A 1 230 ? 17.895 -2.187 0.724 1.00 97.19 230 TRP A N 1
ATOM 1791 C CA . TRP A 1 230 ? 18.093 -2.768 2.050 1.00 97.19 230 TRP A CA 1
ATOM 1792 C C . TRP A 1 230 ? 17.011 -3.791 2.397 1.00 97.19 230 TRP A C 1
ATOM 1794 O O . TRP A 1 230 ? 17.334 -4.878 2.852 1.00 97.19 230 TRP A O 1
ATOM 1804 N N . VAL A 1 231 ? 15.732 -3.501 2.135 1.00 97.31 231 VAL A N 1
ATOM 1805 C CA . VAL A 1 231 ? 14.656 -4.495 2.296 1.00 97.31 231 VAL A CA 1
ATOM 1806 C C . VAL A 1 231 ? 14.934 -5.738 1.443 1.00 97.31 231 VAL A C 1
ATOM 1808 O O . VAL A 1 231 ? 14.812 -6.867 1.915 1.00 97.31 231 VAL A O 1
ATOM 1811 N N . GLY A 1 232 ? 15.377 -5.545 0.201 1.00 94.69 232 GLY A N 1
ATOM 1812 C CA . GLY A 1 232 ? 15.735 -6.628 -0.709 1.00 94.69 232 GLY A CA 1
ATOM 1813 C C . GLY A 1 232 ? 16.874 -7.533 -0.220 1.00 94.69 232 GLY A C 1
ATOM 1814 O O . GLY A 1 232 ? 16.929 -8.686 -0.649 1.00 94.69 232 GLY A O 1
ATOM 1815 N N . THR A 1 233 ? 17.764 -7.090 0.674 1.00 94.44 233 THR A N 1
ATOM 1816 C CA . THR A 1 233 ? 18.882 -7.937 1.139 1.00 94.44 233 THR A CA 1
ATOM 1817 C C . THR A 1 233 ? 18.442 -9.057 2.077 1.00 94.44 233 THR A C 1
ATOM 1819 O O . THR A 1 233 ? 19.115 -10.082 2.139 1.00 94.44 233 THR A O 1
ATOM 1822 N N . TRP A 1 234 ? 17.313 -8.897 2.773 1.00 95.25 234 TRP A N 1
ATOM 1823 C CA . TRP A 1 234 ? 16.859 -9.845 3.796 1.00 95.25 234 TRP A CA 1
ATOM 1824 C C . TRP A 1 234 ? 15.472 -10.447 3.538 1.00 95.25 234 TRP A C 1
ATOM 1826 O 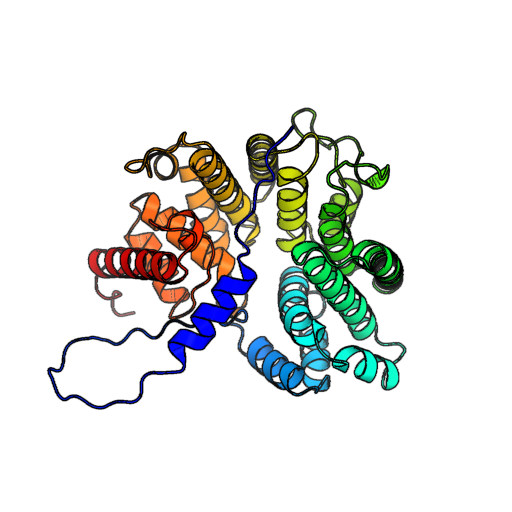O . TRP A 1 234 ? 15.093 -11.399 4.217 1.00 95.25 234 TRP A O 1
ATOM 1836 N N . VAL A 1 235 ? 14.691 -9.936 2.579 1.00 96.19 235 VAL A N 1
ATOM 1837 C CA . VAL A 1 235 ? 13.441 -10.604 2.175 1.00 96.19 235 VAL A CA 1
ATOM 1838 C C . VAL A 1 235 ? 13.771 -11.882 1.409 1.00 96.19 235 VAL A C 1
ATOM 1840 O O . VAL A 1 235 ? 14.401 -11.843 0.351 1.00 96.19 235 VAL A O 1
ATOM 1843 N N . GLU A 1 236 ? 13.309 -13.019 1.917 1.00 95.44 236 GLU A N 1
ATOM 1844 C CA . GLU A 1 236 ? 13.563 -14.319 1.305 1.00 95.44 236 GLU A CA 1
ATOM 1845 C C . GLU A 1 236 ? 12.919 -14.422 -0.080 1.00 95.44 236 GLU A C 1
ATOM 1847 O O . GLU A 1 236 ? 11.771 -14.012 -0.294 1.00 95.44 236 GLU A O 1
ATOM 1852 N N . LEU A 1 237 ? 13.658 -15.006 -1.028 1.00 92.69 237 LEU A N 1
ATOM 1853 C CA . LEU A 1 237 ? 13.169 -15.216 -2.388 1.00 92.69 237 LEU A CA 1
ATOM 1854 C C . LEU A 1 237 ? 11.903 -16.074 -2.394 1.00 92.69 237 LEU A C 1
ATOM 1856 O O . LEU A 1 237 ? 10.989 -15.790 -3.147 1.00 92.69 237 LEU A O 1
ATOM 1860 N N . GLU A 1 238 ? 11.818 -17.099 -1.553 1.00 92.25 238 GLU A N 1
ATOM 1861 C CA . GLU A 1 238 ? 10.693 -18.040 -1.556 1.00 92.25 238 GLU A CA 1
ATOM 1862 C C . GLU A 1 238 ? 9.531 -17.627 -0.641 1.00 92.25 238 GLU A C 1
ATOM 1864 O O . GLU A 1 238 ? 8.613 -18.413 -0.427 1.00 92.25 238 GLU A O 1
ATOM 1869 N N . SER A 1 239 ? 9.536 -16.386 -0.143 1.00 92.00 239 SER A N 1
ATOM 1870 C CA . SER A 1 239 ? 8.554 -15.887 0.829 1.00 92.00 239 SER A CA 1
ATOM 1871 C C . SER A 1 239 ? 7.111 -15.829 0.318 1.00 92.00 239 SER A C 1
ATOM 1873 O O . SER A 1 239 ? 6.191 -15.699 1.123 1.00 92.00 239 SER A O 1
ATOM 1875 N N . GLY A 1 240 ? 6.888 -15.834 -1.003 1.00 94.38 240 GLY A N 1
ATOM 1876 C CA . GLY A 1 240 ? 5.560 -15.610 -1.576 1.00 94.38 240 GLY A CA 1
ATOM 1877 C C . GLY A 1 240 ? 5.009 -14.209 -1.292 1.00 94.38 240 GLY A C 1
ATOM 1878 O O . GLY A 1 240 ? 3.822 -13.974 -1.503 1.00 94.38 240 GLY A O 1
ATOM 1879 N N . SER A 1 241 ? 5.831 -13.272 -0.799 1.00 95.38 241 SER A N 1
ATOM 1880 C CA . SER A 1 241 ? 5.364 -11.965 -0.336 1.00 95.38 241 SER A CA 1
ATOM 1881 C C . SER A 1 241 ? 5.434 -10.891 -1.427 1.00 95.38 241 SER A C 1
ATOM 1883 O O . SER A 1 241 ? 6.500 -10.694 -2.020 1.00 95.38 241 SER A O 1
ATOM 1885 N N . PRO A 1 242 ? 4.372 -10.077 -1.618 1.00 96.44 242 PRO A N 1
ATOM 1886 C CA . PRO A 1 242 ? 4.401 -8.927 -2.527 1.00 96.44 242 PRO A CA 1
ATOM 1887 C C . PRO A 1 242 ? 5.424 -7.858 -2.123 1.00 96.44 242 PRO A C 1
ATOM 1889 O O . PRO A 1 242 ? 5.688 -6.939 -2.897 1.00 96.44 242 PRO A O 1
ATOM 1892 N N . LEU A 1 243 ? 6.040 -7.968 -0.940 1.00 97.00 243 LEU A N 1
ATOM 1893 C CA . LEU A 1 243 ? 7.146 -7.103 -0.539 1.00 97.00 243 LEU A CA 1
ATOM 1894 C C . LEU A 1 243 ? 8.339 -7.177 -1.508 1.00 97.00 243 LEU A C 1
ATOM 1896 O O . LEU A 1 243 ? 9.049 -6.185 -1.661 1.00 97.00 243 LEU A O 1
ATOM 1900 N N . LEU A 1 244 ? 8.513 -8.290 -2.232 1.00 97.69 244 LEU A N 1
ATOM 1901 C CA . LEU A 1 244 ? 9.524 -8.421 -3.291 1.00 97.69 244 LEU A CA 1
ATOM 1902 C C . LEU A 1 244 ? 9.332 -7.422 -4.448 1.00 97.69 244 LEU A C 1
ATOM 1904 O O . LEU A 1 244 ? 10.267 -7.177 -5.203 1.00 97.69 244 LEU A O 1
ATOM 1908 N N . VAL A 1 245 ? 8.155 -6.799 -4.581 1.00 97.50 245 VAL A N 1
ATOM 1909 C CA . VAL A 1 245 ? 7.890 -5.752 -5.585 1.00 97.50 245 VAL A CA 1
ATOM 1910 C C . VAL A 1 245 ? 8.380 -4.375 -5.119 1.00 97.50 245 VAL A C 1
ATOM 1912 O O . VAL A 1 245 ? 8.475 -3.456 -5.928 1.00 97.50 245 VAL A O 1
ATOM 1915 N N . LEU A 1 246 ? 8.717 -4.182 -3.839 1.00 98.31 246 LEU A N 1
ATOM 1916 C CA . LEU A 1 246 ? 9.070 -2.865 -3.290 1.00 98.31 246 LEU A CA 1
ATOM 1917 C C . LEU A 1 246 ? 10.173 -2.122 -4.079 1.00 98.31 246 LEU A C 1
ATOM 1919 O O . LEU A 1 246 ? 9.984 -0.925 -4.329 1.00 98.31 246 LEU A O 1
ATOM 1923 N N . PRO A 1 247 ? 11.266 -2.768 -4.547 1.00 97.12 247 PRO A N 1
ATOM 1924 C CA . PRO A 1 247 ? 12.258 -2.093 -5.386 1.00 97.12 247 PRO A CA 1
ATOM 1925 C C . PRO A 1 247 ? 11.660 -1.524 -6.676 1.00 97.12 247 PRO A C 1
ATOM 1927 O O . PRO A 1 247 ? 11.949 -0.383 -7.034 1.00 97.12 247 PRO A O 1
ATOM 1930 N N . VAL A 1 248 ? 10.739 -2.245 -7.326 1.00 96.38 248 VAL A N 1
ATOM 1931 C CA . VAL A 1 248 ? 10.043 -1.783 -8.542 1.00 96.38 248 VAL A CA 1
ATOM 1932 C C . VAL A 1 248 ? 9.304 -0.466 -8.291 1.00 96.38 248 VAL A C 1
ATOM 1934 O O . VAL A 1 248 ? 9.356 0.441 -9.124 1.00 96.38 248 VAL A O 1
ATOM 1937 N N . TYR A 1 249 ? 8.667 -0.315 -7.126 1.00 97.06 249 TYR A N 1
ATOM 1938 C CA . TYR A 1 249 ? 8.027 0.944 -6.736 1.00 97.06 249 TYR A CA 1
ATOM 1939 C C . TYR A 1 249 ? 9.042 2.065 -6.531 1.00 97.06 249 TYR A C 1
ATOM 1941 O O . TYR A 1 249 ? 8.825 3.175 -7.017 1.00 97.06 249 TYR A O 1
ATOM 1949 N N . ALA A 1 250 ? 10.146 1.794 -5.833 1.00 96.00 250 ALA A N 1
ATOM 1950 C CA . ALA A 1 250 ? 11.184 2.792 -5.599 1.00 96.00 250 ALA A CA 1
ATOM 1951 C C . ALA A 1 250 ? 11.809 3.282 -6.918 1.00 96.00 250 ALA A C 1
ATOM 1953 O O . ALA A 1 250 ? 11.982 4.486 -7.106 1.00 96.00 250 ALA A O 1
ATOM 1954 N N . TYR A 1 251 ? 12.043 2.384 -7.879 1.00 93.94 251 TYR A N 1
ATOM 1955 C CA . TYR A 1 251 ? 12.515 2.744 -9.218 1.00 93.94 251 TYR A CA 1
ATOM 1956 C C . TYR A 1 251 ? 11.500 3.550 -10.032 1.00 93.94 251 TYR A C 1
ATOM 1958 O O . TYR A 1 251 ? 11.900 4.465 -10.758 1.00 93.94 251 TYR A O 1
ATOM 1966 N N . ALA A 1 252 ? 10.201 3.260 -9.910 1.00 92.50 252 ALA A N 1
ATOM 1967 C CA . ALA A 1 252 ? 9.151 4.074 -10.525 1.00 92.50 252 ALA A CA 1
ATOM 1968 C C . ALA A 1 252 ? 9.145 5.506 -9.957 1.00 92.50 252 ALA A C 1
ATOM 1970 O O . ALA A 1 252 ? 9.089 6.470 -10.719 1.00 92.50 252 ALA A O 1
ATOM 1971 N N . GLN A 1 253 ? 9.286 5.657 -8.637 1.00 92.44 253 GLN A N 1
ATOM 1972 C CA . GLN A 1 253 ? 9.365 6.966 -7.975 1.00 92.44 253 GLN A CA 1
ATOM 1973 C C . GLN A 1 253 ? 10.649 7.723 -8.337 1.00 92.44 253 GLN A C 1
ATOM 1975 O O . GLN A 1 253 ? 10.617 8.926 -8.587 1.00 92.44 253 GLN A O 1
ATOM 1980 N N . HIS A 1 254 ? 11.780 7.020 -8.426 1.00 90.69 254 HIS A N 1
ATOM 1981 C CA . HIS A 1 254 ? 13.052 7.601 -8.862 1.00 90.69 254 HIS A CA 1
ATOM 1982 C C . HIS A 1 254 ? 13.000 8.090 -10.310 1.00 90.69 254 HIS A C 1
ATOM 1984 O O . HIS A 1 254 ? 13.480 9.180 -10.622 1.00 90.69 254 HIS A O 1
ATOM 1990 N N . TYR A 1 255 ? 12.371 7.312 -11.193 1.00 87.88 255 TYR A N 1
ATOM 1991 C CA . TYR A 1 255 ? 12.093 7.729 -12.566 1.00 87.88 255 TYR A CA 1
ATOM 1992 C C . TYR A 1 255 ? 11.190 8.965 -12.608 1.00 87.88 255 TYR A C 1
ATOM 1994 O O . TYR A 1 255 ? 11.513 9.934 -13.295 1.00 87.88 255 TYR A O 1
ATOM 2002 N N . TRP A 1 256 ? 10.099 8.956 -11.838 1.00 88.62 256 TRP A N 1
ATOM 2003 C CA . TRP A 1 256 ? 9.166 10.076 -11.759 1.00 88.62 256 TRP A CA 1
ATOM 2004 C C . TRP A 1 256 ? 9.861 11.373 -11.326 1.00 88.62 256 TRP A C 1
ATOM 2006 O O . TRP A 1 256 ? 9.738 12.394 -11.998 1.00 88.62 256 TRP A O 1
ATOM 2016 N N . ALA A 1 257 ? 10.690 11.319 -10.282 1.00 89.00 257 ALA A N 1
ATOM 2017 C CA . ALA A 1 257 ? 11.436 12.483 -9.813 1.00 89.00 257 ALA A CA 1
ATOM 2018 C C . ALA A 1 257 ? 12.439 13.016 -10.853 1.00 89.00 257 ALA A C 1
ATOM 2020 O O . ALA A 1 257 ? 12.578 14.228 -11.028 1.00 89.00 257 ALA A O 1
ATOM 2021 N N . LYS A 1 258 ? 13.125 12.130 -11.593 1.00 86.62 258 LYS A N 1
ATOM 2022 C CA . LYS A 1 258 ? 13.992 12.543 -12.712 1.00 86.62 258 LYS A CA 1
ATOM 2023 C C . LYS A 1 258 ? 13.202 13.238 -13.814 1.00 86.62 258 LYS A C 1
ATOM 2025 O O . LYS A 1 258 ? 13.692 14.208 -14.393 1.00 86.62 258 LYS A O 1
ATOM 2030 N N . ARG A 1 259 ? 11.994 12.748 -14.093 1.00 85.88 259 ARG A N 1
ATOM 2031 C CA . ARG A 1 259 ? 11.091 13.320 -15.088 1.00 85.88 259 ARG A CA 1
ATOM 2032 C C . ARG A 1 259 ? 10.616 14.713 -14.699 1.00 85.88 259 ARG A C 1
ATOM 2034 O O . ARG A 1 259 ? 10.744 15.624 -15.511 1.00 85.88 259 ARG A O 1
ATOM 2041 N N . GLU A 1 260 ? 10.157 14.896 -13.464 1.00 84.88 260 GLU A N 1
ATOM 2042 C CA . GLU A 1 260 ? 9.784 16.216 -12.936 1.00 84.88 260 GLU A CA 1
ATOM 2043 C C . GLU A 1 260 ? 10.969 17.194 -12.940 1.00 84.88 260 GLU A C 1
ATOM 2045 O O . GLU A 1 260 ? 10.797 18.378 -13.214 1.00 84.88 260 GLU A O 1
ATOM 2050 N N . GLY A 1 261 ? 12.188 16.696 -12.711 1.00 82.69 261 GLY A N 1
ATOM 2051 C CA . GLY A 1 261 ? 13.419 17.485 -12.780 1.00 82.69 261 GLY A CA 1
ATOM 2052 C C . GLY A 1 261 ? 13.971 17.735 -14.191 1.00 82.69 261 GLY A C 1
ATOM 2053 O O . GLY A 1 261 ? 15.076 18.263 -14.303 1.00 82.69 261 GLY A O 1
ATOM 2054 N N . GLY A 1 262 ? 13.278 17.317 -15.259 1.00 79.19 262 GLY A N 1
ATOM 2055 C CA . GLY A 1 262 ? 13.724 17.490 -16.651 1.00 79.19 262 GLY A CA 1
ATOM 2056 C C . GLY A 1 262 ? 14.939 16.641 -17.058 1.00 79.19 262 GLY A C 1
ATOM 2057 O O . GLY A 1 262 ? 15.527 16.866 -18.110 1.00 79.19 262 GLY A O 1
ATOM 2058 N N . ARG A 1 263 ? 15.330 15.659 -16.236 1.00 68.75 263 ARG A N 1
ATOM 2059 C CA . ARG A 1 263 ? 16.498 14.778 -16.427 1.00 68.75 263 ARG A CA 1
ATOM 2060 C C . ARG A 1 263 ? 16.070 13.351 -16.769 1.00 68.75 263 ARG A C 1
ATOM 2062 O O . ARG A 1 263 ? 16.623 12.388 -16.232 1.00 68.75 263 ARG A O 1
ATOM 2069 N N . TYR A 1 264 ? 15.048 13.210 -17.608 1.00 69.75 264 TYR A N 1
ATOM 2070 C CA . TYR A 1 264 ? 14.581 11.910 -18.077 1.00 69.75 264 TYR A CA 1
ATOM 2071 C C . TYR A 1 264 ? 14.886 11.727 -19.555 1.00 69.75 264 TYR A C 1
ATOM 2073 O O . TYR A 1 264 ? 14.848 12.675 -20.333 1.00 69.75 264 TYR A O 1
ATOM 2081 N N . ASP A 1 265 ? 15.181 10.487 -19.920 1.00 61.72 265 ASP A N 1
ATOM 2082 C CA . ASP A 1 265 ? 15.292 10.074 -21.308 1.00 61.72 265 ASP A CA 1
ATOM 2083 C C . ASP A 1 265 ? 13.890 9.640 -21.790 1.00 61.72 265 ASP A C 1
ATOM 2085 O O . ASP A 1 265 ? 13.361 8.650 -21.269 1.00 61.72 265 ASP A O 1
ATOM 2089 N N . PRO A 1 266 ? 13.261 10.352 -22.749 1.00 55.59 266 PRO A N 1
ATOM 2090 C CA . PRO A 1 266 ? 11.966 9.966 -23.316 1.00 55.59 266 PRO A CA 1
ATOM 2091 C C . PRO A 1 266 ? 12.014 8.606 -24.025 1.00 55.59 266 PRO A C 1
ATOM 2093 O O . PRO A 1 266 ? 11.001 7.914 -24.120 1.00 55.59 266 PRO A O 1
ATOM 2096 N N . ILE A 1 267 ? 13.198 8.219 -24.508 1.00 54.19 267 ILE A N 1
ATOM 2097 C CA . ILE A 1 267 ? 13.483 6.956 -25.199 1.00 54.19 267 ILE A CA 1
ATOM 2098 C C . ILE A 1 267 ? 13.883 5.872 -24.171 1.00 54.19 267 ILE A C 1
ATOM 2100 O O . ILE A 1 267 ? 13.750 4.667 -24.407 1.00 54.19 267 ILE A O 1
ATOM 2104 N N . GLY A 1 268 ? 14.323 6.286 -22.982 1.00 52.75 268 GLY A N 1
ATOM 2105 C CA . GLY A 1 268 ? 15.097 5.477 -22.054 1.00 52.75 268 GLY A CA 1
ATOM 2106 C C . GLY A 1 268 ? 14.289 4.750 -20.995 1.00 52.75 268 GLY A C 1
ATOM 2107 O O . GLY A 1 268 ? 14.417 5.021 -19.802 1.00 52.75 268 GLY A O 1
ATOM 2108 N N . ARG A 1 269 ? 13.608 3.673 -21.397 1.00 65.75 269 ARG A N 1
ATOM 2109 C CA . ARG A 1 269 ? 13.281 2.556 -20.482 1.00 65.75 269 ARG A CA 1
ATOM 2110 C C . ARG A 1 269 ? 14.525 1.745 -20.075 1.00 65.75 269 ARG A C 1
ATOM 2112 O O . ARG A 1 269 ? 14.402 0.676 -19.499 1.00 65.75 269 ARG A O 1
ATOM 2119 N N . VAL A 1 270 ? 15.726 2.259 -20.343 1.00 75.81 270 VAL A N 1
ATOM 2120 C CA . VAL A 1 270 ? 17.021 1.592 -20.155 1.00 75.81 270 VAL A CA 1
ATOM 2121 C C . VAL A 1 270 ? 17.261 1.151 -18.710 1.00 75.81 270 VAL A C 1
ATOM 2123 O O . VAL A 1 270 ? 17.925 0.146 -18.484 1.00 75.81 270 VAL A O 1
ATOM 2126 N N . GLN A 1 271 ? 16.713 1.855 -17.713 1.00 82.00 271 GLN A N 1
ATOM 2127 C CA . GLN A 1 271 ? 16.841 1.402 -16.322 1.00 82.00 271 GLN A CA 1
ATOM 2128 C C . GLN A 1 271 ? 16.184 0.032 -16.092 1.00 82.00 271 GLN A C 1
ATOM 2130 O O . GLN A 1 271 ? 16.690 -0.755 -15.306 1.00 82.00 271 GLN A O 1
ATOM 2135 N N . TRP A 1 272 ? 15.097 -0.271 -16.810 1.00 85.19 272 TRP A N 1
ATOM 2136 C CA . TRP A 1 272 ? 14.338 -1.520 -16.683 1.00 85.19 272 TRP A CA 1
ATOM 2137 C C . TRP A 1 272 ? 15.042 -2.714 -17.335 1.00 85.19 272 TRP A C 1
ATOM 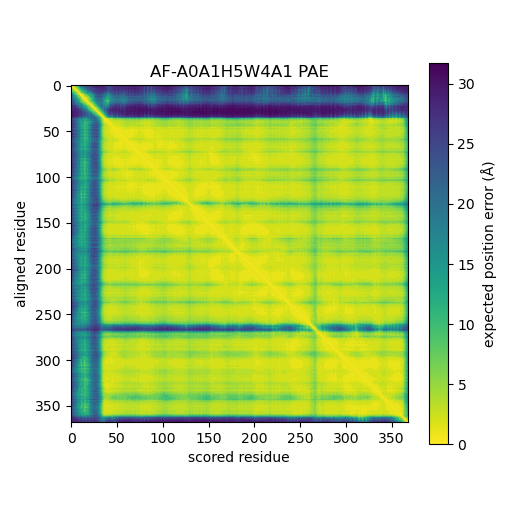2139 O O . TRP A 1 272 ? 14.600 -3.845 -17.177 1.00 85.19 272 TRP A O 1
ATOM 2149 N N . THR A 1 273 ? 16.140 -2.468 -18.053 1.00 86.44 273 THR A N 1
ATOM 2150 C CA . THR A 1 273 ? 16.958 -3.488 -18.721 1.00 86.44 273 THR A CA 1
ATOM 2151 C C . THR A 1 273 ? 18.352 -3.614 -18.099 1.00 86.44 273 THR A C 1
ATOM 2153 O O . THR A 1 273 ? 19.253 -4.146 -18.742 1.00 86.44 273 THR A O 1
ATOM 2156 N N . ARG A 1 274 ? 18.581 -3.050 -16.906 1.00 88.38 274 ARG A N 1
ATOM 2157 C CA . ARG A 1 274 ? 19.892 -3.026 -16.243 1.00 88.38 274 ARG A CA 1
ATOM 2158 C C . ARG A 1 274 ? 19.800 -3.523 -14.804 1.00 88.38 274 ARG A C 1
ATOM 2160 O O . ARG A 1 274 ? 18.789 -3.324 -14.133 1.00 88.38 274 ARG A O 1
ATOM 2167 N N . GLU A 1 275 ? 20.901 -4.089 -14.325 1.00 88.06 275 GLU A N 1
ATOM 2168 C CA . GLU A 1 275 ? 21.074 -4.409 -12.910 1.00 88.06 275 GLU A CA 1
ATOM 2169 C C . GLU A 1 275 ? 21.099 -3.134 -12.039 1.00 88.06 275 GLU A C 1
ATOM 2171 O O . GLU A 1 275 ? 21.517 -2.069 -12.514 1.00 88.06 275 GLU A O 1
ATOM 2176 N N . PRO A 1 276 ? 20.659 -3.212 -10.767 1.00 88.94 276 PRO A N 1
ATOM 2177 C CA . PRO A 1 276 ? 20.113 -4.399 -10.089 1.00 88.94 276 PRO A CA 1
ATOM 2178 C C . PRO A 1 276 ? 18.615 -4.660 -10.367 1.00 88.94 276 PRO A C 1
ATOM 2180 O O . PRO A 1 276 ? 18.039 -5.624 -9.870 1.00 88.94 276 PRO A O 1
ATOM 2183 N N . LEU A 1 277 ? 17.950 -3.806 -11.157 1.00 91.75 277 LEU A N 1
ATOM 2184 C CA . LEU A 1 277 ? 16.494 -3.857 -11.338 1.00 91.75 277 LEU A CA 1
ATOM 2185 C C . LEU A 1 277 ? 16.027 -5.125 -12.068 1.00 91.75 277 LEU A C 1
ATOM 2187 O O . LEU A 1 277 ? 14.952 -5.642 -11.774 1.00 91.75 277 LEU A O 1
ATOM 2191 N N . THR A 1 278 ? 16.818 -5.657 -12.998 1.00 94.75 278 THR A N 1
ATOM 2192 C CA . THR A 1 278 ? 16.514 -6.938 -13.656 1.00 94.75 278 THR A CA 1
ATOM 2193 C C . THR A 1 278 ? 16.465 -8.097 -12.661 1.00 94.75 278 THR A C 1
ATOM 2195 O O . THR A 1 278 ? 15.518 -8.888 -12.724 1.00 94.75 278 THR A O 1
ATOM 2198 N N . ALA A 1 279 ? 17.401 -8.157 -11.706 1.00 95.25 279 ALA A N 1
ATOM 2199 C CA . ALA A 1 279 ? 17.357 -9.122 -10.612 1.00 95.25 279 ALA A CA 1
ATOM 2200 C C . ALA A 1 279 ? 16.138 -8.902 -9.703 1.00 95.25 279 ALA A C 1
ATOM 2202 O O . ALA A 1 279 ? 15.418 -9.857 -9.418 1.00 95.25 279 ALA A O 1
ATOM 2203 N N . ASP A 1 280 ? 15.837 -7.662 -9.307 1.00 96.56 280 ASP A N 1
ATOM 2204 C CA . ASP A 1 280 ? 14.665 -7.363 -8.468 1.00 96.56 280 ASP A CA 1
ATOM 2205 C C . ASP A 1 280 ? 13.340 -7.779 -9.138 1.00 96.56 280 ASP A C 1
ATOM 2207 O O . ASP A 1 280 ? 12.461 -8.357 -8.494 1.00 96.56 280 ASP A O 1
ATOM 2211 N N . VAL A 1 281 ? 13.198 -7.547 -10.449 1.00 97.56 281 VAL A N 1
ATOM 2212 C CA . VAL A 1 281 ? 12.021 -7.982 -11.222 1.00 97.56 281 VAL A CA 1
ATOM 2213 C C . VAL A 1 281 ? 11.928 -9.507 -11.286 1.00 97.56 281 VAL A C 1
ATOM 2215 O O . VAL A 1 281 ? 10.833 -10.055 -11.158 1.00 97.56 281 VAL A O 1
ATOM 2218 N N . ASP A 1 282 ? 13.049 -10.211 -11.457 1.00 97.50 282 ASP A N 1
ATOM 2219 C CA . ASP A 1 282 ? 13.061 -11.676 -11.447 1.00 97.50 282 ASP A CA 1
ATOM 2220 C C . ASP A 1 282 ? 12.680 -12.239 -10.069 1.00 97.50 282 ASP A C 1
ATOM 2222 O O . ASP A 1 282 ? 11.885 -13.180 -9.985 1.00 97.50 282 ASP A O 1
ATOM 2226 N N . ARG A 1 283 ? 13.140 -11.599 -8.986 1.00 97.44 283 ARG A N 1
ATOM 2227 C CA . ARG A 1 283 ? 12.735 -11.937 -7.615 1.00 97.44 283 ARG A CA 1
ATOM 2228 C C . ARG A 1 283 ? 11.242 -11.714 -7.393 1.00 97.44 283 ARG A C 1
ATOM 2230 O O . ARG A 1 283 ? 10.580 -12.607 -6.873 1.00 97.44 283 ARG A O 1
ATOM 2237 N N . ALA A 1 284 ? 10.684 -10.584 -7.827 1.00 98.00 284 ALA A N 1
ATOM 2238 C CA . ALA A 1 284 ? 9.245 -10.325 -7.742 1.00 98.00 284 ALA A CA 1
ATOM 2239 C C . ALA A 1 284 ? 8.417 -11.341 -8.550 1.00 98.00 284 ALA A C 1
ATOM 2241 O O . ALA A 1 284 ? 7.374 -11.806 -8.087 1.00 98.00 284 ALA A O 1
ATOM 2242 N N . LEU A 1 285 ? 8.887 -11.727 -9.738 1.00 98.19 285 LEU A N 1
ATOM 2243 C CA . LEU A 1 285 ? 8.199 -12.696 -10.587 1.00 98.19 285 LEU A CA 1
ATOM 2244 C C . LEU A 1 285 ? 8.217 -14.112 -9.986 1.00 98.19 285 LEU A C 1
ATOM 2246 O O . LEU A 1 285 ? 7.170 -14.739 -9.830 1.00 98.19 285 LEU A O 1
ATOM 2250 N N . ARG A 1 286 ? 9.404 -14.632 -9.651 1.00 97.50 286 ARG A N 1
ATOM 2251 C CA . ARG A 1 286 ? 9.587 -16.026 -9.199 1.00 97.50 286 ARG A CA 1
ATOM 2252 C C . ARG A 1 286 ? 9.268 -16.227 -7.724 1.00 97.50 286 ARG A C 1
ATOM 2254 O O . ARG A 1 286 ? 8.802 -17.295 -7.329 1.00 97.50 286 ARG A O 1
ATOM 2261 N N . GLY A 1 287 ? 9.579 -15.223 -6.917 1.00 96.94 287 GLY A N 1
ATOM 2262 C CA . GLY A 1 287 ? 9.485 -15.290 -5.470 1.00 96.94 287 GLY A CA 1
ATOM 2263 C C . GLY A 1 287 ? 8.139 -14.873 -4.903 1.00 96.94 287 GLY A C 1
ATOM 2264 O O . GLY A 1 287 ? 7.763 -15.323 -3.825 1.00 96.94 287 GLY A O 1
ATOM 2265 N N . TRP A 1 288 ? 7.386 -14.059 -5.646 1.00 97.38 288 TRP A N 1
ATOM 2266 C CA . TRP A 1 288 ? 6.038 -13.646 -5.273 1.00 97.38 288 TRP A CA 1
ATOM 2267 C C . TRP A 1 288 ? 4.997 -14.085 -6.295 1.00 97.38 288 TRP A C 1
ATOM 2269 O O . TRP A 1 288 ? 4.196 -14.960 -5.988 1.00 97.38 288 TRP A O 1
ATOM 2279 N N . PHE A 1 289 ? 5.004 -13.516 -7.502 1.00 97.94 289 PHE A N 1
ATOM 2280 C CA . PHE A 1 289 ? 3.877 -13.638 -8.432 1.00 97.94 289 PHE A CA 1
ATOM 2281 C C . PHE A 1 289 ? 3.511 -15.094 -8.761 1.00 97.94 289 PHE A C 1
ATOM 2283 O O . PHE A 1 289 ? 2.342 -15.455 -8.690 1.00 97.94 289 PHE A O 1
ATOM 2290 N N . ARG A 1 290 ? 4.501 -15.950 -9.041 1.00 96.81 290 ARG A N 1
ATOM 2291 C CA . ARG A 1 290 ? 4.274 -17.375 -9.354 1.00 96.81 290 ARG A CA 1
ATOM 2292 C C . ARG A 1 290 ? 3.898 -18.248 -8.153 1.00 96.81 290 ARG A C 1
ATOM 2294 O O . ARG A 1 290 ? 3.550 -19.409 -8.338 1.00 96.81 290 ARG A O 1
ATOM 2301 N N . ARG A 1 291 ? 4.004 -17.720 -6.932 1.00 95.38 291 ARG A N 1
ATOM 2302 C CA . ARG A 1 291 ? 3.716 -18.435 -5.675 1.00 95.38 291 ARG A CA 1
ATOM 2303 C C . ARG A 1 291 ? 2.449 -17.926 -4.994 1.00 95.38 291 ARG A C 1
ATOM 2305 O O . ARG A 1 291 ? 1.836 -18.656 -4.222 1.00 95.38 291 ARG A O 1
ATOM 2312 N N . ALA A 1 292 ? 2.075 -16.678 -5.255 1.00 92.75 292 ALA A N 1
ATOM 2313 C CA . ALA A 1 292 ? 0.942 -16.029 -4.627 1.00 92.75 292 ALA A CA 1
ATOM 2314 C C . ALA A 1 292 ? -0.385 -16.551 -5.180 1.00 92.75 292 ALA A C 1
ATOM 2316 O O . ALA A 1 292 ? -0.545 -16.788 -6.378 1.00 92.75 292 ALA A O 1
ATOM 2317 N N . LEU A 1 293 ? -1.378 -16.646 -4.299 1.00 92.50 293 LEU A N 1
ATOM 2318 C CA . LEU A 1 293 ? -2.754 -16.853 -4.719 1.00 92.50 293 LEU A CA 1
ATOM 2319 C C . LEU A 1 293 ? -3.233 -15.614 -5.498 1.00 92.50 293 LEU A C 1
ATOM 2321 O O . LEU A 1 293 ? -3.132 -14.493 -4.982 1.00 92.50 293 LEU A O 1
ATOM 2325 N N . PRO A 1 294 ? -3.807 -15.771 -6.708 1.00 91.75 294 PRO A N 1
ATOM 2326 C CA . PRO A 1 294 ? -4.302 -14.636 -7.484 1.00 91.75 294 PRO A CA 1
ATOM 2327 C C . PRO A 1 294 ? -5.307 -13.767 -6.715 1.00 91.75 294 PRO A C 1
ATOM 2329 O O . PRO A 1 294 ? -5.253 -12.544 -6.804 1.00 91.75 294 PRO A O 1
ATOM 2332 N N . ALA A 1 295 ? -6.175 -14.388 -5.908 1.00 90.94 295 ALA A N 1
ATOM 2333 C CA . ALA A 1 295 ? -7.174 -13.695 -5.091 1.00 90.94 295 ALA A CA 1
ATOM 2334 C C . ALA A 1 295 ? -6.568 -12.795 -3.999 1.00 90.94 295 ALA A C 1
ATOM 2336 O O . ALA A 1 295 ? -7.210 -11.840 -3.580 1.00 90.94 295 ALA A O 1
ATOM 2337 N N . GLU A 1 296 ? -5.339 -13.067 -3.555 1.00 91.31 296 GLU A N 1
ATOM 2338 C CA . GLU A 1 296 ? -4.651 -12.285 -2.516 1.00 91.31 296 GLU A CA 1
ATOM 2339 C C . GLU A 1 296 ? -3.691 -11.239 -3.113 1.00 91.31 296 GLU A C 1
ATOM 2341 O O . GLU A 1 296 ? -3.103 -10.425 -2.398 1.00 91.31 296 GLU A O 1
ATOM 2346 N N . SER A 1 297 ? -3.535 -11.232 -4.440 1.00 93.81 297 SER A N 1
ATOM 2347 C CA . SER A 1 297 ? -2.632 -10.327 -5.145 1.00 93.81 297 SER A CA 1
ATOM 2348 C C . SER A 1 297 ? -3.296 -8.977 -5.412 1.00 93.81 297 SER A C 1
ATOM 2350 O O . SER A 1 297 ? -4.297 -8.874 -6.121 1.00 93.81 297 SER A O 1
ATOM 2352 N N . SER A 1 298 ? -2.703 -7.905 -4.882 1.00 94.19 298 SER A N 1
ATOM 2353 C CA . SER A 1 298 ? -3.185 -6.543 -5.127 1.00 94.19 298 SER A CA 1
ATOM 2354 C C . SER A 1 298 ? -3.067 -6.173 -6.612 1.00 94.19 298 SER A C 1
ATOM 2356 O O . SER A 1 298 ? -1.976 -6.307 -7.182 1.00 94.19 298 SER A O 1
ATOM 2358 N N . PRO A 1 299 ? -4.116 -5.593 -7.233 1.00 95.88 299 PRO A N 1
ATOM 2359 C CA . PRO A 1 299 ? -4.021 -5.045 -8.584 1.00 95.88 299 PRO A CA 1
ATOM 2360 C C . PRO A 1 299 ? -2.863 -4.066 -8.743 1.00 95.88 299 PRO A C 1
ATOM 2362 O O . PRO A 1 299 ? -2.243 -4.020 -9.801 1.00 95.88 299 PRO A O 1
ATOM 2365 N N . LEU A 1 300 ? -2.543 -3.298 -7.697 1.00 96.62 300 LEU A N 1
ATOM 2366 C CA . LEU A 1 300 ? -1.468 -2.314 -7.754 1.00 96.62 300 LEU A CA 1
ATOM 2367 C C . LEU A 1 300 ? -0.100 -2.984 -7.920 1.00 96.62 300 LEU A C 1
ATOM 2369 O O . LEU A 1 300 ? 0.690 -2.539 -8.751 1.00 96.62 300 LEU A O 1
ATOM 2373 N N . ASP A 1 301 ? 0.161 -4.062 -7.177 1.00 97.75 301 ASP A N 1
ATOM 2374 C CA . ASP A 1 301 ? 1.425 -4.802 -7.252 1.00 97.75 301 ASP A CA 1
ATOM 2375 C C . ASP A 1 301 ? 1.565 -5.515 -8.600 1.00 97.75 301 ASP A C 1
ATOM 2377 O O . ASP A 1 301 ? 2.615 -5.432 -9.238 1.00 97.75 301 ASP A O 1
ATOM 2381 N N . LEU A 1 302 ? 0.474 -6.111 -9.094 1.00 98.06 302 LEU A N 1
ATOM 2382 C CA . LEU A 1 302 ? 0.431 -6.732 -10.418 1.00 98.06 302 LEU A CA 1
ATOM 2383 C C . LEU A 1 302 ? 0.675 -5.712 -11.541 1.00 98.06 302 LEU A C 1
ATOM 2385 O O . LEU A 1 302 ? 1.433 -5.990 -12.465 1.00 98.06 302 LEU A O 1
ATOM 2389 N N . ASN A 1 303 ? 0.089 -4.512 -11.460 1.00 98.25 303 ASN A N 1
ATOM 2390 C CA . ASN A 1 303 ? 0.309 -3.451 -12.449 1.00 98.25 303 ASN A CA 1
ATOM 2391 C C . ASN A 1 303 ? 1.758 -2.929 -12.427 1.00 98.25 303 ASN A C 1
ATOM 2393 O O . ASN A 1 303 ? 2.314 -2.648 -13.489 1.00 98.25 303 ASN A O 1
ATOM 2397 N N . HIS A 1 304 ? 2.396 -2.833 -11.253 1.00 98.12 304 HIS A N 1
ATOM 2398 C CA . HIS A 1 304 ? 3.815 -2.466 -11.153 1.00 98.12 304 HIS A CA 1
ATOM 2399 C C . HIS A 1 304 ? 4.726 -3.531 -11.764 1.00 98.12 304 HIS A C 1
ATOM 2401 O O . HIS A 1 304 ? 5.615 -3.191 -12.547 1.00 98.12 304 HIS A O 1
ATOM 2407 N N . LEU A 1 305 ? 4.476 -4.809 -11.470 1.00 98.38 305 LEU A N 1
ATOM 2408 C CA . LEU A 1 305 ? 5.236 -5.912 -12.053 1.00 98.38 305 LEU A CA 1
ATOM 2409 C C . LEU A 1 305 ? 5.031 -6.005 -13.574 1.00 98.38 305 LEU A C 1
ATOM 2411 O O . LEU A 1 305 ? 6.006 -6.111 -14.315 1.00 98.38 305 LEU A O 1
ATOM 2415 N N . ALA A 1 306 ? 3.789 -5.888 -14.055 1.00 98.31 306 ALA A N 1
ATOM 2416 C CA . ALA A 1 306 ? 3.470 -5.904 -15.484 1.00 98.31 306 ALA A CA 1
ATOM 2417 C C . ALA A 1 306 ? 4.172 -4.768 -16.238 1.00 98.31 306 ALA A C 1
ATOM 2419 O O . ALA A 1 306 ? 4.760 -4.992 -17.298 1.00 98.31 306 ALA A O 1
ATOM 2420 N N . HIS A 1 307 ? 4.159 -3.555 -15.675 1.00 97.31 307 HIS A N 1
ATOM 2421 C CA . HIS A 1 307 ? 4.901 -2.430 -16.231 1.00 97.31 307 HIS A CA 1
ATOM 2422 C C . HIS A 1 307 ? 6.405 -2.712 -16.277 1.00 97.31 307 HIS A C 1
ATOM 2424 O O . HIS A 1 307 ? 7.026 -2.464 -17.306 1.00 97.31 307 HIS A O 1
ATOM 2430 N N . ALA A 1 308 ? 6.989 -3.228 -15.193 1.00 96.69 308 ALA A N 1
ATOM 2431 C CA . ALA A 1 308 ? 8.421 -3.495 -15.123 1.00 96.69 308 ALA A CA 1
ATOM 2432 C C . ALA A 1 308 ? 8.872 -4.533 -16.162 1.00 96.69 308 ALA A C 1
ATOM 2434 O O . ALA A 1 308 ? 9.856 -4.307 -16.863 1.00 96.69 308 ALA A O 1
ATOM 2435 N N . LEU A 1 309 ? 8.119 -5.628 -16.314 1.00 97.44 309 LEU A N 1
ATOM 2436 C CA . LEU A 1 309 ? 8.383 -6.670 -17.311 1.00 97.44 309 LEU A CA 1
ATOM 2437 C C . LEU A 1 309 ? 8.264 -6.128 -18.737 1.00 97.44 309 LEU A C 1
ATOM 2439 O O . LEU A 1 309 ? 9.168 -6.312 -19.550 1.00 97.44 309 LEU A O 1
ATOM 2443 N N . TRP A 1 310 ? 7.191 -5.389 -19.025 1.00 95.94 310 TRP A N 1
ATOM 2444 C CA . TRP A 1 310 ? 7.004 -4.762 -20.330 1.00 95.94 310 TRP A CA 1
ATOM 2445 C C . TRP A 1 310 ? 8.107 -3.742 -20.647 1.00 95.94 310 TRP A C 1
ATOM 2447 O O . TRP A 1 310 ? 8.696 -3.768 -21.730 1.00 95.94 310 TRP A O 1
ATOM 2457 N N . ALA A 1 311 ? 8.441 -2.869 -19.694 1.00 93.31 311 ALA A N 1
ATOM 2458 C CA . ALA A 1 311 ? 9.490 -1.872 -19.858 1.00 93.31 311 ALA A CA 1
ATOM 2459 C C . ALA A 1 311 ? 10.883 -2.506 -20.006 1.00 93.31 311 ALA A C 1
ATOM 2461 O O . ALA A 1 311 ? 11.715 -1.976 -20.743 1.00 93.31 311 ALA A O 1
ATOM 2462 N N . GLY A 1 312 ? 11.105 -3.657 -19.365 1.00 93.81 312 GLY A N 1
ATOM 2463 C CA . GLY A 1 312 ? 12.294 -4.496 -19.498 1.00 93.81 312 GLY A CA 1
ATOM 2464 C C . GLY A 1 312 ? 12.308 -5.402 -20.736 1.00 93.81 312 GLY A C 1
ATOM 2465 O O . GLY A 1 312 ? 13.224 -6.206 -20.871 1.00 93.81 312 GLY A O 1
ATOM 2466 N N . ARG A 1 313 ? 11.323 -5.286 -21.644 1.00 93.50 313 ARG A N 1
ATOM 2467 C CA . ARG A 1 313 ? 11.167 -6.109 -22.865 1.00 93.50 313 ARG A CA 1
ATOM 2468 C C . ARG A 1 313 ? 11.003 -7.617 -22.609 1.00 93.50 313 ARG A C 1
ATOM 2470 O O . ARG A 1 313 ? 11.265 -8.426 -23.494 1.00 93.50 313 ARG A O 1
ATOM 2477 N N . ARG A 1 314 ? 10.535 -7.995 -21.419 1.00 95.31 314 ARG A N 1
ATOM 2478 C CA . ARG A 1 314 ? 10.214 -9.373 -21.010 1.00 95.31 314 ARG A CA 1
ATOM 2479 C C . ARG A 1 314 ? 8.742 -9.670 -21.292 1.00 95.31 314 ARG A C 1
ATOM 2481 O O . ARG A 1 314 ? 7.904 -9.685 -20.391 1.00 95.31 314 ARG A O 1
ATOM 2488 N N . PHE A 1 315 ? 8.404 -9.754 -22.578 1.00 95.81 315 PHE A N 1
ATOM 2489 C CA . PHE A 1 315 ? 7.012 -9.749 -23.038 1.00 95.81 315 PHE A CA 1
ATOM 2490 C C . PHE A 1 315 ? 6.241 -11.023 -22.680 1.00 95.81 315 PHE A C 1
ATOM 2492 O O . PHE A 1 315 ? 5.062 -10.918 -22.343 1.00 95.81 315 PHE A O 1
ATOM 2499 N N . ASP A 1 316 ? 6.892 -12.188 -22.686 1.00 96.56 316 ASP A N 1
ATOM 2500 C CA . ASP A 1 316 ? 6.253 -13.469 -22.363 1.00 96.56 316 ASP A CA 1
ATOM 2501 C C . ASP A 1 316 ? 5.869 -13.544 -20.884 1.00 96.56 316 ASP A C 1
ATOM 2503 O O . ASP A 1 316 ? 4.723 -13.847 -20.540 1.00 96.56 316 ASP A O 1
ATOM 2507 N N . GLU A 1 317 ? 6.785 -13.166 -19.992 1.00 98.00 317 GLU A N 1
ATOM 2508 C CA . GLU A 1 317 ? 6.491 -13.077 -18.562 1.00 98.00 317 GLU A CA 1
ATOM 2509 C C . GLU A 1 317 ? 5.511 -11.934 -18.269 1.00 98.00 317 GLU A C 1
ATOM 2511 O O . GLU A 1 317 ? 4.617 -12.065 -17.434 1.00 98.00 317 GLU A O 1
ATOM 2516 N N . GLY A 1 318 ? 5.608 -10.816 -18.997 1.00 98.06 318 GLY A N 1
ATOM 2517 C CA . GLY A 1 318 ? 4.613 -9.747 -18.932 1.00 98.06 318 GLY A CA 1
ATOM 2518 C C . GLY A 1 318 ? 3.210 -10.241 -19.302 1.00 98.06 318 GLY A C 1
ATOM 2519 O O . GLY A 1 318 ? 2.231 -9.863 -18.656 1.00 98.06 318 GLY A O 1
ATOM 2520 N N . ALA A 1 319 ? 3.094 -11.114 -20.306 1.00 98.06 319 ALA A N 1
ATOM 2521 C CA . ALA A 1 319 ? 1.828 -11.713 -20.716 1.00 98.06 319 ALA A CA 1
ATOM 2522 C C . ALA A 1 319 ? 1.241 -12.618 -19.624 1.00 98.06 319 ALA A C 1
ATOM 2524 O O . ALA A 1 319 ? 0.030 -12.592 -19.414 1.00 98.06 319 ALA A O 1
ATOM 2525 N N . GLU A 1 320 ? 2.075 -13.371 -18.898 1.00 97.62 320 GLU A N 1
ATOM 2526 C CA . GLU A 1 320 ? 1.678 -14.151 -17.713 1.00 97.62 320 GLU A CA 1
ATOM 2527 C C . GLU A 1 320 ? 0.956 -13.260 -16.687 1.00 97.62 320 GLU A C 1
ATOM 2529 O O . GLU A 1 320 ? -0.195 -13.522 -16.323 1.00 97.62 320 GLU A O 1
ATOM 2534 N N . VAL A 1 321 ? 1.574 -12.133 -16.316 1.00 98.19 321 VAL A N 1
ATOM 2535 C CA . VAL A 1 321 ? 0.999 -11.173 -15.360 1.00 98.19 321 VAL A CA 1
ATOM 2536 C C . VAL A 1 321 ? -0.271 -10.522 -15.909 1.00 98.19 321 VAL A C 1
ATOM 2538 O O . VAL A 1 321 ? -1.269 -10.424 -15.196 1.00 98.19 321 VAL A O 1
ATOM 2541 N N . PHE A 1 322 ? -0.294 -10.118 -17.184 1.00 97.75 322 PHE A N 1
ATOM 2542 C CA . PHE A 1 322 ? -1.483 -9.514 -17.797 1.00 97.75 322 PHE A CA 1
ATOM 2543 C C . PHE A 1 322 ? -2.676 -10.477 -17.899 1.00 97.75 322 PHE A C 1
ATOM 2545 O O . PHE A 1 322 ? -3.823 -10.018 -17.834 1.00 97.75 322 PHE A O 1
ATOM 2552 N N . ARG A 1 323 ? -2.443 -11.787 -18.054 1.00 96.19 323 ARG A N 1
ATOM 2553 C CA . ARG A 1 323 ? -3.513 -12.797 -18.031 1.00 96.19 323 ARG A CA 1
ATOM 2554 C C . ARG A 1 323 ? -4.144 -12.887 -16.642 1.00 96.19 323 ARG A C 1
ATOM 2556 O O . ARG A 1 323 ? -5.362 -12.770 -16.552 1.00 96.19 323 ARG A O 1
ATOM 2563 N N . VAL A 1 324 ? -3.333 -12.979 -15.582 1.00 96.75 324 VAL A N 1
ATOM 2564 C CA . VAL A 1 324 ? -3.825 -12.980 -14.188 1.00 96.75 324 VAL A CA 1
ATOM 2565 C C . VAL A 1 324 ? -4.539 -11.673 -13.853 1.00 96.75 324 VAL A C 1
ATOM 2567 O O . VAL A 1 324 ? -5.632 -11.681 -13.298 1.00 96.75 324 VAL A O 1
ATOM 2570 N N . LEU A 1 325 ? -3.961 -10.538 -14.245 1.00 95.56 325 LEU A N 1
ATOM 2571 C CA . LEU A 1 325 ? -4.536 -9.221 -13.992 1.00 95.56 325 LEU A CA 1
ATOM 2572 C C . LEU A 1 325 ? -5.935 -9.057 -14.622 1.00 95.56 325 LEU A C 1
ATOM 2574 O O . LEU A 1 325 ? -6.792 -8.346 -14.086 1.00 95.56 325 LEU A O 1
ATOM 2578 N N . GLY A 1 326 ? -6.186 -9.730 -15.750 1.00 94.75 326 GLY A N 1
ATOM 2579 C CA . GLY A 1 326 ? -7.466 -9.676 -16.447 1.00 94.75 326 GLY A CA 1
ATOM 2580 C C . GLY A 1 326 ? -7.792 -8.252 -16.899 1.00 94.75 326 GLY A C 1
ATOM 2581 O O . GLY A 1 326 ? -7.027 -7.639 -17.645 1.00 94.75 326 GLY A O 1
ATOM 2582 N N . THR A 1 327 ? -8.931 -7.727 -16.452 1.00 94.88 327 THR A N 1
ATOM 2583 C CA . THR A 1 327 ? -9.400 -6.364 -16.754 1.00 94.88 327 THR A CA 1
ATOM 2584 C C . THR A 1 327 ? -8.950 -5.313 -15.742 1.00 94.88 327 THR A C 1
ATOM 2586 O O . THR A 1 327 ? -9.205 -4.127 -15.953 1.00 94.88 327 THR A O 1
ATOM 2589 N N . HIS A 1 328 ? -8.290 -5.707 -14.650 1.00 96.06 328 HIS A N 1
ATOM 2590 C CA . HIS A 1 328 ? -7.993 -4.802 -13.544 1.00 96.06 328 HIS A CA 1
ATOM 2591 C C . HIS A 1 328 ? -6.834 -3.859 -13.873 1.00 96.06 328 HIS A C 1
ATOM 2593 O O . HIS A 1 328 ? -5.710 -4.281 -14.126 1.00 96.06 328 HIS A O 1
ATOM 2599 N N . VAL A 1 329 ? -7.086 -2.560 -13.813 1.00 95.94 329 VAL A N 1
ATOM 2600 C CA . VAL A 1 329 ? -6.096 -1.514 -14.070 1.00 95.94 329 VAL A CA 1
ATOM 2601 C C . VAL A 1 329 ? -6.050 -0.542 -12.896 1.00 95.94 329 VAL A C 1
ATOM 2603 O O . VAL A 1 329 ? -7.060 -0.224 -12.266 1.00 95.94 329 VAL A O 1
ATOM 2606 N N . THR A 1 330 ? -4.853 -0.058 -12.584 1.00 95.81 330 THR A N 1
ATOM 2607 C CA . THR A 1 330 ? -4.624 0.981 -11.574 1.00 95.81 330 THR A CA 1
ATOM 2608 C C . THR A 1 330 ? -4.077 2.242 -12.230 1.00 95.81 330 THR A C 1
ATOM 2610 O O . THR A 1 330 ? -3.527 2.183 -13.319 1.00 95.81 330 THR A O 1
ATOM 2613 N N . ALA A 1 331 ? -4.208 3.410 -11.592 1.00 93.81 331 ALA A N 1
ATOM 2614 C CA . ALA A 1 331 ? -3.625 4.639 -12.147 1.00 93.81 331 ALA A CA 1
ATOM 2615 C C . ALA A 1 331 ? -2.088 4.565 -12.189 1.00 93.81 331 ALA A C 1
ATOM 2617 O O . ALA A 1 331 ? -1.466 4.861 -13.203 1.00 93.81 331 ALA A O 1
ATOM 2618 N N . GLN A 1 332 ? -1.477 4.127 -11.087 1.00 93.44 332 GLN A N 1
ATOM 2619 C CA . GLN A 1 332 ? -0.038 3.886 -11.007 1.00 93.44 332 GLN A CA 1
ATOM 2620 C C . GLN A 1 332 ? 0.283 2.433 -11.369 1.00 93.44 332 GLN A C 1
ATOM 2622 O O . GLN A 1 332 ? -0.488 1.556 -10.976 1.00 93.44 332 GLN A O 1
ATOM 2627 N N . PRO A 1 333 ? 1.390 2.155 -12.077 1.00 94.31 333 PRO A N 1
ATOM 2628 C CA . PRO A 1 333 ? 2.455 3.092 -12.465 1.00 94.31 333 PRO A CA 1
ATOM 2629 C C . PRO A 1 333 ? 2.191 3.845 -13.781 1.00 94.31 333 PRO A C 1
ATOM 2631 O O . PRO A 1 333 ? 3.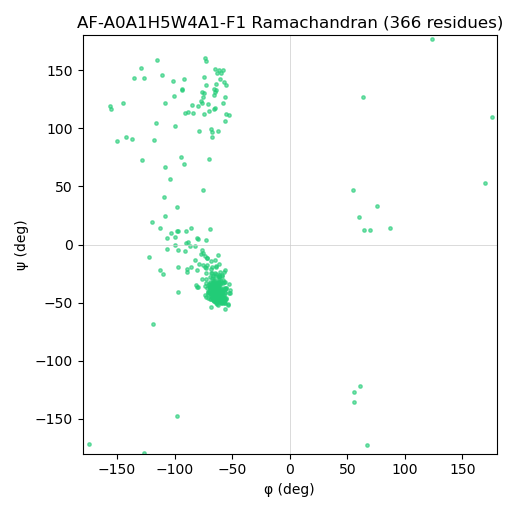013 4.648 -14.212 1.00 94.31 333 PRO A O 1
ATOM 2634 N N . TRP A 1 334 ? 1.077 3.576 -14.460 1.00 94.38 334 TRP A N 1
ATOM 2635 C CA . TRP A 1 334 ? 0.883 3.993 -15.849 1.00 94.38 334 TRP A CA 1
ATOM 2636 C C . TRP A 1 334 ? 0.833 5.505 -16.043 1.00 94.38 334 TRP A C 1
ATOM 2638 O O . TRP A 1 334 ? 1.412 6.002 -17.001 1.00 94.38 334 TRP A O 1
ATOM 2648 N N . THR A 1 335 ? 0.250 6.262 -15.111 1.00 91.69 335 THR A N 1
ATOM 2649 C CA . THR A 1 335 ? 0.279 7.732 -15.180 1.00 91.69 335 THR A CA 1
ATOM 2650 C C . THR A 1 335 ? 1.685 8.312 -14.984 1.00 91.69 335 THR A C 1
ATOM 2652 O O . THR A 1 335 ? 1.986 9.351 -15.563 1.00 91.69 335 THR A O 1
ATOM 2655 N N . MET A 1 336 ? 2.586 7.652 -14.240 1.00 88.31 336 MET A N 1
ATOM 2656 C CA . MET A 1 336 ? 3.986 8.105 -14.111 1.00 88.31 336 MET A CA 1
ATOM 2657 C C . MET A 1 336 ? 4.764 7.993 -15.425 1.00 88.31 336 MET A C 1
ATOM 2659 O O . MET A 1 336 ? 5.687 8.776 -15.662 1.00 88.31 336 MET A O 1
ATOM 2663 N N . VAL A 1 337 ? 4.412 7.021 -16.268 1.00 86.19 337 VAL A N 1
ATOM 2664 C CA . VAL A 1 337 ? 5.112 6.723 -17.529 1.00 86.19 337 VAL A CA 1
ATOM 2665 C C . VAL A 1 337 ? 4.340 7.160 -18.776 1.00 86.19 337 VAL A C 1
ATOM 2667 O O . VAL A 1 337 ? 4.870 7.067 -19.879 1.00 86.19 337 VAL A O 1
ATOM 2670 N N . ALA A 1 338 ? 3.122 7.672 -18.595 1.00 89.19 338 ALA A N 1
ATOM 2671 C CA . ALA A 1 338 ? 2.273 8.266 -19.622 1.00 89.19 338 ALA A CA 1
ATOM 2672 C C . ALA A 1 338 ? 2.950 9.446 -20.320 1.00 89.19 338 ALA A C 1
ATOM 2674 O O . ALA A 1 338 ? 3.720 10.168 -19.691 1.00 89.19 338 ALA A O 1
ATOM 2675 N N . ALA A 1 339 ? 2.631 9.698 -21.590 1.00 85.00 339 ALA A N 1
ATOM 2676 C CA . ALA A 1 339 ? 3.135 10.875 -22.299 1.00 85.00 339 ALA A CA 1
ATOM 2677 C C . ALA A 1 339 ? 2.700 12.176 -21.600 1.00 85.00 339 ALA A C 1
ATOM 2679 O O . ALA A 1 339 ? 3.539 13.042 -21.351 1.00 85.00 339 ALA A O 1
ATOM 2680 N N . ASP A 1 340 ? 1.433 12.245 -21.183 1.00 86.50 340 ASP A N 1
ATOM 2681 C CA . ASP A 1 340 ? 0.895 13.308 -20.337 1.00 86.50 340 ASP A CA 1
ATOM 2682 C C . ASP A 1 340 ? 0.427 12.733 -18.983 1.00 86.50 340 ASP A C 1
ATOM 2684 O O . ASP A 1 340 ? -0.625 12.103 -18.905 1.00 86.50 340 ASP A O 1
ATOM 2688 N N . PRO A 1 341 ? 1.180 12.939 -17.887 1.00 84.25 341 PRO A N 1
ATOM 2689 C CA . PRO A 1 341 ? 0.804 12.455 -16.557 1.00 84.25 341 PRO A CA 1
ATOM 2690 C C . PRO A 1 341 ? -0.432 13.134 -15.959 1.00 84.25 341 PRO A C 1
ATOM 2692 O O . PRO A 1 341 ? -1.002 12.617 -14.994 1.00 84.25 341 PRO A O 1
ATOM 2695 N N . ALA A 1 342 ? -0.805 14.316 -16.462 1.00 86.06 342 ALA A N 1
ATOM 2696 C CA . ALA A 1 342 ? -1.978 15.046 -15.998 1.00 86.06 342 ALA A CA 1
ATOM 2697 C C . ALA A 1 342 ? -3.271 14.503 -16.622 1.00 86.06 342 ALA A C 1
ATOM 2699 O O . ALA A 1 342 ? -4.341 14.678 -16.032 1.00 86.06 342 ALA A O 1
ATOM 2700 N N . ASP A 1 343 ? -3.167 13.819 -17.763 1.00 86.94 343 ASP A N 1
ATOM 2701 C CA . ASP A 1 343 ? -4.277 13.163 -18.439 1.00 86.94 343 ASP A CA 1
ATOM 2702 C C . ASP A 1 343 ? -4.428 11.697 -17.975 1.00 86.94 343 ASP A C 1
ATOM 2704 O O . ASP A 1 343 ? -3.578 10.847 -18.267 1.00 86.94 343 ASP A O 1
ATOM 2708 N N . PRO A 1 344 ? -5.526 11.345 -17.274 1.00 81.19 344 PRO A N 1
ATOM 2709 C CA . PRO A 1 344 ? -5.794 9.961 -16.907 1.00 81.19 344 PRO A CA 1
ATOM 2710 C C . PRO A 1 344 ? -5.858 9.006 -18.107 1.00 81.19 344 PRO A C 1
ATOM 2712 O O . PRO A 1 344 ? -5.511 7.831 -17.957 1.00 81.19 344 PRO A O 1
ATOM 2715 N N . GLN A 1 345 ? -6.317 9.482 -19.271 1.00 90.50 345 GLN A N 1
ATOM 2716 C CA . GLN A 1 345 ? -6.462 8.650 -20.462 1.00 90.50 345 GLN A CA 1
ATOM 2717 C C . GLN A 1 345 ? -5.094 8.242 -21.013 1.00 90.50 345 GLN A C 1
ATOM 2719 O O . GLN A 1 345 ? -4.904 7.073 -21.339 1.00 90.50 345 GLN A O 1
ATOM 2724 N N . SER A 1 346 ? -4.110 9.145 -20.990 1.00 92.25 346 SER A N 1
ATOM 2725 C CA . SER A 1 346 ? -2.727 8.840 -21.375 1.00 92.25 346 SER A CA 1
ATOM 2726 C C . SER A 1 346 ? -2.129 7.664 -20.582 1.00 92.25 346 SER A C 1
ATOM 2728 O O . SER A 1 346 ? -1.435 6.814 -21.143 1.00 92.25 346 SER A O 1
ATOM 2730 N N . GLY A 1 347 ? -2.446 7.552 -19.285 1.00 92.94 347 GLY A N 1
ATOM 2731 C CA . GLY A 1 347 ? -2.062 6.392 -18.471 1.00 92.94 347 GLY A CA 1
ATOM 2732 C C . GLY A 1 347 ? -2.748 5.097 -18.914 1.00 92.94 347 GLY A C 1
ATOM 2733 O O . GLY A 1 347 ? -2.098 4.058 -19.042 1.00 92.94 347 GLY A O 1
ATOM 2734 N N . LEU A 1 348 ? -4.052 5.147 -19.191 1.00 94.69 348 LEU A N 1
ATOM 2735 C CA . LEU A 1 348 ? -4.786 3.986 -19.699 1.00 94.69 348 LEU A CA 1
ATOM 2736 C C . LEU A 1 348 ? -4.260 3.538 -21.074 1.00 94.69 348 LEU A C 1
ATOM 2738 O O . LEU A 1 348 ? -4.123 2.339 -21.316 1.00 94.69 348 LEU A O 1
ATOM 2742 N N . ASP A 1 349 ? -3.904 4.474 -21.948 1.00 94.62 349 ASP A N 1
ATOM 2743 C CA . ASP A 1 349 ? -3.364 4.173 -23.273 1.00 94.62 349 ASP A CA 1
ATOM 2744 C C . ASP A 1 349 ? -2.013 3.445 -23.188 1.00 94.62 349 ASP A C 1
ATOM 2746 O O . ASP A 1 349 ? -1.795 2.466 -23.912 1.00 94.62 349 ASP A O 1
ATOM 2750 N N . GLU A 1 350 ? -1.132 3.843 -22.261 1.00 94.31 350 GLU A N 1
ATOM 2751 C CA . GLU A 1 350 ? 0.124 3.126 -21.999 1.00 94.31 350 GLU A CA 1
ATOM 2752 C C . GLU A 1 350 ? -0.121 1.714 -21.443 1.00 94.31 350 GLU A C 1
ATOM 2754 O O . GLU A 1 350 ? 0.522 0.764 -21.898 1.00 94.31 350 GLU A O 1
ATOM 2759 N N . PHE A 1 351 ? -1.093 1.535 -20.539 1.00 96.25 351 PHE A N 1
ATOM 2760 C CA . PHE A 1 351 ? -1.502 0.201 -20.078 1.00 96.25 351 PHE A CA 1
ATOM 2761 C C . PHE A 1 351 ? -1.984 -0.677 -21.244 1.00 96.25 351 PHE A C 1
ATOM 2763 O O . PHE A 1 351 ? -1.539 -1.816 -21.405 1.00 96.25 351 PHE A O 1
ATOM 2770 N N . LEU A 1 352 ? -2.875 -0.153 -22.093 1.00 96.12 352 LEU A N 1
ATOM 2771 C CA . LEU A 1 352 ? -3.440 -0.888 -23.229 1.00 96.12 352 LEU A CA 1
ATOM 2772 C C . LEU A 1 352 ? -2.383 -1.217 -24.286 1.00 96.12 352 LEU A C 1
ATOM 2774 O O . LEU A 1 352 ? -2.440 -2.271 -24.924 1.00 96.12 352 LEU A O 1
ATOM 2778 N N . LYS A 1 353 ? -1.412 -0.328 -24.494 1.00 95.12 353 LYS A N 1
ATOM 2779 C CA . LYS A 1 353 ? -0.245 -0.575 -25.345 1.00 95.12 353 LYS A CA 1
ATOM 2780 C C . LYS A 1 353 ? 0.607 -1.715 -24.791 1.00 95.12 353 LYS A C 1
ATOM 2782 O O . LYS A 1 353 ? 0.866 -2.664 -25.530 1.00 95.12 353 LYS A O 1
ATOM 2787 N N . ALA A 1 354 ? 0.974 -1.656 -23.511 1.00 95.81 354 ALA A N 1
ATOM 2788 C CA . ALA A 1 354 ? 1.768 -2.690 -22.855 1.00 95.81 354 ALA A CA 1
ATOM 2789 C C . ALA A 1 354 ? 1.077 -4.058 -22.905 1.00 95.81 354 ALA A C 1
ATOM 2791 O O . ALA A 1 354 ? 1.662 -5.041 -23.360 1.00 95.81 354 ALA A O 1
ATOM 2792 N N . ARG A 1 355 ? -0.211 -4.096 -22.541 1.00 97.19 355 ARG A N 1
ATOM 2793 C CA . ARG A 1 355 ? -1.040 -5.303 -22.583 1.00 97.19 355 ARG A CA 1
ATOM 2794 C C . ARG A 1 355 ? -1.086 -5.914 -23.982 1.00 97.19 355 ARG A C 1
ATOM 2796 O O . ARG A 1 355 ? -0.848 -7.110 -24.127 1.00 97.19 355 ARG A O 1
ATOM 2803 N N . ARG A 1 356 ? -1.384 -5.112 -25.013 1.00 95.94 356 ARG A N 1
ATOM 2804 C CA . ARG A 1 356 ? -1.454 -5.600 -26.402 1.00 95.94 356 ARG A CA 1
ATOM 2805 C C . ARG A 1 356 ? -0.120 -6.162 -26.876 1.00 95.94 356 ARG A C 1
ATOM 2807 O O . ARG A 1 356 ? -0.116 -7.219 -27.492 1.00 95.94 356 ARG A O 1
ATOM 2814 N N . GLN A 1 357 ? 0.990 -5.486 -26.582 1.00 95.56 357 GLN A N 1
ATOM 2815 C CA . GLN A 1 357 ? 2.317 -5.945 -26.995 1.00 95.56 357 GLN A CA 1
ATOM 2816 C C . GLN A 1 357 ? 2.687 -7.274 -26.332 1.00 95.56 357 GLN A C 1
ATOM 2818 O O . GLN A 1 357 ? 3.025 -8.216 -27.042 1.00 95.56 357 GLN A O 1
ATOM 2823 N N . CYS A 1 358 ? 2.550 -7.384 -25.007 1.00 96.81 358 CYS A N 1
ATOM 2824 C CA . CYS A 1 358 ? 2.854 -8.628 -24.299 1.00 96.81 358 CYS A CA 1
ATOM 2825 C C . CYS A 1 358 ? 1.985 -9.795 -24.793 1.00 96.81 358 CYS A C 1
ATOM 2827 O O . CYS A 1 358 ? 2.510 -10.848 -25.142 1.00 96.81 358 CYS A O 1
ATOM 2829 N N . LEU A 1 359 ? 0.663 -9.603 -24.882 1.00 95.31 359 LEU A N 1
ATOM 2830 C CA . LEU A 1 359 ? -0.252 -10.670 -25.306 1.00 95.31 359 LEU A CA 1
ATOM 2831 C C . LEU A 1 359 ? -0.085 -11.057 -26.783 1.00 95.31 359 LEU A C 1
ATOM 2833 O O . LEU A 1 359 ? 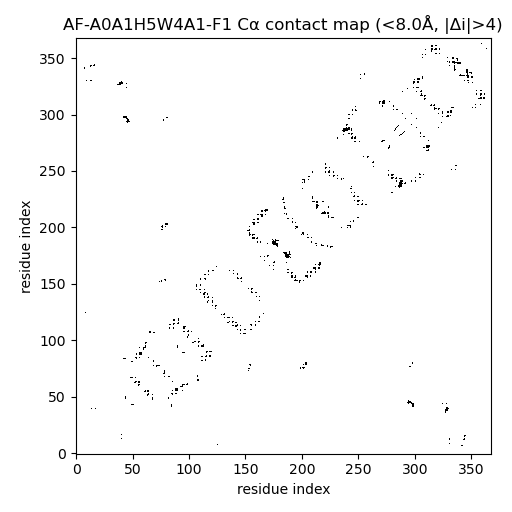-0.272 -12.219 -27.122 1.00 95.31 359 LEU A O 1
ATOM 2837 N N . SER A 1 360 ? 0.263 -10.109 -27.659 1.00 93.69 360 SER A N 1
ATOM 2838 C CA . SER A 1 360 ? 0.495 -10.399 -29.079 1.00 93.69 360 SER A CA 1
ATOM 2839 C C . SER A 1 360 ? 1.785 -11.179 -29.309 1.00 93.69 360 SER A C 1
ATOM 2841 O O . SER A 1 360 ? 1.812 -12.018 -30.203 1.00 93.69 360 SER A O 1
ATOM 2843 N N . ILE A 1 361 ? 2.846 -10.886 -28.551 1.00 91.50 361 ILE A N 1
ATOM 2844 C CA . ILE A 1 361 ? 4.147 -11.555 -28.695 1.00 91.50 361 ILE A CA 1
ATOM 2845 C C . ILE A 1 361 ? 4.079 -12.978 -28.136 1.00 91.50 361 ILE A C 1
ATOM 2847 O O . ILE A 1 361 ? 4.518 -13.907 -28.803 1.00 91.50 361 ILE A O 1
ATOM 2851 N N . ALA A 1 362 ? 3.448 -13.155 -26.973 1.00 88.19 362 ALA A N 1
ATOM 2852 C CA . ALA A 1 362 ? 3.333 -14.462 -26.327 1.00 88.19 362 ALA A CA 1
ATOM 2853 C C . ALA A 1 362 ? 2.357 -15.430 -27.031 1.00 88.19 362 ALA A C 1
ATOM 2855 O O . ALA A 1 362 ? 2.303 -16.605 -26.674 1.00 88.19 362 ALA A O 1
ATOM 2856 N N . GLY A 1 363 ? 1.545 -14.947 -27.980 1.00 78.25 363 GLY A N 1
ATOM 2857 C CA . GLY A 1 363 ? 0.523 -15.742 -28.664 1.00 78.25 363 GLY A CA 1
ATOM 2858 C C . GLY A 1 363 ? -0.641 -16.196 -27.766 1.00 78.25 363 GLY A C 1
ATOM 2859 O O . GLY A 1 363 ? -0.794 -15.778 -26.608 1.00 78.25 363 GLY A O 1
ATOM 2860 N N . ALA A 1 364 ? -1.506 -17.054 -28.323 1.00 64.44 364 ALA A N 1
ATOM 2861 C CA . ALA A 1 364 ? -2.555 -17.725 -27.554 1.00 64.44 364 ALA A CA 1
ATOM 2862 C C . ALA A 1 364 ? -1.915 -18.584 -26.445 1.00 64.44 364 ALA A C 1
ATOM 2864 O O . ALA A 1 364 ? -0.849 -19.157 -26.679 1.00 64.44 364 ALA A O 1
ATOM 2865 N N . PRO A 1 365 ? -2.517 -18.671 -25.241 1.00 58.47 365 PRO A N 1
ATOM 2866 C CA . PRO A 1 365 ? -1.995 -19.565 -24.214 1.00 58.47 365 PRO A CA 1
ATOM 2867 C C . PRO A 1 365 ? -1.913 -20.990 -24.788 1.00 58.47 365 PRO A C 1
ATOM 2869 O O . PRO A 1 365 ? -2.846 -21.393 -25.488 1.00 58.47 365 PRO A O 1
ATOM 2872 N N . PRO A 1 366 ? -0.828 -21.747 -24.543 1.00 50.66 366 PRO A N 1
ATOM 2873 C CA . PRO A 1 366 ? -0.812 -23.158 -24.900 1.00 50.66 366 PRO A CA 1
ATOM 2874 C C . PRO A 1 366 ? -2.008 -23.819 -24.209 1.00 50.66 366 PRO A C 1
ATOM 2876 O O . PRO A 1 366 ? -2.204 -23.616 -23.011 1.00 50.66 366 PRO A O 1
ATOM 2879 N N . ASN A 1 367 ? -2.843 -24.518 -24.984 1.00 41.03 367 ASN A N 1
ATOM 2880 C CA . ASN A 1 367 ? -4.008 -25.233 -24.467 1.00 41.03 367 ASN A CA 1
ATOM 2881 C C . ASN A 1 367 ? -3.539 -26.154 -23.331 1.00 41.03 367 ASN A C 1
ATOM 2883 O O . ASN A 1 367 ? -2.765 -27.078 -23.583 1.00 41.03 367 ASN A O 1
ATOM 2887 N N . GLY A 1 368 ? -3.951 -25.836 -22.104 1.00 40.31 368 GLY A N 1
ATOM 2888 C CA . GLY A 1 368 ? -3.757 -26.663 -20.916 1.00 40.31 368 GLY A CA 1
ATOM 2889 C C . GLY A 1 368 ? -4.946 -27.573 -20.703 1.00 40.31 368 GLY A C 1
ATOM 2890 O O . GLY A 1 368 ? -6.080 -27.078 -20.907 1.00 40.31 368 GLY A O 1
#

Nearest PDB structures (foldseek):
  3cvp-assembly1_A  TM=3.435E-01  e=8.186E-02  unclassified
  5w5i-assembly1_C  TM=2.634E-01  e=1.106E-01  Homo sapiens
  9dze-assembly1_B  TM=1.912E-01  e=2.017E-01  synthetic construct
  7xys-assembly2_D  TM=2.716E-01  e=1.225E+00  Homo sapiens
  8evm-assembly1_A  TM=1.678E-01  e=6.543E+00  synthetic construct

Radius of gyration: 20.76 Å; Cα contacts (8 Å, |Δi|>4): 503; chains: 1; bounding box: 50×59×62 Å

Sequence (368 aa):
MSPCLRTGRPDRLVSALRKGAGSSGRKGAGQPGRNDFNPSFDPVGLDSELRIALEEVRIGRWLAMRDLLARTGDRWGLRTARSQVLASAAARSHVVREWLSEEPGSVDAMMMRARVGTERVLRAHRSGHEDAAQLAEQARSTVWDAARLARADPVPWVCLLALAVLDAEQLMPEHRMAAPEDMLPPGPWRLLQEARRRDPYNREAHHRMLQFLLKARLGGPAQALNFAHWVGTWVELESGSPLLVLPVYAYAQHYWAKREGGRYDPIGRVQWTREPLTADVDRALRGWFRRALPAESSPLDLNHLAHALWAGRRFDEGAEVFRVLGTHVTAQPWTMVAADPADPQSGLDEFLKARRQCLSIAGAPPNG

pLDDT: mean 88.13, std 18.9, range [21.2, 98.81]

Solvent-accessible surface area (backbone atoms only — not comparable to full-atom values): 20001 Å² total; per-residue (Å²): 138,82,82,82,80,80,75,82,63,67,72,61,40,57,56,49,55,61,53,62,78,69,68,86,88,78,93,77,93,80,84,95,84,70,88,80,80,68,78,36,76,59,88,50,52,59,22,63,69,54,44,56,21,45,54,38,37,68,76,56,40,41,64,54,44,52,54,50,51,62,74,43,51,86,44,53,63,59,39,46,53,53,51,54,56,46,19,65,58,40,47,83,58,59,32,56,59,54,42,33,72,79,41,73,83,39,64,67,41,41,44,46,45,22,45,20,36,40,47,42,24,54,51,29,51,75,72,68,43,86,62,26,64,61,46,41,52,58,24,51,54,42,20,51,52,26,36,66,73,37,72,71,52,34,54,34,33,35,42,52,38,54,55,47,49,78,45,28,81,41,79,51,69,70,36,52,31,76,44,100,45,91,91,48,61,57,25,47,47,66,41,51,49,56,19,33,74,55,34,74,65,38,47,66,44,56,51,26,48,39,54,28,31,47,56,28,76,80,41,24,47,69,49,22,33,52,50,27,52,57,51,57,76,72,57,61,56,83,64,36,37,73,46,48,42,45,45,60,53,28,52,51,49,37,52,40,51,30,46,77,68,72,67,53,60,97,84,53,51,57,66,41,67,30,82,69,50,44,58,44,51,49,40,23,43,67,16,10,61,76,62,41,57,66,51,78,46,53,43,54,60,52,40,43,51,30,49,46,26,43,52,36,69,38,32,54,65,18,25,54,45,46,59,74,48,60,49,50,51,53,65,54,54,31,26,71,71,18,93,42,58,87,40,58,62,38,11,53,50,48,48,53,49,48,48,51,52,12,43,62,72,52,49,76,77,78,89,124

Foldseek 3Di:
DDDDDPDQDQVVLLVVVVVVLVDDDDDDDDDDDDPPQRFDAQQQFQAPLLVVCLVCLLVLACPSVVVVLVVCPLVQQLNLSSLLSSLLSNLVHCSLVVVCVVPVLDLSSLLSQLNNLLNNLVVCVSVVNPCSVVSLVVSLVSLVVSCVSCVLHLSSLLSVLLSQLVPQAQPDPCQQDDDPDPLAGGGNRVSLVSSCVNPVQRQSSLVSVLSSQCRHPPHRLVNSLVSLVVLVVPPDLQQLGLSLLSNLVSVLRVQLVCVVVVNHDLVDLVVLQDPPNVVSLVSNLRNHVVRHDLSSDGLQSLQSSLVSCLSNVVLQSSQVSCVSSRSYDHQPPQLSSFPHSSNSVSSVVSVVVSNCRSDVVNDDPDDD